Protein AF-A0A8S1CZI4-F1 (afdb_monomer)

Organism: NCBI:txid197152

Structure (mmCIF, N/CA/C/O backbone):
data_AF-A0A8S1CZI4-F1
#
_entry.id   AF-A0A8S1CZI4-F1
#
loop_
_atom_site.group_PDB
_atom_site.id
_atom_site.type_symbol
_atom_site.label_atom_id
_atom_site.label_alt_id
_atom_site.label_comp_id
_atom_site.label_asym_id
_atom_site.label_entity_id
_atom_site.label_seq_id
_atom_site.pdbx_PDB_ins_code
_atom_site.Cartn_x
_atom_site.Cartn_y
_atom_site.Cartn_z
_atom_site.occupancy
_atom_site.B_iso_or_equiv
_atom_site.auth_seq_id
_atom_site.auth_comp_id
_atom_site.auth_asym_id
_atom_site.auth_atom_id
_atom_site.pdbx_PDB_model_num
ATOM 1 N N . MET A 1 1 ? -14.584 -3.981 -26.067 1.00 39.06 1 MET A N 1
ATOM 2 C CA . MET A 1 1 ? -14.083 -4.084 -24.680 1.00 39.06 1 MET A CA 1
ATOM 3 C C . MET A 1 1 ? -12.596 -4.390 -24.752 1.00 39.06 1 MET A C 1
ATOM 5 O O . MET A 1 1 ? -12.251 -5.495 -25.145 1.00 39.06 1 MET A O 1
ATOM 9 N N . SER A 1 2 ? -11.718 -3.418 -24.484 1.00 46.41 2 SER A N 1
ATOM 10 C CA . SER A 1 2 ? -10.281 -3.707 -24.377 1.00 46.41 2 SER A CA 1
ATOM 11 C C . SER A 1 2 ? -10.083 -4.574 -23.133 1.00 46.41 2 SER A C 1
ATOM 13 O O . SER A 1 2 ? -10.422 -4.149 -22.027 1.00 46.41 2 SER A O 1
ATOM 15 N N . GLY A 1 3 ? -9.676 -5.832 -23.315 1.00 50.19 3 GLY A N 1
ATOM 16 C CA . GLY A 1 3 ? -9.470 -6.763 -22.209 1.00 50.19 3 GLY A CA 1
ATOM 17 C C . GLY A 1 3 ? -8.421 -6.199 -21.258 1.00 50.19 3 GLY A C 1
ATOM 18 O O . GLY A 1 3 ? -7.328 -5.837 -21.687 1.00 50.19 3 GLY A O 1
ATOM 19 N N . ARG A 1 4 ? -8.748 -6.096 -19.966 1.00 56.72 4 ARG A N 1
ATOM 20 C CA . ARG A 1 4 ? -7.800 -5.639 -18.944 1.00 56.72 4 ARG A CA 1
ATOM 21 C C . ARG A 1 4 ? -6.604 -6.595 -18.932 1.00 56.72 4 ARG A C 1
ATOM 23 O O . ARG A 1 4 ? -6.723 -7.721 -18.452 1.00 56.72 4 ARG A O 1
ATOM 30 N N . LEU A 1 5 ? -5.475 -6.156 -19.488 1.00 65.12 5 LEU A N 1
ATOM 31 C CA . LEU A 1 5 ? -4.237 -6.929 -19.517 1.00 65.12 5 LEU A CA 1
ATOM 32 C C . LEU A 1 5 ? -3.813 -7.240 -18.078 1.00 65.12 5 LEU A C 1
ATOM 34 O O . LEU A 1 5 ? -3.675 -6.348 -17.241 1.00 65.12 5 LEU A O 1
ATOM 38 N N . VAL A 1 6 ? -3.631 -8.525 -17.780 1.00 74.12 6 VAL A N 1
ATOM 39 C CA . VAL A 1 6 ? -3.124 -8.968 -16.480 1.00 74.12 6 VAL A CA 1
ATOM 40 C C . VAL A 1 6 ? -1.660 -8.544 -16.368 1.00 74.12 6 VAL A C 1
ATOM 42 O O . VAL A 1 6 ? -0.807 -9.032 -17.109 1.00 74.12 6 VAL A O 1
ATOM 45 N N . THR A 1 7 ? -1.352 -7.655 -15.426 1.00 80.31 7 THR A N 1
ATOM 46 C CA . THR A 1 7 ? 0.001 -7.133 -15.199 1.00 80.31 7 THR A CA 1
ATOM 47 C C . THR A 1 7 ? 0.832 -8.129 -14.389 1.00 80.31 7 THR A C 1
ATOM 49 O O . THR A 1 7 ? 0.949 -8.029 -13.169 1.00 80.31 7 THR A O 1
ATOM 52 N N . ARG A 1 8 ? 1.392 -9.146 -15.055 1.00 88.25 8 ARG A N 1
ATOM 53 C CA . ARG A 1 8 ? 2.297 -10.118 -14.417 1.00 88.25 8 ARG A CA 1
ATOM 54 C C . ARG A 1 8 ? 3.679 -9.505 -14.183 1.00 88.25 8 ARG A C 1
ATOM 56 O O . ARG A 1 8 ? 4.248 -8.916 -15.097 1.00 88.25 8 ARG A O 1
ATOM 63 N N . LEU A 1 9 ? 4.230 -9.698 -12.985 1.00 95.69 9 LEU A N 1
ATOM 64 C CA . LEU A 1 9 ? 5.562 -9.201 -12.640 1.00 95.69 9 LEU A CA 1
ATOM 65 C C . LEU A 1 9 ? 6.664 -10.004 -13.343 1.00 95.69 9 LEU A C 1
ATOM 67 O O . LEU A 1 9 ? 6.576 -11.221 -13.521 1.00 95.69 9 LEU A O 1
ATOM 71 N N . SER A 1 10 ? 7.706 -9.298 -13.767 1.00 94.19 10 SER A N 1
ATOM 72 C CA . SER A 1 10 ? 8.902 -9.857 -14.392 1.00 94.19 10 SER A CA 1
ATOM 73 C C . SER A 1 10 ? 10.044 -8.873 -14.192 1.00 94.19 10 SER A C 1
ATOM 75 O O . SER A 1 10 ? 9.875 -7.714 -14.550 1.00 94.19 10 SER A O 1
ATOM 77 N N . SER A 1 11 ? 11.196 -9.318 -13.688 1.00 93.88 11 SER A N 1
ATOM 78 C CA . SER A 1 11 ? 12.334 -8.430 -13.385 1.00 93.88 11 SER A CA 1
ATOM 79 C C . SER A 1 11 ? 12.702 -7.508 -14.552 1.00 93.88 11 SER A C 1
ATOM 81 O O . SER A 1 11 ? 12.807 -6.305 -14.375 1.00 93.88 11 SER A O 1
ATOM 83 N N . VAL A 1 12 ? 12.756 -8.050 -15.770 1.00 94.19 12 VAL A N 1
ATOM 84 C CA . VAL A 1 12 ? 13.102 -7.307 -16.997 1.00 94.19 12 VAL A CA 1
ATOM 85 C C . VAL A 1 12 ? 12.092 -6.207 -17.373 1.00 94.19 12 VAL A C 1
ATOM 87 O O . VAL A 1 12 ? 12.455 -5.210 -17.985 1.00 94.19 12 VAL A O 1
ATOM 90 N N . ARG A 1 13 ? 10.810 -6.375 -17.024 1.00 95.56 13 ARG A N 1
ATOM 91 C CA . ARG A 1 13 ? 9.722 -5.445 -17.396 1.00 95.56 13 ARG A CA 1
ATOM 92 C C . ARG A 1 13 ? 9.280 -4.545 -16.244 1.00 95.56 13 ARG A C 1
ATOM 94 O O . ARG A 1 13 ? 8.331 -3.770 -16.405 1.00 95.56 13 ARG A O 1
ATOM 101 N N . CYS A 1 14 ? 9.914 -4.689 -15.084 1.00 97.25 14 CYS A N 1
ATOM 102 C CA . CYS A 1 14 ? 9.521 -4.020 -13.860 1.00 97.25 14 CYS A CA 1
ATOM 103 C C . CYS A 1 14 ? 10.568 -3.003 -13.415 1.00 97.25 14 CYS A C 1
ATOM 105 O O . CYS A 1 14 ? 11.762 -3.279 -13.449 1.00 97.25 14 CYS A O 1
ATOM 107 N N . SER A 1 15 ? 10.099 -1.865 -12.912 1.00 98.00 15 SER A N 1
ATOM 108 C CA . SER A 1 15 ? 10.912 -0.905 -12.162 1.00 98.00 15 SER A CA 1
ATOM 109 C C . SER A 1 15 ? 10.344 -0.721 -10.757 1.00 98.00 15 SER A C 1
ATOM 111 O O . SER A 1 15 ? 9.127 -0.799 -10.572 1.00 98.00 15 SER A O 1
ATOM 113 N N . LEU A 1 16 ? 11.213 -0.507 -9.767 1.00 98.56 16 LEU A N 1
ATOM 114 C CA . LEU A 1 16 ? 10.821 -0.193 -8.394 1.00 98.56 16 LEU A CA 1
ATOM 115 C C . LEU A 1 16 ? 10.846 1.322 -8.177 1.00 98.56 16 LEU A C 1
ATOM 117 O O . LEU A 1 16 ? 11.870 1.961 -8.395 1.00 98.56 16 LEU A O 1
ATOM 121 N N . PHE A 1 17 ? 9.734 1.885 -7.719 1.00 98.75 17 PHE A N 1
ATOM 122 C CA . PHE A 1 17 ? 9.618 3.288 -7.337 1.00 98.75 17 PHE A CA 1
ATOM 123 C C . PHE A 1 17 ? 9.510 3.383 -5.812 1.00 98.75 17 PHE A C 1
ATOM 125 O O . PHE A 1 17 ? 8.577 2.834 -5.220 1.00 98.75 17 PHE A O 1
ATOM 132 N N . LEU A 1 18 ? 10.470 4.075 -5.197 1.00 98.81 18 LEU A N 1
ATOM 133 C CA . LEU A 1 18 ? 10.547 4.370 -3.770 1.00 98.81 18 LEU A CA 1
ATOM 134 C C . LEU A 1 18 ? 10.156 5.835 -3.528 1.00 98.81 18 LEU A C 1
ATOM 136 O O . LEU A 1 18 ? 10.908 6.755 -3.850 1.00 98.81 18 LEU A O 1
ATOM 140 N N . CYS A 1 19 ? 8.971 6.039 -2.967 1.00 98.88 19 CYS A N 1
ATOM 141 C CA . CYS A 1 19 ? 8.357 7.352 -2.817 1.00 98.88 19 CYS A CA 1
ATOM 142 C C . CYS A 1 19 ? 8.622 7.955 -1.429 1.00 98.88 19 CYS A C 1
ATOM 144 O O . CYS A 1 19 ? 8.077 7.476 -0.432 1.00 98.88 19 CYS A O 1
ATOM 146 N N . ASP A 1 20 ? 9.415 9.026 -1.380 1.00 98.56 20 ASP A N 1
ATOM 147 C CA . ASP A 1 20 ? 9.451 10.033 -0.307 1.00 98.56 20 ASP A CA 1
ATOM 148 C C . ASP A 1 20 ? 9.628 9.480 1.127 1.00 98.56 20 ASP A C 1
ATOM 150 O O . ASP A 1 20 ? 9.060 9.989 2.096 1.00 98.56 20 ASP A O 1
ATOM 154 N N . MET A 1 21 ? 10.436 8.428 1.296 1.00 98.38 21 MET A N 1
ATOM 155 C CA . MET A 1 21 ? 10.700 7.783 2.593 1.00 98.38 21 MET A CA 1
ATOM 156 C C . MET A 1 21 ? 11.670 8.596 3.467 1.00 98.38 21 MET A C 1
ATOM 158 O O . MET A 1 21 ? 12.794 8.170 3.728 1.00 98.38 21 MET A O 1
ATOM 162 N N . GLN A 1 22 ? 11.245 9.780 3.906 1.00 98.62 22 GLN A N 1
ATOM 163 C CA . GLN A 1 22 ? 12.118 10.799 4.499 1.00 98.62 22 GLN A CA 1
ATOM 164 C C . GLN A 1 22 ? 12.054 10.888 6.034 1.00 98.62 22 GLN A C 1
ATOM 166 O O . GLN A 1 22 ? 11.054 10.548 6.670 1.00 98.62 22 GLN A O 1
ATOM 171 N N . GLU A 1 23 ? 13.128 11.411 6.629 1.00 97.62 23 GLU A N 1
ATOM 172 C CA . GLU A 1 23 ? 13.357 11.517 8.079 1.00 97.62 23 GLU A CA 1
ATOM 173 C C . GLU A 1 23 ? 12.214 12.176 8.871 1.00 97.62 23 GLU A C 1
ATOM 175 O O . GLU A 1 23 ? 11.802 11.667 9.918 1.00 97.62 23 GLU A O 1
ATOM 180 N N . LYS A 1 24 ? 11.646 13.292 8.392 1.00 97.38 24 LYS A N 1
ATOM 181 C CA . LYS A 1 24 ? 10.611 14.027 9.150 1.00 97.38 24 LYS A CA 1
ATOM 182 C C . LYS A 1 24 ? 9.275 13.290 9.254 1.00 97.38 24 LYS A C 1
ATOM 184 O O . LYS A 1 24 ? 8.425 13.695 10.046 1.00 97.38 24 LYS A O 1
ATOM 189 N N . PHE A 1 25 ? 9.079 12.208 8.503 1.00 97.38 25 PHE A N 1
ATOM 190 C CA . PHE A 1 25 ? 7.856 11.412 8.561 1.00 97.38 25 PHE A CA 1
ATOM 191 C C . PHE A 1 25 ? 7.857 10.340 9.657 1.00 97.38 25 PHE A C 1
ATOM 193 O O . PHE A 1 25 ? 6.782 9.832 9.987 1.00 97.38 25 PHE A O 1
ATOM 200 N N . ARG A 1 26 ? 9.014 10.036 10.269 1.00 95.12 26 ARG A N 1
ATOM 201 C CA . ARG A 1 26 ? 9.184 8.947 11.252 1.00 95.12 26 ARG A CA 1
ATOM 202 C C . ARG A 1 26 ? 8.117 8.906 12.343 1.00 95.12 26 ARG A C 1
ATOM 204 O O . ARG A 1 26 ? 7.614 7.838 12.670 1.00 95.12 26 ARG A O 1
ATOM 211 N N . THR A 1 27 ? 7.780 10.060 12.913 1.00 94.38 27 THR A N 1
ATOM 212 C CA . THR A 1 27 ? 6.868 10.151 14.065 1.00 94.38 27 THR A CA 1
ATOM 213 C C . THR A 1 27 ? 5.400 10.213 13.672 1.00 94.38 27 THR A C 1
ATOM 215 O O . THR A 1 27 ? 4.531 10.045 14.520 1.00 94.38 27 THR A O 1
ATOM 218 N N . ASN A 1 28 ? 5.116 10.506 12.404 1.00 94.56 28 ASN A N 1
ATOM 219 C CA . ASN A 1 28 ? 3.775 10.872 11.968 1.00 94.56 28 ASN A CA 1
ATOM 220 C C . ASN A 1 28 ? 3.116 9.774 11.141 1.00 94.56 28 ASN A C 1
ATOM 222 O O . ASN A 1 28 ? 1.897 9.780 11.027 1.00 94.56 28 ASN A O 1
ATOM 226 N N . ILE A 1 29 ? 3.889 8.843 10.578 1.00 98.00 29 ILE A N 1
ATOM 227 C CA . ILE A 1 29 ? 3.391 7.734 9.764 1.00 98.00 29 ILE A CA 1
ATOM 228 C C . ILE A 1 29 ? 3.140 6.495 10.622 1.00 98.00 29 ILE A C 1
ATOM 230 O O . ILE A 1 29 ? 3.999 6.053 11.381 1.00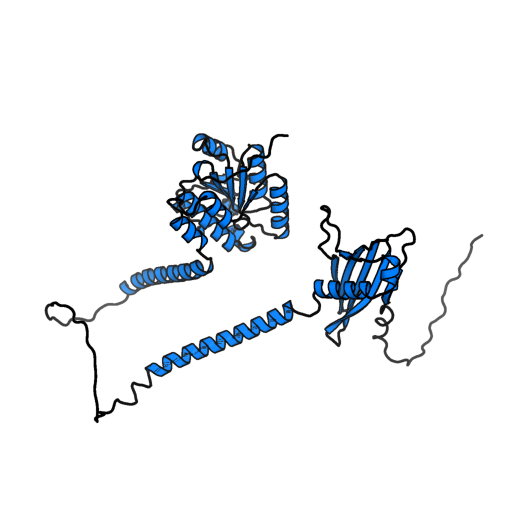 98.00 29 ILE A O 1
ATOM 234 N N . GLN A 1 30 ? 1.978 5.874 10.428 1.00 96.88 30 GLN A N 1
ATOM 235 C CA . GLN A 1 30 ? 1.653 4.601 11.069 1.00 96.88 30 GLN A CA 1
ATOM 236 C C . GLN A 1 30 ? 2.552 3.490 10.523 1.00 96.88 30 GLN A C 1
ATOM 238 O O . GLN A 1 30 ? 2.656 3.335 9.305 1.00 96.88 30 GLN A O 1
ATOM 243 N N . TYR A 1 31 ? 3.147 2.681 11.399 1.00 97.19 31 TYR A N 1
ATOM 244 C CA . TYR A 1 31 ? 4.024 1.564 11.017 1.00 97.19 31 TYR A CA 1
ATOM 245 C C . TYR A 1 31 ? 5.245 1.981 10.177 1.00 97.19 31 TYR A C 1
ATOM 247 O O . TYR A 1 31 ? 5.632 1.287 9.236 1.00 97.19 31 TYR A O 1
ATOM 255 N N . PHE A 1 32 ? 5.823 3.158 10.447 1.00 97.44 32 PHE A N 1
ATOM 256 C CA . PHE A 1 32 ? 6.930 3.682 9.641 1.00 97.44 32 PHE A CA 1
ATOM 257 C C . PHE A 1 32 ? 8.116 2.707 9.570 1.00 97.44 32 PHE A C 1
ATOM 259 O O . PHE A 1 32 ? 8.631 2.455 8.484 1.00 97.44 32 PHE A O 1
ATOM 266 N N . ASN A 1 33 ? 8.512 2.108 10.696 1.00 96.50 33 ASN A N 1
ATOM 267 C CA . ASN A 1 33 ? 9.644 1.177 10.749 1.00 96.50 33 ASN A CA 1
ATOM 268 C C . ASN A 1 33 ? 9.386 -0.094 9.926 1.00 96.50 33 ASN A C 1
ATOM 270 O O . ASN A 1 33 ? 10.271 -0.556 9.210 1.00 96.50 33 ASN A O 1
ATOM 274 N N . GLU A 1 34 ? 8.167 -0.630 9.975 1.00 96.50 34 GLU A N 1
ATOM 275 C CA . GLU A 1 34 ? 7.726 -1.772 9.173 1.00 96.50 34 GLU A CA 1
ATOM 276 C C . GLU A 1 34 ? 7.745 -1.446 7.678 1.00 96.50 34 GLU A C 1
ATOM 278 O O . GLU A 1 34 ? 8.199 -2.249 6.860 1.00 96.50 34 GLU A O 1
ATOM 283 N N . VAL A 1 35 ? 7.288 -0.245 7.314 1.00 98.00 35 VAL A N 1
ATOM 284 C CA . VAL A 1 35 ? 7.304 0.236 5.930 1.00 98.00 35 VAL A CA 1
ATOM 285 C C . VAL A 1 35 ? 8.736 0.407 5.428 1.00 98.00 35 VAL A C 1
ATOM 287 O O . VAL A 1 35 ? 9.034 -0.023 4.313 1.00 98.00 35 VAL A O 1
ATOM 290 N N . VAL A 1 36 ? 9.635 0.980 6.236 1.00 98.38 36 VAL A N 1
ATOM 291 C CA . VAL A 1 36 ? 11.072 1.085 5.927 1.00 98.38 36 VAL A CA 1
ATOM 292 C C . VAL A 1 36 ? 11.682 -0.300 5.744 1.00 98.38 36 VAL A C 1
ATOM 294 O O . VAL A 1 36 ? 12.364 -0.538 4.750 1.00 98.38 36 VAL A O 1
ATOM 297 N N . PHE A 1 37 ? 11.397 -1.232 6.652 1.00 97.25 37 PHE A N 1
ATOM 298 C CA . PHE A 1 37 ? 11.897 -2.602 6.587 1.00 97.25 37 PHE A CA 1
ATOM 299 C C . PHE A 1 37 ? 11.483 -3.305 5.286 1.00 97.25 37 PHE A C 1
ATOM 301 O O . PHE A 1 37 ? 12.333 -3.823 4.559 1.00 97.25 37 PHE A O 1
ATOM 308 N N . ASN A 1 38 ? 10.194 -3.270 4.942 1.00 98.19 38 ASN A N 1
ATOM 309 C CA . ASN A 1 38 ? 9.703 -3.891 3.712 1.00 98.19 38 ASN A CA 1
ATOM 310 C C . ASN A 1 38 ? 10.196 -3.160 2.452 1.00 98.19 38 ASN A C 1
ATOM 312 O O . ASN A 1 38 ? 10.483 -3.805 1.444 1.00 98.19 38 ASN A O 1
ATOM 316 N N . SER A 1 39 ? 10.360 -1.836 2.503 1.00 98.44 39 SER A N 1
ATOM 317 C CA . SER A 1 39 ? 10.946 -1.061 1.400 1.00 98.44 39 SER A CA 1
ATOM 318 C C . SER A 1 39 ? 12.424 -1.406 1.185 1.00 98.44 39 SER A C 1
ATOM 320 O O . SER A 1 39 ? 12.838 -1.628 0.050 1.00 98.44 39 SER A O 1
ATOM 322 N N . SER A 1 40 ? 13.202 -1.556 2.262 1.00 98.06 40 SER A N 1
ATOM 323 C CA . SER A 1 40 ? 14.594 -2.029 2.218 1.00 98.06 40 SER A CA 1
ATOM 324 C C . SER A 1 40 ? 14.681 -3.433 1.614 1.00 9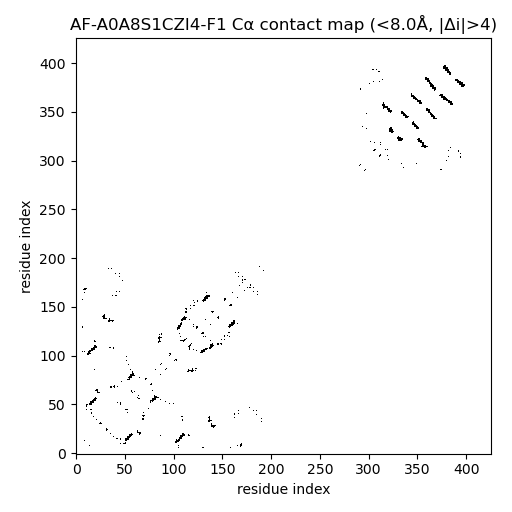8.06 40 SER A C 1
ATOM 326 O O . SER A 1 40 ? 15.507 -3.694 0.739 1.00 98.06 40 SER A O 1
ATOM 328 N N . ARG A 1 41 ? 13.763 -4.334 1.991 1.00 97.75 41 ARG A N 1
ATOM 329 C CA . ARG A 1 41 ? 13.666 -5.664 1.375 1.00 97.75 41 ARG A CA 1
ATOM 330 C C . ARG A 1 41 ? 13.426 -5.574 -0.135 1.00 97.75 41 ARG A C 1
ATOM 332 O O . ARG A 1 41 ? 14.113 -6.258 -0.889 1.00 97.75 41 ARG A O 1
ATOM 339 N N . LEU A 1 42 ? 12.504 -4.722 -0.591 1.00 98.50 42 LEU A N 1
ATOM 340 C CA . LEU A 1 42 ? 12.258 -4.509 -2.023 1.00 98.50 42 LEU A CA 1
ATOM 341 C C . LEU A 1 42 ? 13.489 -3.955 -2.753 1.00 98.50 42 LEU A C 1
ATOM 343 O O . LEU A 1 42 ? 13.767 -4.405 -3.861 1.00 98.50 42 LEU A O 1
ATOM 347 N N . LEU A 1 43 ? 14.255 -3.046 -2.140 1.00 98.44 43 LEU A N 1
ATOM 348 C CA . LEU A 1 43 ? 15.511 -2.540 -2.712 1.00 98.44 43 LEU A CA 1
ATOM 349 C C . LEU A 1 43 ? 16.549 -3.655 -2.886 1.00 98.44 43 LEU A C 1
ATOM 351 O O . LEU A 1 43 ? 17.133 -3.786 -3.962 1.00 98.44 43 LEU A O 1
ATOM 355 N N . LYS A 1 44 ? 16.730 -4.513 -1.871 1.00 98.06 44 LYS A N 1
ATOM 356 C CA . LYS A 1 44 ? 17.611 -5.691 -1.965 1.00 98.06 44 LYS A CA 1
ATOM 357 C C . LYS A 1 44 ? 17.180 -6.623 -3.101 1.00 98.06 44 LYS A C 1
ATOM 359 O O . LYS A 1 44 ? 18.026 -7.101 -3.850 1.00 98.06 44 LYS A O 1
ATOM 364 N N . VAL A 1 45 ? 15.873 -6.859 -3.253 1.00 98.00 45 VAL A N 1
ATOM 365 C CA . VAL A 1 45 ? 15.309 -7.678 -4.343 1.00 98.00 45 VAL A CA 1
ATOM 366 C C . VAL A 1 45 ? 15.556 -7.032 -5.702 1.00 98.00 45 VAL A C 1
ATOM 368 O O . VAL A 1 45 ? 16.010 -7.714 -6.616 1.00 98.00 45 VAL A O 1
ATOM 371 N N . ALA A 1 46 ? 15.294 -5.731 -5.838 1.00 97.94 46 ALA A N 1
ATOM 372 C CA . ALA A 1 46 ? 15.523 -4.996 -7.075 1.00 97.94 46 ALA A CA 1
ATOM 373 C C . ALA A 1 46 ? 16.998 -5.051 -7.484 1.00 97.94 46 ALA A C 1
ATOM 375 O O . ALA A 1 46 ? 17.297 -5.383 -8.627 1.00 97.94 46 ALA A O 1
ATOM 376 N N . LYS A 1 47 ? 17.922 -4.845 -6.536 1.00 97.12 47 LYS A N 1
ATOM 377 C CA . LYS A 1 47 ? 19.360 -4.992 -6.780 1.00 97.12 47 LYS A CA 1
ATOM 378 C C . LYS A 1 47 ? 19.724 -6.417 -7.186 1.00 97.12 47 LYS A C 1
ATOM 380 O O . LYS A 1 47 ? 20.463 -6.608 -8.143 1.00 97.12 47 LYS A O 1
ATOM 385 N N . LEU A 1 48 ? 19.203 -7.414 -6.472 1.00 97.19 48 LEU A N 1
ATOM 386 C CA . LEU A 1 48 ? 19.467 -8.821 -6.750 1.00 97.19 48 LEU A CA 1
ATOM 387 C C . LEU A 1 48 ? 18.952 -9.239 -8.130 1.00 97.19 48 LEU A C 1
ATOM 389 O O . LEU A 1 48 ? 19.545 -10.115 -8.742 1.00 97.19 48 LEU A O 1
ATOM 393 N N . LEU A 1 49 ? 17.866 -8.649 -8.620 1.00 97.19 49 LEU A N 1
ATOM 394 C CA . LEU A 1 49 ? 17.263 -8.966 -9.915 1.00 97.19 49 LEU A CA 1
ATOM 395 C C . LEU A 1 49 ? 17.631 -7.977 -11.026 1.00 97.19 49 LEU A C 1
ATOM 397 O O . LEU A 1 49 ? 17.027 -8.043 -12.096 1.00 97.19 49 LEU A O 1
ATOM 401 N N . ASP A 1 50 ? 18.602 -7.097 -10.774 1.00 96.19 50 ASP A N 1
ATOM 402 C CA . ASP A 1 50 ? 19.102 -6.102 -11.727 1.00 96.19 50 ASP A CA 1
ATOM 403 C C . ASP A 1 50 ? 17.984 -5.190 -12.278 1.00 96.19 50 ASP A C 1
ATOM 405 O O . ASP A 1 50 ? 17.959 -4.817 -13.449 1.00 96.19 50 ASP A O 1
ATOM 409 N N . MET A 1 51 ? 17.022 -4.845 -11.416 1.00 97.44 51 MET A N 1
ATOM 410 C CA . MET A 1 51 ? 15.872 -4.010 -11.753 1.00 97.44 51 MET A CA 1
ATOM 411 C C . MET A 1 51 ? 16.196 -2.517 -11.596 1.00 97.44 51 MET A C 1
ATOM 413 O O . MET A 1 51 ? 16.827 -2.132 -10.607 1.00 97.44 51 MET A O 1
ATOM 417 N N . PRO A 1 52 ? 15.700 -1.650 -12.496 1.00 97.00 52 PRO A N 1
ATOM 418 C CA . PRO A 1 52 ? 15.830 -0.208 -12.339 1.00 97.00 52 PRO A CA 1
ATOM 419 C C . PRO A 1 52 ? 15.042 0.298 -11.129 1.00 97.00 52 PRO A C 1
ATOM 421 O O . PRO A 1 52 ? 13.874 -0.066 -10.938 1.00 97.00 52 PRO A O 1
ATOM 424 N N . VAL A 1 53 ? 15.671 1.178 -10.347 1.00 97.69 53 VAL A N 1
ATOM 425 C CA . VAL A 1 53 ? 15.078 1.807 -9.161 1.00 97.69 53 VAL A CA 1
ATOM 426 C C . VAL A 1 53 ? 15.026 3.320 -9.336 1.00 97.69 53 VAL A C 1
ATOM 428 O O . VAL A 1 53 ? 16.028 3.943 -9.679 1.00 97.69 53 VAL A O 1
ATOM 431 N N . VAL A 1 54 ? 13.867 3.906 -9.049 1.00 98.06 54 VAL A N 1
ATOM 432 C CA . VAL A 1 54 ? 13.663 5.353 -8.946 1.00 98.06 54 VAL A CA 1
ATOM 433 C C . VAL A 1 54 ? 13.359 5.693 -7.493 1.00 98.06 54 VAL A C 1
ATOM 435 O O . VAL A 1 54 ? 12.505 5.062 -6.874 1.00 98.06 54 VAL A O 1
ATOM 438 N N . CYS A 1 55 ? 14.033 6.706 -6.957 1.00 98.38 55 CYS A N 1
ATOM 439 C CA . CYS A 1 55 ? 13.769 7.249 -5.628 1.00 98.38 55 CYS A CA 1
ATOM 440 C C . CYS A 1 55 ? 13.451 8.739 -5.746 1.00 98.38 55 CYS A C 1
ATOM 442 O O . CYS A 1 55 ? 14.099 9.442 -6.523 1.00 98.38 55 CYS A O 1
ATOM 444 N N . THR A 1 56 ? 12.482 9.229 -4.978 1.00 98.75 56 THR A N 1
ATOM 445 C CA . THR A 1 56 ? 12.184 10.666 -4.887 1.00 98.75 56 THR A CA 1
ATOM 446 C C . THR A 1 56 ? 12.228 11.162 -3.456 1.00 98.75 56 THR A C 1
ATOM 448 O O . THR A 1 56 ? 12.024 10.397 -2.514 1.00 98.75 56 THR A O 1
ATOM 451 N N . GLU A 1 57 ? 12.463 12.463 -3.316 1.00 98.69 57 GLU A N 1
ATOM 452 C CA . GLU A 1 57 ? 12.334 13.189 -2.058 1.00 98.69 57 GLU A CA 1
ATOM 453 C C . GLU A 1 57 ? 11.415 14.394 -2.248 1.00 98.69 57 GLU A C 1
ATOM 455 O O . GLU A 1 57 ? 11.647 15.256 -3.099 1.00 98.69 57 GLU A O 1
ATOM 460 N N . GLN A 1 58 ? 10.373 14.482 -1.428 1.00 98.44 58 GLN A N 1
ATOM 461 C CA . GLN A 1 58 ? 9.485 15.631 -1.386 1.00 98.44 58 GLN A CA 1
ATOM 462 C C . GLN A 1 58 ? 10.133 16.727 -0.538 1.00 98.44 58 GLN A C 1
ATOM 464 O O . GLN A 1 58 ? 10.328 16.538 0.658 1.00 98.44 58 GLN A O 1
ATOM 469 N N . TYR A 1 59 ? 10.439 17.885 -1.127 1.00 97.69 59 TYR A N 1
ATOM 470 C CA . TYR A 1 59 ? 10.967 19.068 -0.427 1.00 97.69 59 TYR A CA 1
ATOM 471 C C . TYR A 1 59 ? 11.983 18.728 0.699 1.00 97.69 59 TYR A C 1
ATOM 473 O O . TYR A 1 59 ? 11.729 19.012 1.879 1.00 97.69 59 TYR A O 1
ATOM 481 N N . PRO A 1 60 ? 13.137 18.106 0.381 1.00 97.62 60 PRO A N 1
ATOM 482 C CA . PRO A 1 60 ? 14.053 17.564 1.393 1.00 97.62 60 PRO A CA 1
ATOM 483 C C . PRO A 1 60 ? 14.618 18.626 2.339 1.00 97.62 60 PRO A C 1
ATOM 485 O O . PRO A 1 60 ? 14.877 18.339 3.506 1.00 97.62 60 PRO A O 1
ATOM 488 N N . LYS A 1 61 ? 14.703 19.890 1.903 1.00 97.06 61 LYS A N 1
ATOM 489 C CA . LYS A 1 61 ? 15.054 21.017 2.781 1.00 97.06 61 LYS A CA 1
ATOM 490 C C . LYS A 1 61 ? 14.141 21.122 4.013 1.00 97.06 61 LYS A C 1
ATOM 492 O O . LYS A 1 61 ? 14.613 21.491 5.085 1.00 97.06 61 LYS A O 1
ATOM 497 N N . GLY A 1 62 ? 12.848 20.822 3.872 1.00 96.31 62 GLY A N 1
ATOM 498 C CA . GLY A 1 62 ? 11.887 20.850 4.979 1.00 96.31 62 GLY A CA 1
ATOM 499 C C . GLY A 1 62 ? 11.591 19.484 5.591 1.00 96.31 62 GLY A C 1
ATOM 500 O O . GLY A 1 62 ? 11.361 19.401 6.797 1.00 96.31 62 GLY A O 1
ATOM 501 N N . LEU A 1 63 ? 11.592 18.424 4.779 1.00 96.56 63 LEU A N 1
ATOM 502 C CA . LEU A 1 63 ? 11.184 17.073 5.186 1.00 96.56 63 LEU A CA 1
ATOM 503 C C . LEU A 1 63 ? 12.361 16.127 5.489 1.00 96.56 63 LEU A C 1
ATOM 505 O O . LEU A 1 63 ? 12.158 15.017 5.981 1.00 96.56 63 LEU A O 1
ATOM 509 N N . GLY A 1 64 ? 13.591 16.600 5.302 1.00 97.75 64 GLY A N 1
ATOM 510 C CA . GLY A 1 64 ? 14.809 15.823 5.495 1.00 97.75 64 GLY A CA 1
ATOM 511 C C . GLY A 1 64 ? 15.102 14.874 4.328 1.00 97.75 64 GLY A C 1
ATOM 512 O O . GLY A 1 64 ? 14.285 14.739 3.415 1.00 97.75 64 GLY A O 1
ATOM 513 N N . PRO A 1 65 ? 16.273 14.222 4.350 1.00 98.38 65 PRO A N 1
ATOM 514 C CA . PRO A 1 65 ? 16.645 13.240 3.340 1.00 98.38 65 PRO A CA 1
ATOM 515 C C . PRO A 1 65 ? 15.875 11.929 3.532 1.00 98.38 65 PRO A C 1
ATOM 517 O O . PRO A 1 65 ? 15.238 11.700 4.568 1.00 98.38 65 PRO A O 1
ATOM 520 N N . THR A 1 66 ? 15.979 11.048 2.542 1.00 98.56 66 THR A N 1
ATOM 521 C CA . THR A 1 66 ? 15.577 9.643 2.632 1.00 98.56 66 THR A CA 1
ATOM 522 C C . THR A 1 66 ? 16.286 8.970 3.804 1.00 98.56 66 THR A C 1
ATOM 524 O O . THR A 1 66 ? 17.472 9.202 4.048 1.00 98.56 66 THR A O 1
ATOM 527 N N . VAL A 1 67 ? 15.562 8.124 4.534 1.00 98.19 67 VAL A N 1
ATOM 528 C CA . VAL A 1 67 ? 16.091 7.483 5.739 1.00 98.19 67 VAL A CA 1
ATOM 529 C C . VAL A 1 67 ? 17.281 6.553 5.433 1.00 98.19 67 VAL A C 1
ATOM 531 O O . VAL A 1 67 ? 17.236 5.784 4.465 1.00 98.19 67 VAL A O 1
ATOM 534 N N . PRO A 1 68 ? 18.352 6.583 6.248 1.00 97.12 68 PRO A N 1
ATOM 535 C CA . PRO A 1 68 ? 19.592 5.855 5.980 1.00 97.12 68 PRO A CA 1
ATOM 536 C C . PRO A 1 68 ? 19.429 4.329 6.012 1.00 97.12 68 PRO A C 1
ATOM 538 O O . PRO A 1 68 ? 20.188 3.628 5.350 1.00 97.12 68 PRO A O 1
ATOM 541 N N . GLU A 1 69 ? 18.424 3.791 6.711 1.00 95.75 69 GLU A N 1
ATOM 542 C CA . GLU A 1 69 ? 18.130 2.350 6.782 1.00 95.75 69 GLU A CA 1
ATOM 543 C C . GLU A 1 69 ? 17.780 1.730 5.419 1.00 95.75 69 GLU A C 1
ATOM 545 O O . GLU A 1 69 ? 17.829 0.508 5.256 1.00 95.75 69 GLU A O 1
ATOM 550 N N . LEU A 1 70 ? 17.419 2.559 4.435 1.00 96.81 70 LEU A N 1
ATOM 551 C CA . LEU A 1 70 ? 17.170 2.114 3.066 1.00 96.81 70 LEU A CA 1
ATOM 552 C C . LEU A 1 70 ? 18.460 1.919 2.259 1.00 96.81 70 LEU A C 1
ATOM 554 O O . LEU A 1 70 ? 18.405 1.284 1.209 1.00 96.81 70 LEU A O 1
ATOM 558 N N . GLY A 1 71 ? 19.607 2.435 2.718 1.00 94.56 71 GLY A N 1
ATOM 559 C CA . GLY A 1 71 ? 20.906 2.211 2.075 1.00 94.56 71 GLY A CA 1
ATOM 560 C C . GLY A 1 71 ? 20.988 2.708 0.627 1.00 94.56 71 GLY A C 1
ATOM 561 O O . GLY A 1 71 ? 21.794 2.201 -0.146 1.00 94.56 71 GLY A O 1
ATOM 562 N N . ILE A 1 72 ? 20.160 3.682 0.220 1.00 95.69 72 ILE A N 1
ATOM 563 C CA . ILE A 1 72 ? 20.035 4.088 -1.194 1.00 95.69 72 ILE A CA 1
ATOM 564 C C . ILE A 1 72 ? 21.375 4.516 -1.819 1.00 95.69 72 ILE A C 1
ATOM 566 O O . ILE A 1 72 ? 21.638 4.218 -2.983 1.00 95.69 72 ILE A O 1
ATOM 570 N N . GLN A 1 73 ? 22.265 5.121 -1.026 1.00 92.44 73 GLN A N 1
ATOM 571 C CA . GLN A 1 73 ? 23.606 5.524 -1.458 1.00 92.44 73 GLN A CA 1
ATOM 572 C C . GLN A 1 73 ? 24.509 4.319 -1.759 1.00 92.44 73 GLN A C 1
ATOM 574 O O . GLN A 1 73 ? 25.259 4.345 -2.730 1.00 92.44 73 GLN A O 1
ATOM 579 N N . GLU A 1 74 ? 24.399 3.235 -0.984 1.00 92.56 74 GLU A N 1
ATOM 580 C CA . GLU A 1 74 ? 25.158 1.989 -1.187 1.00 92.56 74 GLU A CA 1
ATOM 581 C C . GLU A 1 74 ? 24.764 1.297 -2.499 1.00 92.56 74 GLU A C 1
ATOM 583 O O . GLU A 1 74 ? 25.562 0.590 -3.115 1.00 92.56 74 GLU A O 1
ATOM 588 N N . TYR A 1 75 ? 23.535 1.538 -2.958 1.00 93.38 75 TYR A N 1
ATOM 589 C CA . TYR A 1 75 ? 23.036 1.064 -4.244 1.00 93.38 75 TYR A CA 1
ATOM 590 C C . TYR A 1 75 ? 23.327 2.020 -5.409 1.00 93.38 75 TYR A C 1
ATOM 592 O O . TYR A 1 75 ? 22.986 1.691 -6.545 1.00 93.38 75 TYR A O 1
ATOM 600 N N . GLY A 1 76 ? 23.956 3.174 -5.156 1.00 94.25 76 GLY A N 1
ATOM 601 C CA . GLY A 1 76 ? 24.195 4.209 -6.165 1.00 94.25 76 GLY A CA 1
ATOM 602 C C . GLY A 1 76 ? 22.915 4.901 -6.644 1.00 94.25 76 GLY A C 1
ATOM 603 O O . GLY A 1 76 ? 22.884 5.429 -7.753 1.00 94.25 76 GLY A O 1
ATOM 604 N N . ILE A 1 77 ? 21.848 4.874 -5.840 1.00 96.12 77 ILE A N 1
ATOM 605 C CA . ILE A 1 77 ? 20.564 5.496 -6.167 1.00 96.12 77 ILE A CA 1
ATOM 606 C C . ILE A 1 77 ? 20.607 6.954 -5.711 1.00 96.12 77 ILE A C 1
ATOM 608 O O . ILE A 1 77 ? 20.731 7.240 -4.519 1.00 96.12 77 ILE A O 1
ATOM 612 N N . VAL A 1 78 ? 20.469 7.873 -6.665 1.00 95.94 78 VAL A N 1
ATOM 613 C CA . VAL A 1 78 ? 20.362 9.310 -6.393 1.00 95.94 78 VAL A CA 1
ATOM 614 C C . VAL A 1 78 ? 18.879 9.691 -6.364 1.00 95.94 78 VAL A C 1
ATOM 616 O O . VAL A 1 78 ? 18.197 9.495 -7.374 1.00 95.94 78 VAL A O 1
ATOM 619 N N . PRO A 1 79 ? 18.350 10.197 -5.235 1.00 97.06 79 PRO A N 1
ATOM 620 C CA . PRO A 1 79 ? 16.962 10.620 -5.164 1.00 97.06 79 PRO A CA 1
ATOM 621 C C . PRO A 1 79 ? 16.727 11.869 -6.021 1.00 97.06 79 PRO A C 1
ATOM 623 O O . PRO A 1 79 ? 17.554 12.777 -6.069 1.00 97.06 79 PRO A O 1
ATOM 626 N N . VAL A 1 80 ? 15.576 11.919 -6.688 1.00 97.88 80 VAL A N 1
ATOM 627 C CA . VAL A 1 80 ? 15.125 13.103 -7.425 1.00 97.88 80 VAL A CA 1
ATOM 628 C C . VAL A 1 80 ? 14.270 13.963 -6.503 1.00 97.88 80 VAL A C 1
ATOM 630 O O . VAL A 1 80 ? 13.212 13.533 -6.036 1.00 97.88 80 VAL A O 1
ATOM 633 N N . GLU A 1 81 ? 14.720 15.188 -6.251 1.00 97.88 81 GLU A N 1
ATOM 634 C CA . GLU A 1 81 ? 13.963 16.150 -5.454 1.00 97.88 81 GLU A CA 1
ATOM 635 C C . GLU A 1 81 ? 12.735 16.663 -6.214 1.00 97.88 81 GLU A C 1
ATOM 637 O O . GLU A 1 81 ? 12.792 16.932 -7.419 1.00 97.88 81 GLU A O 1
ATOM 642 N N . LYS A 1 82 ? 11.617 16.834 -5.502 1.00 98.19 82 LYS A N 1
ATOM 643 C CA . LYS A 1 82 ? 10.369 17.336 -6.082 1.00 98.19 82 LYS A CA 1
ATOM 644 C C . LYS A 1 82 ? 9.513 18.117 -5.092 1.00 98.19 82 LYS A C 1
ATOM 646 O O . LYS A 1 82 ? 9.631 17.983 -3.874 1.00 98.19 82 LYS A O 1
ATOM 651 N N . THR A 1 83 ? 8.614 18.928 -5.642 1.00 96.12 83 THR A N 1
ATOM 652 C CA . THR A 1 83 ? 7.519 19.581 -4.907 1.00 96.12 83 THR A CA 1
ATOM 653 C C . THR A 1 83 ? 6.142 19.076 -5.341 1.00 96.12 83 THR A C 1
ATOM 655 O O . THR A 1 83 ? 5.194 19.161 -4.562 1.00 96.12 83 THR A O 1
ATOM 658 N N . GLN A 1 84 ? 6.019 18.511 -6.545 1.00 97.00 84 GLN A N 1
ATOM 659 C CA . GLN A 1 84 ? 4.812 17.820 -6.994 1.00 97.00 84 GLN A CA 1
ATOM 660 C C . GLN A 1 84 ? 4.637 16.502 -6.229 1.00 97.00 84 GLN A C 1
ATOM 662 O O . GLN A 1 84 ? 5.607 15.789 -5.976 1.00 97.00 84 GLN A O 1
ATOM 667 N N . PHE A 1 85 ? 3.395 16.154 -5.881 1.00 98.12 85 PHE A N 1
ATOM 668 C CA . PHE A 1 85 ? 3.123 14.915 -5.147 1.00 98.12 85 PHE A CA 1
ATOM 669 C C . PHE A 1 85 ? 3.467 13.666 -5.963 1.00 98.12 85 PHE A C 1
ATOM 671 O O . PHE A 1 85 ? 4.120 12.763 -5.446 1.00 98.12 85 PHE A O 1
ATOM 678 N N . SER A 1 86 ? 3.088 13.634 -7.239 1.00 98.50 86 SER A N 1
ATOM 679 C CA . SER A 1 86 ? 3.429 12.541 -8.148 1.00 98.50 86 SER A CA 1
ATOM 680 C C . SER A 1 86 ? 4.939 12.441 -8.402 1.00 98.50 86 SER A C 1
ATOM 682 O O . SER A 1 86 ? 5.614 13.452 -8.591 1.00 98.50 86 SER A O 1
ATOM 684 N N . MET A 1 87 ? 5.469 11.214 -8.450 1.00 98.50 87 MET A N 1
ATOM 685 C CA . MET A 1 87 ? 6.830 10.910 -8.915 1.00 98.50 87 MET A CA 1
ATOM 686 C C . MET A 1 87 ? 6.950 10.959 -10.446 1.00 98.50 87 MET A C 1
ATOM 688 O O . MET A 1 87 ? 8.044 10.795 -10.984 1.00 98.50 87 MET A O 1
ATOM 692 N N . VAL A 1 88 ? 5.842 11.129 -11.173 1.00 96.69 88 VAL A N 1
ATOM 693 C CA . VAL A 1 88 ? 5.816 11.131 -12.640 1.00 96.69 88 VAL A CA 1
ATOM 694 C C . VAL A 1 88 ? 6.258 12.496 -13.165 1.00 96.69 88 VAL A C 1
ATOM 696 O O . VAL A 1 88 ? 5.471 13.310 -13.637 1.00 96.69 88 VAL A O 1
ATOM 699 N N . LEU A 1 89 ? 7.561 12.738 -13.066 1.00 94.00 89 LEU A N 1
ATOM 700 C CA . LEU A 1 89 ? 8.224 13.925 -13.594 1.00 94.00 89 LEU A CA 1
ATOM 701 C C . LEU A 1 89 ? 8.855 13.593 -14.954 1.00 94.00 89 LEU A C 1
ATOM 703 O O . LEU A 1 89 ? 9.342 12.468 -15.110 1.00 94.00 89 LEU A O 1
ATOM 707 N N . PRO A 1 90 ? 8.926 14.539 -15.910 1.00 89.94 90 PRO A N 1
ATOM 708 C CA . PRO A 1 90 ? 9.536 14.294 -17.220 1.00 89.94 90 PRO A CA 1
ATOM 709 C C . PRO A 1 90 ? 10.935 13.674 -17.119 1.00 89.94 90 PRO A C 1
ATOM 711 O O . PRO A 1 90 ? 11.204 12.634 -17.709 1.00 89.94 90 PRO A O 1
ATOM 714 N N . GLN A 1 91 ? 11.797 14.207 -16.247 1.00 91.06 91 GLN A N 1
ATOM 715 C CA . GLN A 1 91 ? 13.150 13.684 -16.040 1.00 91.06 91 GLN A CA 1
ATOM 716 C C . GLN A 1 91 ? 13.198 12.245 -15.502 1.00 91.06 91 GLN A C 1
ATOM 718 O O . GLN A 1 91 ? 14.195 11.557 -15.703 1.00 91.06 91 GLN A O 1
ATOM 723 N N . ILE A 1 92 ? 12.146 11.782 -14.819 1.00 91.31 92 ILE A N 1
ATOM 724 C CA . ILE A 1 92 ? 12.048 10.408 -14.313 1.00 91.31 92 ILE A CA 1
ATOM 725 C C . ILE A 1 92 ? 11.534 9.493 -15.422 1.00 91.31 92 ILE A C 1
ATOM 727 O O . ILE A 1 92 ? 12.167 8.480 -15.720 1.00 91.31 92 ILE A O 1
ATOM 731 N N . THR A 1 93 ? 10.407 9.843 -16.048 1.00 86.25 93 THR A N 1
ATOM 732 C CA . THR A 1 93 ? 9.791 8.988 -17.071 1.00 86.25 93 THR A CA 1
ATOM 733 C C . THR A 1 93 ? 10.640 8.876 -18.321 1.00 86.25 93 THR A C 1
ATOM 735 O O . THR A 1 93 ? 10.778 7.778 -18.854 1.00 86.25 93 THR A O 1
ATOM 738 N N . ASP A 1 94 ? 11.242 9.976 -18.767 1.00 86.81 94 ASP A N 1
ATOM 739 C CA . ASP A 1 94 ? 12.014 10.003 -20.007 1.00 86.81 94 ASP A CA 1
ATOM 740 C C . ASP A 1 94 ? 13.321 9.230 -19.832 1.00 86.81 94 ASP A C 1
ATOM 742 O O . ASP A 1 94 ? 13.716 8.467 -20.709 1.00 86.81 94 ASP A O 1
ATOM 746 N N . ASN A 1 95 ? 13.963 9.355 -18.666 1.00 89.12 95 ASN A N 1
ATOM 747 C CA . ASN A 1 95 ? 15.156 8.589 -18.318 1.00 89.12 95 ASN A CA 1
ATOM 748 C C . ASN A 1 95 ? 14.847 7.085 -18.208 1.00 89.12 95 ASN A C 1
ATOM 750 O O . ASN A 1 95 ? 15.558 6.262 -18.788 1.00 89.12 95 ASN A O 1
ATOM 754 N N . LEU A 1 96 ? 13.752 6.724 -17.526 1.00 89.25 96 LEU A N 1
ATOM 755 C CA . LEU A 1 96 ? 13.325 5.331 -17.398 1.00 89.25 96 LEU A CA 1
ATOM 756 C C . LEU A 1 96 ? 13.029 4.710 -18.766 1.00 89.25 96 LEU A C 1
ATOM 758 O O . LEU A 1 96 ? 13.539 3.635 -19.061 1.00 89.25 96 LEU A O 1
ATOM 762 N N . LEU A 1 97 ? 12.240 5.384 -19.605 1.00 84.31 97 LEU A N 1
ATOM 763 C CA . LEU A 1 97 ? 11.880 4.876 -20.927 1.00 84.31 97 LEU A CA 1
ATOM 764 C C . LEU A 1 97 ? 13.089 4.810 -21.861 1.00 84.31 97 LEU A C 1
ATOM 766 O O . LEU A 1 97 ? 13.228 3.830 -22.578 1.00 84.31 97 LEU A O 1
ATOM 770 N N . LYS A 1 98 ? 13.993 5.794 -21.813 1.00 89.19 98 LYS A N 1
ATOM 771 C CA . LYS A 1 98 ? 15.199 5.820 -22.651 1.00 89.19 98 LYS A CA 1
ATOM 772 C C . LYS A 1 98 ? 16.192 4.710 -22.306 1.00 89.19 98 LYS A C 1
ATOM 774 O O . LYS A 1 98 ? 16.812 4.152 -23.203 1.00 89.19 98 LYS A O 1
ATOM 779 N N . ASN A 1 99 ? 16.372 4.406 -21.022 1.00 90.56 99 ASN A N 1
ATOM 780 C CA . ASN A 1 99 ? 17.363 3.420 -20.577 1.00 90.56 99 ASN A CA 1
ATOM 781 C C . ASN A 1 99 ? 16.772 2.018 -20.373 1.00 90.56 99 ASN A C 1
ATOM 783 O O . ASN A 1 99 ? 17.510 1.033 -20.336 1.00 90.56 99 ASN A O 1
ATOM 787 N N . HIS A 1 100 ? 15.448 1.913 -20.246 1.00 92.38 100 HIS A N 1
ATOM 788 C CA . HIS A 1 100 ? 14.743 0.676 -19.930 1.00 92.38 100 HIS A CA 1
ATOM 789 C C . HIS A 1 100 ? 13.420 0.562 -20.702 1.00 92.38 100 HIS A C 1
ATOM 791 O O . HIS A 1 100 ? 12.363 0.357 -20.110 1.00 92.38 100 HIS A O 1
ATOM 797 N N . GLU A 1 101 ? 13.475 0.626 -22.036 1.00 91.44 101 GLU A N 1
ATOM 798 C CA . GLU A 1 101 ? 12.307 0.588 -22.943 1.00 91.44 101 GLU A CA 1
ATOM 799 C C . GLU A 1 101 ? 11.347 -0.597 -22.708 1.00 91.44 101 GLU A C 1
ATOM 801 O O . GLU A 1 101 ? 10.159 -0.535 -23.021 1.00 91.44 101 GLU A O 1
ATOM 806 N N . GLN A 1 102 ? 11.845 -1.699 -22.140 1.00 93.25 102 GLN A N 1
ATOM 807 C CA . GLN A 1 102 ? 11.051 -2.897 -21.846 1.00 93.25 102 GLN A CA 1
ATOM 808 C C . GLN A 1 102 ? 10.168 -2.746 -20.596 1.00 93.25 102 GLN A C 1
ATOM 810 O O . GLN A 1 102 ? 9.254 -3.556 -20.379 1.00 93.25 102 GLN A O 1
ATOM 815 N N . VAL A 1 103 ? 10.431 -1.737 -19.759 1.00 95.44 103 VAL A N 1
ATOM 816 C CA . VAL A 1 103 ? 9.671 -1.479 -18.538 1.00 95.44 103 VAL A CA 1
ATOM 817 C C . VAL A 1 103 ? 8.282 -0.981 -18.899 1.00 95.44 103 VAL A C 1
ATOM 819 O O . VAL A 1 103 ? 8.095 0.052 -19.528 1.00 95.44 103 VAL A O 1
ATOM 822 N N . ASN A 1 104 ? 7.282 -1.720 -18.439 1.00 94.94 104 ASN A N 1
ATOM 823 C CA . ASN A 1 104 ? 5.870 -1.363 -18.583 1.00 94.94 104 ASN A CA 1
ATOM 824 C C . ASN A 1 104 ? 5.072 -1.661 -17.317 1.00 94.94 104 ASN A C 1
ATOM 826 O O . ASN A 1 104 ? 3.847 -1.571 -17.322 1.00 94.94 104 ASN A O 1
ATOM 830 N N . THR A 1 105 ? 5.741 -2.056 -16.233 1.00 96.75 105 THR A N 1
ATOM 831 C CA . THR A 1 105 ? 5.108 -2.268 -14.936 1.00 96.75 105 THR A CA 1
ATOM 832 C C . THR A 1 105 ? 5.937 -1.620 -13.835 1.00 96.75 105 THR A C 1
ATOM 834 O O . THR A 1 105 ? 7.141 -1.835 -13.754 1.00 96.75 105 THR A O 1
ATOM 837 N N . ILE A 1 106 ? 5.293 -0.856 -12.962 1.00 98.06 106 ILE A N 1
ATOM 838 C CA . ILE A 1 106 ? 5.923 -0.201 -11.820 1.00 98.06 106 ILE A CA 1
ATOM 839 C C . ILE A 1 106 ? 5.475 -0.893 -10.537 1.00 98.06 106 ILE A C 1
ATOM 841 O O . ILE A 1 106 ? 4.281 -1.092 -10.306 1.00 98.06 106 ILE A O 1
ATOM 845 N N . ILE A 1 107 ? 6.443 -1.262 -9.705 1.00 98.75 107 ILE A N 1
ATOM 846 C CA . ILE A 1 107 ? 6.223 -1.670 -8.319 1.00 98.75 107 ILE A CA 1
ATOM 847 C C . ILE A 1 107 ? 6.448 -0.424 -7.470 1.00 98.75 107 ILE A C 1
ATOM 849 O O . ILE A 1 107 ? 7.532 0.147 -7.501 1.00 98.75 107 ILE A O 1
ATOM 853 N N . LEU A 1 108 ? 5.427 0.013 -6.744 1.00 98.81 108 LEU A N 1
ATOM 854 C CA . LEU A 1 108 ? 5.414 1.279 -6.022 1.00 98.81 108 LEU A CA 1
ATOM 855 C C . LEU A 1 108 ? 5.337 1.026 -4.512 1.00 98.81 108 LEU A C 1
ATOM 857 O O . LEU A 1 108 ? 4.420 0.348 -4.034 1.00 98.81 108 LEU A O 1
ATOM 861 N N . CYS A 1 109 ? 6.293 1.585 -3.773 1.00 98.75 109 CYS A N 1
ATOM 862 C CA . CYS A 1 109 ? 6.322 1.609 -2.312 1.00 98.75 109 CYS A CA 1
ATOM 863 C C . CYS A 1 109 ? 6.687 3.008 -1.790 1.00 98.75 109 CYS A C 1
ATOM 865 O O . CYS A 1 109 ? 7.168 3.857 -2.537 1.00 98.75 109 CYS A O 1
ATOM 867 N N . GLY A 1 110 ? 6.441 3.258 -0.504 1.00 98.69 110 GLY A N 1
ATOM 868 C CA . GLY A 1 110 ? 6.755 4.523 0.159 1.00 98.69 110 GLY A CA 1
ATOM 869 C C . GLY A 1 110 ? 5.541 5.242 0.752 1.00 98.69 110 GLY A C 1
ATOM 870 O O . GLY A 1 110 ? 4.524 4.622 1.084 1.00 98.69 110 GLY A O 1
ATOM 871 N N . ILE A 1 111 ? 5.643 6.561 0.905 1.00 98.75 111 ILE A N 1
ATOM 872 C CA . ILE A 1 111 ? 4.662 7.398 1.607 1.00 98.75 111 ILE A CA 1
ATOM 873 C C . ILE A 1 111 ? 4.384 8.718 0.861 1.00 98.75 111 ILE A C 1
ATOM 875 O O . ILE A 1 111 ? 5.172 9.152 0.038 1.00 98.75 111 ILE A O 1
ATOM 879 N N . GLU A 1 112 ? 3.253 9.390 1.080 1.00 98.31 112 GLU A N 1
ATOM 880 C CA . GLU A 1 112 ? 2.058 8.906 1.780 1.00 98.31 112 GLU A CA 1
ATOM 881 C C . GLU A 1 112 ? 1.093 8.194 0.819 1.00 98.31 112 GLU A C 1
ATOM 883 O O . GLU A 1 112 ? 0.853 8.646 -0.299 1.00 98.31 112 GLU A O 1
ATOM 888 N N . THR A 1 113 ? 0.484 7.097 1.283 1.00 98.75 113 THR A N 1
ATOM 889 C CA . THR A 1 113 ? -0.416 6.230 0.490 1.00 98.75 113 THR A CA 1
ATOM 890 C C . THR A 1 113 ? -1.532 7.008 -0.215 1.00 98.75 113 THR A C 1
ATOM 892 O O . THR A 1 113 ? -1.879 6.688 -1.347 1.00 98.75 113 THR A O 1
ATOM 895 N N . HIS A 1 114 ? -2.116 8.001 0.460 1.00 98.62 114 HIS A N 1
ATOM 896 C CA . HIS A 1 114 ? -3.255 8.776 -0.038 1.00 98.62 114 HIS A CA 1
ATOM 897 C C . HIS A 1 114 ? -2.879 10.026 -0.840 1.00 98.62 114 HIS A C 1
ATOM 899 O O . HIS A 1 114 ? -3.771 10.627 -1.430 1.00 98.62 114 HIS A O 1
ATOM 905 N N . ALA A 1 115 ? -1.597 10.397 -0.851 1.00 98.44 115 ALA A N 1
ATOM 906 C CA . ALA A 1 115 ? -1.074 11.576 -1.531 1.00 98.44 115 ALA A CA 1
ATOM 907 C C . ALA A 1 115 ? -0.065 11.142 -2.602 1.00 98.44 115 ALA A C 1
ATOM 909 O O . ALA A 1 115 ? -0.484 10.668 -3.654 1.00 98.44 115 ALA A O 1
ATOM 910 N N . CYS A 1 116 ? 1.244 11.219 -2.337 1.00 98.69 116 CYS A N 1
ATOM 911 C CA . CYS A 1 116 ? 2.284 10.946 -3.333 1.00 98.69 116 CYS A CA 1
ATOM 912 C C . CYS A 1 116 ? 2.155 9.565 -3.996 1.00 98.69 116 CYS A C 1
ATOM 914 O O . CYS A 1 116 ? 2.213 9.474 -5.219 1.00 98.69 116 CYS A O 1
ATOM 916 N N . ILE A 1 117 ? 1.882 8.499 -3.234 1.00 98.88 117 ILE A N 1
ATOM 917 C CA . ILE A 1 117 ? 1.648 7.158 -3.804 1.00 98.88 117 ILE A CA 1
ATOM 918 C C . ILE A 1 117 ? 0.382 7.137 -4.669 1.00 98.88 117 ILE A C 1
ATOM 920 O O . ILE A 1 117 ? 0.354 6.474 -5.705 1.00 98.88 117 ILE A O 1
ATOM 924 N N . HIS A 1 118 ? -0.672 7.836 -4.234 1.00 98.75 118 HIS A N 1
ATOM 925 C CA . HIS A 1 118 ? -1.948 7.862 -4.937 1.00 98.75 118 HIS A CA 1
ATOM 926 C C . HIS A 1 118 ? -1.821 8.535 -6.300 1.00 98.75 118 HIS A C 1
ATOM 928 O O . HIS A 1 118 ? -2.109 7.903 -7.313 1.00 98.75 118 HIS A O 1
ATOM 934 N N . GLU A 1 119 ? -1.335 9.775 -6.308 1.00 98.62 119 GLU A N 1
ATOM 935 C CA . GLU A 1 119 ? -1.175 10.582 -7.519 1.00 98.62 119 GLU A CA 1
ATOM 936 C C . GLU A 1 119 ? -0.169 9.937 -8.480 1.00 98.62 119 GLU A C 1
ATOM 938 O O . GLU A 1 119 ? -0.456 9.786 -9.663 1.00 98.62 119 GLU A O 1
ATOM 943 N N . THR A 1 120 ? 0.952 9.414 -7.964 1.00 98.81 120 THR A N 1
ATOM 944 C CA . THR A 1 120 ? 1.930 8.683 -8.789 1.00 98.81 120 THR A CA 1
ATOM 945 C C . THR A 1 120 ? 1.297 7.491 -9.499 1.00 98.81 120 THR A C 1
ATOM 947 O O . THR A 1 120 ? 1.535 7.267 -10.682 1.00 98.81 120 THR A O 1
ATOM 950 N N . ALA A 1 121 ? 0.491 6.697 -8.793 1.00 98.62 121 ALA A N 1
ATOM 951 C CA . ALA A 1 121 ? -0.125 5.521 -9.386 1.00 98.62 121 ALA A CA 1
ATOM 952 C C . ALA A 1 121 ? -1.162 5.876 -10.462 1.00 98.62 121 ALA A C 1
ATOM 954 O O . ALA A 1 121 ? -1.264 5.144 -11.445 1.00 98.62 121 ALA A O 1
ATOM 955 N N . LEU A 1 122 ? -1.924 6.961 -10.286 1.00 98.31 122 LEU A N 1
ATOM 956 C CA . LEU A 1 122 ? -2.880 7.424 -11.294 1.00 98.31 122 LEU A CA 1
ATOM 957 C C . LEU A 1 122 ? -2.158 7.899 -12.558 1.00 98.31 122 LEU A C 1
ATOM 959 O O . LEU A 1 122 ? -2.445 7.381 -13.634 1.00 98.31 122 LEU A O 1
ATOM 963 N N . ASP A 1 123 ? -1.150 8.759 -12.418 1.00 98.38 123 ASP A N 1
ATOM 964 C CA . ASP A 1 123 ? -0.371 9.266 -13.553 1.00 98.38 123 ASP A CA 1
ATOM 965 C C . ASP A 1 123 ? 0.337 8.137 -14.326 1.00 98.38 123 ASP A C 1
ATOM 967 O O . ASP A 1 123 ? 0.421 8.148 -15.556 1.00 98.38 123 ASP A O 1
ATOM 971 N N . LEU A 1 124 ? 0.839 7.117 -13.619 1.00 97.31 124 LEU A N 1
ATOM 972 C CA . LEU A 1 124 ? 1.437 5.935 -14.246 1.00 97.31 124 LEU A CA 1
ATOM 973 C C . LEU A 1 124 ? 0.410 5.120 -15.043 1.00 97.31 124 LEU A C 1
ATOM 975 O O . LEU A 1 124 ? 0.722 4.659 -16.144 1.00 97.31 124 LEU A O 1
ATOM 979 N N . LEU A 1 125 ? -0.804 4.945 -14.511 1.00 95.88 125 LEU A N 1
ATOM 980 C CA . LEU A 1 125 ? -1.890 4.268 -15.224 1.00 95.88 125 LEU A CA 1
ATOM 981 C C . LEU A 1 125 ? -2.319 5.053 -16.469 1.00 95.88 125 LEU A C 1
ATOM 983 O O . LEU A 1 125 ? -2.528 4.445 -17.517 1.00 95.88 125 LEU A O 1
ATOM 987 N N . GLU A 1 126 ? -2.410 6.382 -16.381 1.00 95.88 126 GLU A N 1
ATOM 988 C CA . GLU A 1 126 ? -2.721 7.254 -17.523 1.00 95.88 126 GLU A CA 1
ATOM 989 C C . GLU A 1 126 ? -1.657 7.162 -18.622 1.00 95.88 126 GLU A C 1
ATOM 991 O O . GLU A 1 126 ? -1.981 7.154 -19.810 1.00 95.88 126 GLU A O 1
ATOM 996 N N . LYS A 1 127 ? -0.388 6.985 -18.237 1.00 93.62 127 LYS A N 1
ATOM 997 C CA . LYS A 1 127 ? 0.721 6.697 -19.159 1.00 93.62 127 LYS A CA 1
ATOM 998 C C . LYS A 1 127 ? 0.766 5.245 -19.657 1.00 93.62 127 LYS A C 1
ATOM 1000 O O . LYS A 1 127 ? 1.668 4.893 -20.413 1.00 93.62 127 LYS A O 1
ATOM 1005 N N . GLY A 1 128 ? -0.185 4.397 -19.263 1.00 92.75 128 GLY A N 1
ATOM 1006 C CA . GLY A 1 128 ? -0.311 3.019 -19.742 1.00 92.75 128 GLY A CA 1
ATOM 1007 C C . GLY A 1 128 ? 0.574 1.992 -19.030 1.00 92.75 128 GLY A C 1
ATOM 1008 O O . GLY A 1 128 ? 0.658 0.849 -19.483 1.00 92.75 128 GLY A O 1
ATOM 1009 N N . PHE A 1 129 ? 1.218 2.349 -17.914 1.00 95.00 129 PHE A N 1
ATOM 1010 C CA . PHE A 1 129 ? 1.967 1.386 -17.109 1.00 95.00 129 PHE A CA 1
ATOM 1011 C C . PHE A 1 129 ? 1.025 0.490 -16.302 1.00 95.00 129 PHE A C 1
ATOM 1013 O O . PHE A 1 129 ? 0.015 0.923 -15.750 1.00 95.00 129 PHE A O 1
ATOM 1020 N N . GLY A 1 130 ? 1.406 -0.774 -16.136 1.00 96.19 130 GLY A N 1
ATOM 1021 C CA . GLY A 1 130 ? 0.884 -1.590 -15.049 1.00 96.19 130 GLY A CA 1
ATOM 1022 C C . GLY A 1 130 ? 1.406 -1.086 -13.707 1.00 96.19 130 GLY A C 1
ATOM 1023 O O . GLY A 1 130 ? 2.591 -0.800 -13.587 1.00 96.19 130 GLY A O 1
ATOM 1024 N N . VAL A 1 131 ? 0.566 -1.019 -12.674 1.00 97.75 131 VAL A N 1
ATOM 1025 C CA . VAL A 1 131 ? 1.003 -0.552 -11.347 1.00 97.75 131 VAL A CA 1
ATOM 1026 C C . VAL A 1 131 ? 0.685 -1.590 -10.279 1.00 97.75 131 VAL A C 1
ATOM 1028 O O . VAL A 1 131 ? -0.453 -2.055 -10.163 1.00 97.75 131 VAL A O 1
ATOM 1031 N N . HIS A 1 132 ? 1.702 -1.940 -9.493 1.00 98.56 132 HIS A N 1
ATOM 1032 C CA . HIS A 1 132 ? 1.604 -2.769 -8.296 1.00 98.56 132 HIS A CA 1
ATOM 1033 C C . HIS A 1 132 ? 1.970 -1.932 -7.076 1.00 98.56 132 HIS A C 1
ATOM 1035 O O . HIS A 1 132 ? 3.126 -1.562 -6.920 1.00 98.56 132 HIS A O 1
ATOM 1041 N N . VAL A 1 133 ? 1.008 -1.649 -6.200 1.00 98.75 133 VAL A N 1
ATOM 1042 C CA . VAL A 1 133 ? 1.276 -0.954 -4.930 1.00 98.75 133 VAL A CA 1
ATOM 1043 C C . VAL A 1 133 ? 1.490 -1.982 -3.829 1.00 98.75 133 VAL A C 1
ATOM 1045 O O . VAL A 1 133 ? 0.635 -2.847 -3.613 1.00 98.75 133 VAL A O 1
ATOM 1048 N N . VAL A 1 134 ? 2.620 -1.872 -3.129 1.00 98.81 134 VAL A N 1
ATOM 1049 C CA . VAL A 1 134 ? 3.025 -2.808 -2.077 1.00 98.81 134 VAL A CA 1
ATOM 1050 C C . VAL A 1 134 ? 2.472 -2.347 -0.731 1.00 98.81 134 VAL A C 1
ATOM 1052 O O . VAL A 1 134 ? 3.015 -1.457 -0.084 1.00 98.81 134 VAL A O 1
ATOM 1055 N N . VAL A 1 135 ? 1.344 -2.919 -0.310 1.00 98.69 135 VAL A N 1
ATOM 1056 C CA . VAL A 1 135 ? 0.505 -2.358 0.767 1.00 98.69 135 VAL A CA 1
ATOM 1057 C C . VAL A 1 135 ? 1.155 -2.388 2.152 1.00 98.69 135 VAL A C 1
ATOM 1059 O O . VAL A 1 135 ? 0.845 -1.546 2.996 1.00 98.69 135 VAL A O 1
ATOM 1062 N N . ASP A 1 136 ? 2.047 -3.343 2.393 1.00 98.12 136 ASP A N 1
ATOM 1063 C CA . ASP A 1 136 ? 2.873 -3.498 3.595 1.00 98.12 136 ASP A CA 1
ATOM 1064 C C . ASP A 1 136 ? 4.198 -2.716 3.517 1.00 98.12 136 ASP A C 1
ATOM 1066 O O . ASP A 1 136 ? 4.925 -2.644 4.504 1.00 98.12 136 ASP A O 1
ATOM 1070 N N . ALA A 1 137 ? 4.472 -2.063 2.385 1.00 98.62 137 ALA A N 1
ATOM 1071 C CA . ALA A 1 137 ? 5.526 -1.065 2.201 1.00 98.62 137 ALA A CA 1
ATOM 1072 C C . ALA A 1 137 ? 4.944 0.320 1.839 1.00 98.62 137 ALA A C 1
ATOM 1074 O O . ALA A 1 137 ? 5.636 1.163 1.275 1.00 98.62 137 ALA A O 1
ATOM 1075 N N . CYS A 1 138 ? 3.672 0.561 2.178 1.00 98.81 138 CYS A N 1
ATOM 1076 C CA . CYS A 1 138 ? 2.998 1.847 2.022 1.00 98.81 138 CYS A CA 1
ATOM 1077 C C . CYS A 1 138 ? 2.180 2.200 3.262 1.00 98.81 138 CYS A C 1
ATOM 1079 O O . CYS A 1 138 ? 1.418 1.376 3.783 1.00 98.81 138 CYS A O 1
ATOM 1081 N N . SER A 1 139 ? 2.274 3.454 3.705 1.00 98.69 139 SER A N 1
ATOM 1082 C CA . SER A 1 139 ? 1.454 3.939 4.818 1.00 98.69 139 SER A CA 1
ATOM 1083 C C . SER A 1 139 ? 1.102 5.426 4.724 1.00 98.69 139 SER A C 1
ATOM 1085 O O . SER A 1 139 ? 1.389 6.097 3.732 1.00 98.69 139 SER A O 1
ATOM 1087 N N . SER A 1 140 ? 0.357 5.920 5.703 1.00 98.62 140 SER A N 1
ATOM 1088 C CA . SER A 1 140 ? -0.063 7.314 5.856 1.00 98.62 140 SER A CA 1
ATOM 1089 C C . SER A 1 140 ? -0.116 7.660 7.335 1.00 98.62 140 SER A C 1
ATOM 1091 O O . SER A 1 140 ? -0.030 6.780 8.196 1.00 98.62 140 SER A O 1
ATOM 1093 N N . ARG A 1 141 ? -0.306 8.944 7.629 1.00 97.94 141 ARG A N 1
ATOM 1094 C CA . ARG A 1 141 ? -0.471 9.407 9.011 1.00 97.94 141 ARG A CA 1
ATOM 1095 C C . ARG A 1 141 ? -1.738 8.871 9.675 1.00 97.94 141 ARG A C 1
ATOM 1097 O O . ARG A 1 141 ? -1.731 8.496 10.845 1.00 97.94 141 ARG A O 1
ATOM 1104 N N . SER A 1 142 ? -2.815 8.795 8.898 1.00 97.50 142 SER A N 1
ATOM 1105 C CA . SER A 1 142 ? -4.113 8.269 9.309 1.00 97.50 142 SER A CA 1
ATOM 1106 C C . SER A 1 142 ? -4.380 6.905 8.678 1.00 97.50 142 SER A C 1
ATOM 1108 O O . SER A 1 142 ? -4.226 6.708 7.467 1.00 97.50 142 SER A O 1
ATOM 1110 N N . MET A 1 143 ? -4.867 5.963 9.487 1.00 96.81 143 MET A N 1
ATOM 1111 C CA . MET A 1 143 ? -5.323 4.662 8.989 1.00 96.81 143 MET A CA 1
ATOM 1112 C C . MET A 1 143 ? -6.575 4.778 8.111 1.00 96.81 143 MET A C 1
ATOM 1114 O O . MET A 1 143 ? -6.787 3.930 7.239 1.00 96.81 143 MET A O 1
ATOM 1118 N N . LEU A 1 144 ? -7.391 5.824 8.298 1.00 97.25 144 LEU A N 1
ATOM 1119 C CA . LEU A 1 144 ? -8.552 6.095 7.450 1.00 97.25 144 LEU A CA 1
ATOM 1120 C C . LEU A 1 144 ? -8.109 6.471 6.032 1.00 97.25 144 LEU A C 1
ATOM 1122 O O . LEU A 1 144 ? -8.579 5.862 5.066 1.00 97.25 144 LEU A O 1
ATOM 1126 N N . ASP A 1 145 ? -7.157 7.399 5.928 1.00 98.06 145 ASP A N 1
ATOM 1127 C CA . ASP A 1 145 ? -6.617 7.864 4.649 1.00 98.06 145 ASP A CA 1
ATOM 1128 C C . ASP A 1 145 ? -5.932 6.719 3.908 1.00 98.06 145 ASP A C 1
ATOM 1130 O O . ASP A 1 145 ? -6.266 6.435 2.757 1.00 98.06 145 ASP A O 1
ATOM 1134 N N . ARG A 1 146 ? -5.077 5.957 4.606 1.00 98.25 146 ARG A N 1
ATOM 1135 C CA . ARG A 1 146 ? -4.433 4.750 4.062 1.00 98.25 146 ARG A CA 1
ATOM 1136 C C . ARG A 1 146 ? -5.461 3.757 3.508 1.00 98.25 146 ARG A C 1
ATOM 1138 O O . ARG A 1 146 ? -5.344 3.285 2.376 1.00 98.25 146 ARG A O 1
ATOM 1145 N N . LYS A 1 147 ? -6.507 3.450 4.286 1.00 97.88 147 LYS A N 1
ATOM 1146 C CA . LYS A 1 147 ? -7.557 2.490 3.905 1.00 97.88 147 LYS A CA 1
ATOM 1147 C C . LYS A 1 147 ? -8.310 2.932 2.653 1.00 97.88 147 LYS A C 1
ATOM 11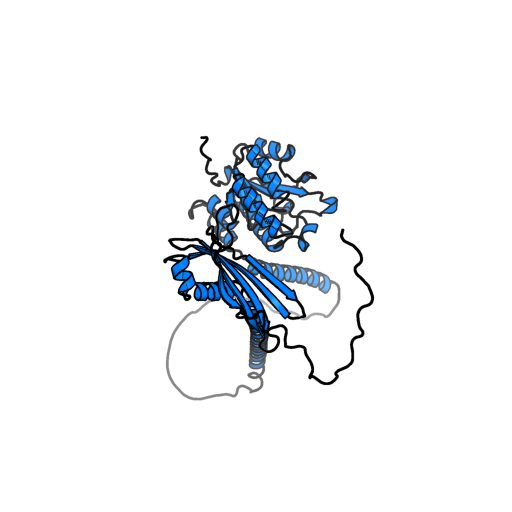49 O O . LYS A 1 147 ? -8.576 2.105 1.776 1.00 97.88 147 LYS A O 1
ATOM 1154 N N . TYR A 1 148 ? -8.708 4.199 2.574 1.00 98.31 148 TYR A N 1
ATOM 1155 C CA . TYR A 1 148 ? -9.469 4.692 1.428 1.00 98.31 148 TYR A CA 1
ATOM 1156 C C . TYR A 1 148 ? -8.599 4.929 0.198 1.00 98.31 148 TYR A C 1
ATOM 1158 O O . TYR A 1 148 ? -9.066 4.658 -0.909 1.00 98.31 148 TYR A O 1
ATOM 1166 N N . ALA A 1 149 ? -7.332 5.293 0.371 1.00 98.56 149 ALA A N 1
ATOM 1167 C CA . ALA A 1 149 ? -6.367 5.352 -0.715 1.00 98.56 149 ALA A CA 1
ATOM 1168 C C . ALA A 1 149 ? -6.208 3.998 -1.410 1.00 98.56 149 ALA A C 1
ATOM 1170 O O . ALA A 1 149 ? -6.415 3.908 -2.618 1.00 98.56 149 ALA A O 1
ATOM 1171 N N . PHE A 1 150 ? -5.981 2.911 -0.664 1.00 98.75 150 PHE A N 1
ATOM 1172 C CA . PHE A 1 150 ? -5.917 1.569 -1.256 1.00 98.75 150 PHE A CA 1
ATOM 1173 C C . PHE A 1 150 ? -7.219 1.167 -1.960 1.00 98.75 150 PHE A C 1
ATOM 1175 O O . PHE A 1 150 ? -7.189 0.568 -3.036 1.00 98.75 150 PHE A O 1
ATOM 1182 N N . LYS A 1 151 ? -8.385 1.525 -1.403 1.00 98.44 151 LYS A N 1
ATOM 1183 C CA . LYS A 1 151 ? -9.673 1.281 -2.075 1.00 98.44 151 LYS A CA 1
ATOM 1184 C C . LYS A 1 151 ? -9.785 2.031 -3.403 1.00 98.44 151 LYS A C 1
ATOM 1186 O O . LYS A 1 151 ? -10.314 1.452 -4.352 1.00 98.44 151 LYS A O 1
ATOM 1191 N N . ARG A 1 152 ? -9.339 3.290 -3.455 1.00 98.25 152 ARG A N 1
ATOM 1192 C CA . ARG A 1 152 ? -9.342 4.112 -4.674 1.00 98.25 152 ARG A CA 1
ATOM 1193 C C . ARG A 1 152 ? -8.354 3.563 -5.699 1.00 98.25 152 ARG A C 1
ATOM 1195 O O . ARG A 1 152 ? -8.757 3.323 -6.826 1.00 98.25 152 ARG A O 1
ATOM 1202 N N . LEU A 1 153 ? -7.127 3.249 -5.285 1.00 98.44 153 LEU A N 1
ATOM 1203 C CA . LEU A 1 153 ? -6.099 2.634 -6.132 1.00 98.44 153 LEU A CA 1
ATOM 1204 C C . LEU A 1 153 ? -6.599 1.338 -6.781 1.00 98.44 153 LEU A C 1
ATOM 1206 O O . LEU A 1 153 ? -6.561 1.190 -8.002 1.00 98.44 153 LEU A O 1
ATOM 1210 N N . LYS A 1 154 ? -7.169 0.428 -5.982 1.00 97.38 154 LYS A N 1
ATOM 1211 C CA . LYS A 1 154 ? -7.749 -0.819 -6.497 1.00 97.38 154 LYS A CA 1
ATOM 1212 C C . LYS A 1 154 ? -8.863 -0.570 -7.520 1.00 97.38 154 LYS A C 1
ATOM 1214 O O . LYS A 1 154 ? -8.964 -1.308 -8.498 1.00 97.38 154 LYS A O 1
ATOM 1219 N N . ALA A 1 155 ? -9.712 0.432 -7.280 1.00 97.19 155 ALA A N 1
ATOM 1220 C CA . ALA A 1 155 ? -10.795 0.796 -8.192 1.00 97.19 155 ALA A CA 1
ATOM 1221 C C . ALA A 1 155 ? -10.279 1.438 -9.491 1.00 97.19 155 ALA A C 1
ATOM 1223 O O . ALA A 1 155 ? -10.851 1.179 -10.543 1.00 97.19 155 ALA A O 1
ATOM 1224 N N . ALA A 1 156 ? -9.190 2.207 -9.421 1.00 96.19 156 ALA A N 1
ATOM 1225 C CA . ALA A 1 156 ? -8.564 2.862 -10.569 1.00 96.19 156 ALA A CA 1
ATOM 1226 C C . ALA A 1 156 ? -7.851 1.887 -11.518 1.00 96.19 156 ALA A C 1
ATOM 1228 O O . ALA A 1 156 ? -7.646 2.202 -12.682 1.00 96.19 156 ALA A O 1
ATOM 1229 N N . GLY A 1 157 ? -7.493 0.690 -11.048 1.00 95.06 157 GLY A N 1
ATOM 1230 C CA . GLY A 1 157 ? -6.840 -0.314 -11.888 1.00 95.06 157 GLY A CA 1
ATOM 1231 C C . GLY A 1 157 ? -5.560 -0.898 -11.300 1.00 95.06 157 GLY A C 1
ATOM 1232 O O . GLY A 1 157 ? -5.065 -1.896 -11.825 1.00 95.06 157 GLY A O 1
ATOM 1233 N N . VAL A 1 158 ? -5.074 -0.337 -10.191 1.00 97.12 158 VAL A N 1
ATOM 1234 C CA . VAL A 1 158 ? -3.845 -0.761 -9.515 1.00 97.12 158 VAL A CA 1
ATOM 1235 C C . VAL A 1 158 ? -4.007 -2.150 -8.904 1.00 97.12 158 VAL A C 1
ATOM 1237 O O . VAL A 1 158 ? -5.011 -2.454 -8.247 1.00 97.12 158 VAL A O 1
ATOM 1240 N N . THR A 1 159 ? -2.986 -2.985 -9.068 1.00 97.62 159 THR A N 1
ATOM 1241 C CA . THR A 1 159 ? -2.869 -4.250 -8.345 1.00 97.62 159 THR A CA 1
ATOM 1242 C C . THR A 1 159 ? -2.317 -3.968 -6.952 1.00 97.62 159 THR A C 1
ATOM 1244 O O . THR A 1 159 ? -1.208 -3.466 -6.802 1.00 97.62 159 THR A O 1
ATOM 1247 N N . LEU A 1 160 ? -3.087 -4.277 -5.910 1.00 98.06 160 LEU A N 1
ATOM 1248 C CA . LEU A 1 160 ? -2.576 -4.243 -4.539 1.00 98.06 160 LEU A CA 1
ATOM 1249 C C . LEU A 1 160 ? -1.858 -5.562 -4.257 1.00 98.06 160 LEU A C 1
ATOM 1251 O O . LEU A 1 160 ? -2.472 -6.621 -4.380 1.00 98.06 160 LEU A O 1
ATOM 1255 N N . ASN A 1 161 ? -0.585 -5.488 -3.885 1.00 97.38 161 ASN A N 1
ATOM 1256 C CA . ASN A 1 161 ? 0.267 -6.641 -3.616 1.00 97.38 161 ASN A CA 1
ATOM 1257 C C . ASN A 1 161 ? 0.945 -6.488 -2.244 1.00 97.38 161 ASN A C 1
ATOM 1259 O O . ASN A 1 161 ? 0.910 -5.407 -1.657 1.00 97.38 161 ASN A O 1
ATOM 1263 N N . THR A 1 162 ? 1.542 -7.555 -1.723 1.00 98.31 162 THR A N 1
ATOM 1264 C CA . THR A 1 162 ? 2.395 -7.516 -0.525 1.00 98.31 162 THR A CA 1
ATOM 1265 C C . THR A 1 162 ? 3.853 -7.697 -0.915 1.00 98.31 162 THR A C 1
ATOM 1267 O O . THR A 1 162 ? 4.151 -8.149 -2.022 1.00 98.31 162 THR A O 1
ATOM 1270 N N . CYS A 1 163 ? 4.773 -7.359 -0.018 1.00 97.94 163 CYS A N 1
ATOM 1271 C CA . CYS A 1 163 ? 6.199 -7.474 -0.269 1.00 97.94 163 CYS A CA 1
ATOM 1272 C C . CYS A 1 163 ? 6.569 -8.918 -0.642 1.00 97.94 163 CYS A C 1
ATOM 1274 O O . CYS A 1 163 ? 7.122 -9.152 -1.713 1.00 97.94 163 CYS A O 1
ATOM 1276 N N . GLU A 1 164 ? 6.161 -9.900 0.167 1.00 97.38 164 GLU A N 1
ATOM 1277 C CA . GLU A 1 164 ? 6.366 -11.326 -0.126 1.00 97.38 164 GLU A CA 1
ATOM 1278 C C . GLU A 1 164 ? 5.722 -11.753 -1.455 1.00 97.38 164 GLU A C 1
ATOM 1280 O O . GLU A 1 164 ? 6.360 -12.426 -2.269 1.00 97.38 164 GLU A O 1
ATOM 1285 N N . GLY A 1 165 ? 4.489 -11.305 -1.718 1.00 97.31 165 GLY A N 1
ATOM 1286 C CA . GLY A 1 165 ? 3.780 -11.599 -2.962 1.00 97.31 165 GLY A CA 1
ATOM 1287 C C . GLY A 1 165 ? 4.513 -11.075 -4.198 1.00 97.31 165 GLY A C 1
ATOM 1288 O O . GLY A 1 165 ? 4.588 -11.774 -5.210 1.00 97.31 165 GLY A O 1
ATOM 1289 N N . VAL A 1 166 ? 5.114 -9.884 -4.115 1.00 98.19 166 VAL A N 1
ATOM 1290 C CA . VAL A 1 166 ? 5.972 -9.318 -5.166 1.00 98.19 166 VAL A CA 1
ATOM 1291 C C . VAL A 1 166 ? 7.214 -10.177 -5.381 1.00 98.19 166 VAL A C 1
ATOM 1293 O O . VAL A 1 166 ? 7.493 -10.543 -6.523 1.00 98.19 166 VAL A O 1
ATOM 1296 N N . VAL A 1 167 ? 7.935 -10.538 -4.313 1.00 97.81 167 VAL A N 1
ATOM 1297 C CA . VAL A 1 167 ? 9.168 -11.340 -4.417 1.00 97.81 167 VAL A CA 1
ATOM 1298 C C . VAL A 1 167 ? 8.896 -12.688 -5.084 1.00 97.81 167 VAL A C 1
ATOM 1300 O O . VAL A 1 167 ? 9.582 -13.056 -6.039 1.00 97.81 167 VAL A O 1
ATOM 1303 N N . LEU A 1 168 ? 7.862 -13.404 -4.639 1.00 97.25 168 LEU A N 1
ATOM 1304 C CA . LEU A 1 168 ? 7.495 -14.702 -5.211 1.00 97.25 168 LEU A CA 1
ATOM 1305 C C . LEU A 1 168 ? 6.982 -14.575 -6.652 1.00 97.25 168 LEU A C 1
ATOM 1307 O O . LEU A 1 168 ? 7.318 -15.399 -7.503 1.00 97.25 168 LEU A O 1
ATOM 1311 N N . SER A 1 169 ? 6.229 -13.515 -6.959 1.00 96.50 169 SER A N 1
ATOM 1312 C CA . SER A 1 169 ? 5.761 -13.243 -8.325 1.00 96.50 169 SER A CA 1
ATOM 1313 C C . SER A 1 169 ? 6.909 -12.944 -9.292 1.00 96.50 169 SER A C 1
ATOM 1315 O O . SER A 1 169 ? 6.833 -13.327 -10.458 1.00 96.50 169 SER A O 1
ATOM 1317 N N . LEU A 1 170 ? 7.966 -12.270 -8.829 1.00 97.38 170 LEU A N 1
ATOM 1318 C CA . LEU A 1 170 ? 9.173 -12.017 -9.619 1.00 97.38 170 LEU A CA 1
ATOM 1319 C C . LEU A 1 170 ? 9.994 -13.295 -9.825 1.00 97.38 170 LEU A C 1
ATOM 1321 O O . LEU A 1 170 ? 10.497 -13.509 -10.927 1.00 97.38 170 LEU A O 1
ATOM 1325 N N . ALA A 1 171 ? 10.086 -14.156 -8.806 1.00 96.38 171 ALA A N 1
ATOM 1326 C CA . ALA A 1 171 ? 10.776 -15.441 -8.905 1.00 96.38 171 ALA A CA 1
ATOM 1327 C C . ALA A 1 171 ? 10.090 -16.408 -9.884 1.00 96.38 171 ALA A C 1
ATOM 1329 O O . ALA A 1 171 ? 10.774 -17.101 -10.635 1.00 96.38 171 ALA A O 1
ATOM 1330 N N . LYS A 1 172 ? 8.746 -16.438 -9.888 1.00 93.25 172 LYS A N 1
ATOM 1331 C CA . LYS A 1 172 ? 7.851 -17.314 -10.681 1.00 93.25 172 LYS A CA 1
ATOM 1332 C C . LYS A 1 172 ? 7.965 -18.817 -10.405 1.00 93.25 172 LYS A C 1
ATOM 1334 O O . LYS A 1 172 ? 6.948 -19.501 -10.444 1.00 93.25 172 LYS A O 1
ATOM 1339 N N . ASP A 1 173 ? 9.161 -19.326 -10.133 1.00 94.00 173 ASP A N 1
ATOM 1340 C CA . ASP A 1 173 ? 9.444 -20.733 -9.855 1.00 94.00 173 ASP A CA 1
ATOM 1341 C C . ASP A 1 173 ? 10.500 -20.848 -8.743 1.00 94.00 173 ASP A C 1
ATOM 1343 O O . ASP A 1 173 ? 11.474 -20.096 -8.695 1.00 94.00 173 ASP A O 1
ATOM 1347 N N . SER A 1 174 ? 10.335 -21.844 -7.875 1.00 94.69 174 SER A N 1
ATOM 1348 C CA . SER A 1 174 ? 11.345 -22.293 -6.908 1.00 94.69 174 SER A CA 1
ATOM 1349 C C . SER A 1 174 ? 12.691 -22.688 -7.539 1.00 94.69 174 SER A C 1
ATOM 1351 O O . SER A 1 174 ? 13.721 -22.675 -6.868 1.00 94.69 174 SER A O 1
ATOM 1353 N N . LYS A 1 175 ? 12.700 -23.017 -8.837 1.00 96.12 175 LYS A N 1
ATOM 1354 C CA . LYS A 1 175 ? 13.899 -23.320 -9.630 1.00 96.12 175 LYS A CA 1
ATOM 1355 C C . LYS A 1 175 ? 14.613 -22.078 -10.170 1.00 96.12 175 LYS A C 1
ATOM 1357 O O . LYS A 1 175 ? 15.633 -22.223 -10.841 1.00 96.12 175 LYS A O 1
ATOM 1362 N N . HIS A 1 176 ? 14.103 -20.870 -9.917 1.00 96.69 176 HIS A N 1
ATOM 1363 C CA . HIS A 1 176 ? 14.761 -19.640 -10.351 1.00 96.69 176 HIS A CA 1
ATOM 1364 C C . HIS A 1 176 ? 16.209 -19.585 -9.812 1.00 96.69 176 HIS A C 1
ATOM 1366 O O . HIS A 1 176 ? 16.411 -19.856 -8.626 1.00 96.69 176 HIS A O 1
ATOM 1372 N N . PRO A 1 177 ? 17.221 -19.195 -10.616 1.00 96.94 177 PRO A N 1
ATOM 1373 C CA . PRO A 1 177 ? 18.630 -19.246 -10.201 1.00 96.94 177 PRO A CA 1
ATOM 1374 C C . PRO A 1 177 ? 18.916 -18.519 -8.880 1.00 96.94 177 PRO A C 1
ATOM 1376 O O . PRO A 1 177 ? 19.663 -19.011 -8.043 1.00 96.94 177 PRO A O 1
ATOM 1379 N N . LYS A 1 178 ? 18.246 -17.379 -8.668 1.00 96.69 178 LYS A N 1
ATOM 1380 C CA . LYS A 1 178 ? 18.359 -16.539 -7.462 1.00 96.69 178 LYS A CA 1
ATOM 1381 C C . LYS A 1 178 ? 17.320 -16.868 -6.366 1.00 96.69 178 LYS A C 1
ATOM 1383 O O . LYS A 1 178 ? 17.166 -16.114 -5.411 1.00 96.69 178 LYS A O 1
ATOM 1388 N N . PHE A 1 179 ? 16.560 -17.969 -6.477 1.00 96.94 179 PHE A N 1
ATOM 1389 C CA . PHE A 1 179 ? 15.437 -18.267 -5.564 1.00 96.94 179 PHE A CA 1
ATOM 1390 C C . PHE A 1 179 ? 15.871 -18.386 -4.101 1.00 96.94 179 PHE A C 1
ATOM 1392 O O . PHE A 1 179 ? 15.206 -17.850 -3.222 1.00 96.94 179 PHE A O 1
ATOM 1399 N N . ARG A 1 180 ? 17.008 -19.038 -3.824 1.00 96.19 180 ARG A N 1
ATOM 1400 C CA . ARG A 1 180 ? 17.514 -19.192 -2.448 1.00 96.19 180 ARG A CA 1
ATOM 1401 C C . ARG A 1 180 ? 17.841 -17.851 -1.792 1.00 96.19 180 ARG A C 1
ATOM 1403 O O . ARG A 1 180 ? 17.613 -17.687 -0.599 1.00 96.19 180 ARG A O 1
ATOM 1410 N N . GLU A 1 181 ? 18.379 -16.902 -2.551 1.00 97.25 181 GLU A N 1
ATOM 1411 C CA . GLU A 1 181 ? 18.658 -15.550 -2.057 1.00 97.25 181 GLU A CA 1
ATOM 1412 C C . GLU A 1 181 ? 17.357 -14.775 -1.818 1.00 97.25 181 GLU A C 1
ATOM 1414 O O . GLU A 1 181 ? 17.187 -14.176 -0.758 1.00 97.25 181 GLU A O 1
ATOM 1419 N N . LEU A 1 182 ? 16.400 -14.864 -2.747 1.00 96.38 182 LEU A N 1
ATOM 1420 C CA . LEU A 1 182 ? 15.073 -14.254 -2.604 1.00 96.38 182 LEU A CA 1
ATOM 1421 C C . LEU A 1 182 ? 14.299 -14.817 -1.401 1.00 96.38 182 LEU A C 1
ATOM 1423 O O . LEU A 1 182 ? 13.680 -14.067 -0.651 1.00 96.38 182 LEU A O 1
ATOM 1427 N N . GLN A 1 183 ? 14.361 -16.129 -1.179 1.00 95.75 183 GLN A N 1
ATOM 1428 C CA . GLN A 1 183 ? 13.698 -16.802 -0.064 1.00 95.75 183 GLN A CA 1
ATOM 1429 C C . GLN A 1 183 ? 14.249 -16.343 1.290 1.00 95.75 183 GLN A C 1
ATOM 1431 O O . GLN A 1 183 ? 13.472 -16.091 2.210 1.00 95.75 183 GLN A O 1
ATOM 1436 N N . LYS A 1 184 ? 15.574 -16.178 1.408 1.00 95.94 184 LYS A N 1
ATOM 1437 C CA . LYS A 1 184 ? 16.194 -15.633 2.626 1.00 95.94 184 LYS A CA 1
ATOM 1438 C C . LYS A 1 184 ? 15.618 -14.263 2.972 1.00 95.94 184 LYS A C 1
ATOM 1440 O O . LYS A 1 184 ? 15.268 -14.040 4.124 1.00 95.94 184 LYS A O 1
ATOM 1445 N N . LEU A 1 185 ? 15.453 -13.392 1.974 1.00 94.81 185 LEU A N 1
ATOM 1446 C CA . LEU A 1 185 ? 14.888 -12.055 2.163 1.00 94.81 185 LEU A CA 1
ATOM 1447 C C . LEU A 1 185 ? 13.441 -12.094 2.673 1.00 94.81 185 LEU A C 1
ATOM 1449 O O . LEU A 1 185 ? 13.073 -11.260 3.495 1.00 94.81 185 LEU A O 1
ATOM 1453 N N . ILE A 1 186 ? 12.629 -13.059 2.229 1.00 92.50 186 ILE A N 1
ATOM 1454 C CA . ILE A 1 186 ? 11.248 -13.242 2.714 1.00 92.50 186 ILE A CA 1
ATOM 1455 C C . ILE A 1 186 ? 11.233 -13.677 4.186 1.00 92.50 186 ILE A C 1
ATOM 1457 O O . ILE A 1 186 ? 10.430 -13.170 4.967 1.00 92.50 186 ILE A O 1
ATOM 1461 N N . TRP A 1 187 ? 12.130 -14.587 4.574 1.00 89.75 187 TRP A N 1
ATOM 1462 C CA . TRP A 1 187 ? 12.207 -15.113 5.941 1.00 89.75 187 TRP A CA 1
ATOM 1463 C C . TRP A 1 187 ? 12.848 -14.166 6.957 1.00 89.75 187 TRP A C 1
ATOM 1465 O O . TRP A 1 187 ? 12.712 -14.395 8.159 1.00 89.75 187 TRP A O 1
ATOM 1475 N N . GLU A 1 188 ? 13.526 -13.103 6.516 1.00 88.06 188 GLU A N 1
ATOM 1476 C CA . GLU A 1 188 ? 13.973 -12.041 7.418 1.00 88.06 188 GLU A CA 1
ATOM 1477 C C . GLU A 1 188 ? 12.761 -11.476 8.174 1.00 88.06 188 GLU A C 1
ATOM 1479 O O . GLU A 1 188 ? 11.830 -10.960 7.562 1.00 88.06 188 GLU A O 1
ATOM 1484 N N . SER A 1 189 ? 12.758 -11.544 9.504 1.00 77.75 189 SER A N 1
ATOM 1485 C CA . SER A 1 189 ? 11.771 -10.858 10.342 1.00 77.75 189 SER A CA 1
ATOM 1486 C C . SER A 1 189 ? 12.368 -9.572 10.915 1.00 77.75 189 SER A C 1
ATOM 1488 O O . SER A 1 189 ? 13.573 -9.491 11.173 1.00 77.75 189 SER A O 1
ATOM 1490 N N . MET A 1 190 ? 11.528 -8.573 11.205 1.00 66.06 190 MET A N 1
ATOM 1491 C CA . MET A 1 190 ? 12.002 -7.356 11.879 1.00 66.06 190 MET A CA 1
ATOM 1492 C C . MET A 1 190 ? 12.655 -7.646 13.239 1.00 66.06 190 MET A C 1
ATOM 1494 O O . MET A 1 190 ? 13.616 -6.981 13.625 1.00 66.06 190 MET A O 1
ATOM 1498 N N . SER A 1 191 ? 12.172 -8.670 13.954 1.00 56.91 191 SER A N 1
ATOM 1499 C CA . SER A 1 191 ? 12.744 -9.112 15.232 1.00 56.91 191 SER A CA 1
ATOM 1500 C C . SER A 1 191 ? 14.182 -9.633 15.094 1.00 56.91 191 SER A C 1
ATOM 1502 O O . SER A 1 191 ? 14.980 -9.465 16.016 1.00 56.91 191 SER A O 1
ATOM 1504 N N . GLY A 1 192 ? 14.552 -10.188 13.935 1.00 49.56 192 GLY A N 1
ATOM 1505 C CA . GLY A 1 192 ? 15.931 -10.569 13.627 1.00 49.56 192 GLY A CA 1
ATOM 1506 C C . GLY A 1 192 ? 16.863 -9.362 13.466 1.00 49.56 192 GLY A C 1
ATOM 1507 O O . GLY A 1 192 ? 18.007 -9.398 13.921 1.00 49.56 192 GLY A O 1
ATOM 1508 N N . ILE A 1 193 ? 16.365 -8.253 12.905 1.00 50.59 193 ILE A N 1
ATOM 1509 C CA . ILE A 1 193 ? 17.151 -7.022 12.720 1.00 50.59 193 ILE A CA 1
ATOM 1510 C C . ILE A 1 193 ? 17.300 -6.239 14.023 1.00 50.59 193 ILE A C 1
ATOM 1512 O O . ILE A 1 193 ? 18.378 -5.707 14.266 1.00 50.59 193 ILE A O 1
ATOM 1516 N N . ALA A 1 194 ? 16.303 -6.232 14.913 1.00 45.88 194 ALA A N 1
ATOM 1517 C CA . ALA A 1 194 ? 16.466 -5.647 16.247 1.00 45.88 194 ALA A CA 1
ATOM 1518 C C . ALA A 1 194 ? 17.641 -6.290 17.016 1.00 45.88 194 ALA A C 1
ATOM 1520 O O . ALA A 1 194 ? 18.389 -5.591 17.698 1.00 45.88 194 ALA A O 1
ATOM 1521 N N . ASN A 1 195 ? 17.867 -7.598 16.835 1.00 37.91 195 ASN A N 1
ATOM 1522 C CA . ASN A 1 195 ? 19.010 -8.311 17.413 1.00 37.91 195 ASN A CA 1
ATOM 1523 C C . ASN A 1 195 ? 20.337 -8.023 16.679 1.00 37.91 195 ASN A C 1
ATOM 1525 O O . ASN A 1 195 ? 21.364 -7.849 17.336 1.00 37.91 195 ASN A O 1
ATOM 1529 N N . CYS A 1 196 ? 20.334 -7.891 15.346 1.00 37.97 196 CYS A N 1
ATOM 1530 C CA . CYS A 1 196 ? 21.529 -7.517 14.572 1.00 37.97 196 CYS A CA 1
ATOM 1531 C C . CYS A 1 196 ? 21.950 -6.048 14.760 1.00 37.97 196 CYS A C 1
ATOM 1533 O O . CYS A 1 196 ? 23.142 -5.765 14.850 1.00 37.97 196 CYS A O 1
ATOM 1535 N N . ALA A 1 197 ? 21.004 -5.114 14.876 1.00 41.09 197 ALA A N 1
ATOM 1536 C CA . ALA A 1 197 ? 21.272 -3.706 15.168 1.00 41.09 197 ALA A CA 1
ATOM 1537 C C . ALA A 1 197 ? 21.851 -3.534 16.582 1.00 41.09 197 ALA A C 1
ATOM 1539 O O . ALA A 1 197 ? 22.787 -2.759 16.773 1.00 41.09 197 ALA A O 1
ATOM 1540 N N . ARG A 1 198 ? 21.384 -4.329 17.558 1.00 36.34 198 ARG A N 1
ATOM 1541 C CA . ARG A 1 198 ? 21.976 -4.394 18.907 1.00 36.34 198 ARG A CA 1
ATOM 1542 C C . ARG A 1 198 ? 23.422 -4.901 18.877 1.00 36.34 198 ARG A C 1
ATOM 1544 O O . ARG A 1 198 ? 24.266 -4.359 19.586 1.00 36.34 198 ARG A O 1
ATOM 1551 N N . LEU A 1 199 ? 23.725 -5.876 18.014 1.00 35.78 199 LEU A N 1
ATOM 1552 C CA . LEU A 1 199 ? 25.091 -6.362 17.787 1.00 35.78 199 LEU A CA 1
ATOM 1553 C C . LEU A 1 199 ? 25.973 -5.321 17.073 1.00 35.78 199 LEU A C 1
ATOM 1555 O O . LEU A 1 199 ? 27.131 -5.145 17.434 1.00 35.78 199 LEU A O 1
ATOM 1559 N N . GLY A 1 200 ? 25.426 -4.591 16.097 1.00 37.09 200 GLY A N 1
ATOM 1560 C CA . GLY A 1 200 ? 26.139 -3.541 15.361 1.00 37.09 200 GLY A CA 1
ATOM 1561 C C . GLY A 1 200 ? 26.489 -2.318 16.215 1.00 37.09 200 GLY A C 1
ATOM 1562 O O . GLY A 1 200 ? 27.564 -1.742 16.049 1.00 37.09 200 GLY A O 1
ATOM 1563 N N . VAL A 1 201 ? 25.628 -1.949 17.169 1.00 45.44 201 VAL A N 1
ATOM 1564 C CA . VAL A 1 201 ? 25.917 -0.897 18.162 1.00 45.44 201 VAL A CA 1
ATOM 1565 C C . VAL A 1 201 ? 26.990 -1.360 19.156 1.00 45.44 201 VAL A C 1
ATOM 1567 O O . VAL A 1 201 ? 27.902 -0.592 19.463 1.00 45.44 201 VAL A O 1
ATOM 1570 N N . LEU A 1 202 ? 26.961 -2.630 19.583 1.00 38.50 202 LEU A N 1
ATOM 1571 C CA . LEU A 1 202 ? 28.009 -3.213 20.433 1.00 38.50 202 LEU A CA 1
ATOM 1572 C C . LEU A 1 202 ? 29.373 -3.266 19.722 1.00 38.50 202 LEU A C 1
ATOM 1574 O O . LEU A 1 202 ? 30.380 -2.863 20.303 1.00 38.50 202 LEU A O 1
ATOM 1578 N N . LEU A 1 203 ? 29.413 -3.648 18.442 1.00 41.28 203 LEU A N 1
ATOM 1579 C CA . LEU A 1 203 ? 30.655 -3.702 17.659 1.00 41.28 203 LEU A CA 1
ATOM 1580 C C . LEU A 1 203 ? 31.258 -2.313 17.384 1.00 41.28 203 LEU A C 1
ATOM 1582 O O . LEU A 1 203 ? 32.480 -2.170 17.355 1.00 41.28 203 LEU A O 1
ATOM 1586 N N . ARG A 1 204 ? 30.432 -1.263 17.247 1.00 47.34 204 ARG A N 1
ATOM 1587 C CA . ARG A 1 204 ? 30.927 0.125 17.157 1.00 47.34 204 ARG A CA 1
ATOM 1588 C C . ARG A 1 204 ? 31.432 0.648 18.504 1.00 47.34 204 ARG A C 1
ATOM 1590 O O . ARG A 1 204 ? 32.376 1.433 18.523 1.00 47.34 204 ARG A O 1
ATOM 1597 N N . SER A 1 205 ? 30.865 0.182 19.619 1.00 44.25 205 SER A N 1
ATOM 1598 C CA . SER A 1 205 ? 31.341 0.550 20.957 1.00 44.25 205 SER A CA 1
ATOM 1599 C C . SER A 1 205 ? 32.695 -0.084 21.308 1.00 44.25 205 SER A C 1
ATOM 1601 O O . SER A 1 205 ? 33.537 0.601 21.880 1.00 44.25 205 SER A O 1
ATOM 1603 N N . GLU A 1 206 ? 32.976 -1.321 20.877 1.00 46.78 206 GLU A N 1
ATOM 1604 C CA . GLU A 1 206 ? 34.293 -1.955 21.080 1.00 46.78 206 GLU A CA 1
ATOM 1605 C C . GLU A 1 206 ? 35.418 -1.280 20.281 1.00 46.78 206 GLU A C 1
ATOM 1607 O O . GLU A 1 206 ? 36.531 -1.126 20.789 1.00 46.78 206 GLU A O 1
ATOM 1612 N N . ALA A 1 207 ? 35.140 -0.836 19.050 1.00 48.47 207 ALA A N 1
ATOM 1613 C CA . ALA A 1 207 ? 36.120 -0.122 18.229 1.00 48.47 207 ALA A CA 1
ATOM 1614 C C . ALA A 1 207 ? 36.497 1.241 18.841 1.00 48.47 207 ALA A C 1
ATOM 1616 O O . ALA A 1 207 ? 37.671 1.611 18.858 1.00 48.47 207 ALA A O 1
ATOM 1617 N N . ILE A 1 208 ? 35.515 1.948 19.410 1.00 49.97 208 ILE A N 1
ATOM 1618 C CA . ILE A 1 208 ? 35.720 3.231 20.096 1.00 49.97 208 ILE A CA 1
ATOM 1619 C C . ILE A 1 208 ? 36.428 3.022 21.447 1.00 49.97 208 ILE A C 1
ATOM 1621 O O . ILE A 1 208 ? 37.335 3.784 21.782 1.00 49.97 208 ILE A O 1
ATOM 1625 N N . LEU A 1 209 ? 36.103 1.957 22.194 1.00 43.69 209 LEU A N 1
ATOM 1626 C CA . LEU A 1 209 ? 36.756 1.643 23.472 1.00 43.69 209 LEU A CA 1
ATOM 1627 C C . LEU A 1 209 ? 38.218 1.201 23.285 1.00 43.69 209 LEU A C 1
ATOM 1629 O O . LEU A 1 209 ? 39.082 1.608 24.060 1.00 43.69 209 LEU A O 1
ATOM 1633 N N . ARG A 1 210 ? 38.533 0.439 22.224 1.00 47.97 210 ARG A N 1
ATOM 1634 C CA . ARG A 1 210 ? 39.922 0.084 21.871 1.00 47.97 210 ARG A CA 1
ATOM 1635 C C . ARG A 1 210 ? 40.763 1.307 21.516 1.00 47.97 210 ARG A C 1
ATOM 1637 O O . ARG A 1 210 ? 41.923 1.361 21.907 1.00 47.97 210 ARG A O 1
ATOM 1644 N N . GLN A 1 211 ? 40.183 2.292 20.831 1.00 47.78 211 GLN A N 1
ATOM 1645 C CA . GLN A 1 211 ? 40.877 3.534 20.477 1.00 47.78 211 GLN A CA 1
ATOM 1646 C C . GLN A 1 211 ? 41.092 4.453 21.698 1.00 47.78 211 GLN A C 1
ATOM 1648 O O . GLN A 1 211 ? 42.061 5.213 21.740 1.00 47.78 211 GLN A O 1
ATOM 1653 N N . TYR A 1 212 ? 40.228 4.345 22.716 1.00 36.59 212 TYR A N 1
ATOM 1654 C CA . TYR A 1 212 ? 40.350 5.068 23.987 1.00 36.59 212 TYR A CA 1
ATOM 1655 C C . TYR A 1 212 ? 41.356 4.417 24.955 1.00 36.59 212 TYR A C 1
ATOM 1657 O O . TYR A 1 212 ? 42.138 5.121 25.592 1.00 36.59 212 TYR A O 1
ATOM 1665 N N . LEU A 1 213 ? 41.402 3.080 25.025 1.00 41.25 213 LEU A N 1
ATOM 1666 C CA . LEU A 1 213 ? 42.306 2.342 25.921 1.00 41.25 213 LEU A CA 1
ATOM 1667 C C . LEU A 1 213 ? 43.775 2.354 25.467 1.00 41.25 213 LEU A C 1
ATOM 1669 O O . LEU A 1 213 ? 44.666 2.199 26.294 1.00 41.25 213 LEU A O 1
ATOM 1673 N N . THR A 1 214 ? 44.064 2.625 24.191 1.00 43.47 214 THR A N 1
ATOM 1674 C CA . THR A 1 214 ? 45.445 2.841 23.715 1.00 43.47 214 THR A CA 1
ATOM 1675 C C . THR A 1 214 ? 46.028 4.210 24.087 1.00 43.47 214 THR A C 1
ATOM 1677 O O . THR A 1 214 ? 47.199 4.459 23.811 1.00 43.47 214 THR A O 1
ATOM 1680 N N . ARG A 1 215 ? 45.241 5.116 24.690 1.00 43.12 215 ARG A N 1
ATOM 1681 C CA . ARG A 1 215 ? 45.653 6.506 24.963 1.00 43.12 215 ARG A CA 1
ATOM 1682 C C . ARG A 1 215 ? 45.868 6.846 26.443 1.00 43.12 215 ARG A C 1
ATOM 1684 O O . ARG A 1 215 ? 46.353 7.936 26.721 1.00 43.12 215 ARG A O 1
ATOM 1691 N N . TYR A 1 216 ? 45.568 5.934 27.371 1.00 33.00 216 TYR A N 1
ATOM 1692 C CA . TYR A 1 216 ? 45.717 6.147 28.819 1.00 33.00 216 TYR A CA 1
ATOM 1693 C C . TYR A 1 216 ? 46.247 4.890 29.534 1.00 33.00 216 TYR A C 1
ATOM 1695 O O . TYR A 1 216 ? 45.482 4.111 30.089 1.00 33.00 216 TYR A O 1
ATOM 1703 N N . SER A 1 217 ? 47.562 4.673 29.481 1.00 32.56 217 SER A N 1
ATOM 1704 C CA . SER A 1 217 ? 48.461 4.572 30.649 1.00 32.56 217 SER A CA 1
ATOM 1705 C C . SER A 1 217 ? 49.710 3.716 30.382 1.00 32.56 217 SER A C 1
ATOM 1707 O O . SER A 1 217 ? 49.641 2.740 29.634 1.00 32.56 217 SER A O 1
ATOM 1709 N N . PRO A 1 218 ? 50.856 4.084 30.989 1.00 37.12 218 PRO A N 1
ATOM 1710 C CA . PRO A 1 218 ? 52.182 3.560 30.678 1.00 37.12 218 PRO A CA 1
ATOM 1711 C C . PRO A 1 218 ? 52.664 2.490 31.677 1.00 37.12 218 PRO A C 1
ATOM 1713 O O . PRO A 1 218 ? 52.206 2.446 32.810 1.00 37.12 218 PRO A O 1
ATOM 1716 N N . CYS A 1 219 ? 53.675 1.722 31.249 1.00 28.44 219 CYS A N 1
ATOM 1717 C CA . CYS A 1 219 ? 54.670 1.002 32.059 1.00 28.44 219 CYS A CA 1
ATOM 1718 C C . CYS A 1 219 ? 54.165 -0.047 33.076 1.00 28.44 219 CYS A C 1
ATOM 1720 O O . CYS A 1 219 ? 53.625 0.313 34.108 1.00 28.44 219 CYS A O 1
ATOM 1722 N N . VAL A 1 220 ? 54.466 -1.333 32.844 1.00 29.94 220 VAL A N 1
ATOM 1723 C CA . VAL A 1 220 ? 55.385 -2.134 33.685 1.00 29.94 220 VAL A CA 1
ATOM 1724 C C . VAL A 1 220 ? 55.920 -3.308 32.845 1.00 29.94 220 VAL A C 1
ATOM 1726 O O . VAL A 1 220 ? 55.243 -3.890 32.004 1.00 29.94 220 VAL A O 1
ATOM 1729 N N . THR A 1 221 ? 57.202 -3.553 33.067 1.00 29.98 221 THR A N 1
ATOM 1730 C CA . THR A 1 221 ? 58.233 -4.340 32.389 1.00 29.98 221 THR A CA 1
ATOM 1731 C C . THR A 1 221 ? 58.145 -5.873 32.476 1.00 29.98 221 THR A C 1
ATOM 1733 O O . THR A 1 221 ? 57.770 -6.422 33.503 1.00 29.98 221 THR A O 1
ATOM 1736 N N . HIS A 1 222 ? 58.635 -6.507 31.398 1.00 29.91 222 HIS A N 1
ATOM 1737 C CA . HIS A 1 222 ? 59.482 -7.715 31.282 1.00 29.91 222 HIS A CA 1
ATOM 1738 C C . HIS A 1 222 ? 59.326 -8.913 32.241 1.00 29.91 222 HIS A C 1
ATOM 1740 O O . HIS A 1 222 ? 59.621 -8.800 33.423 1.00 29.91 222 HIS A O 1
ATOM 1746 N N . LEU A 1 223 ? 59.161 -10.111 31.649 1.00 26.73 223 LEU A N 1
ATOM 1747 C CA . LEU A 1 223 ? 60.068 -11.261 31.855 1.00 26.73 223 LEU A CA 1
ATOM 1748 C C . LEU A 1 223 ? 59.890 -12.360 30.773 1.00 26.73 223 LEU A C 1
ATOM 1750 O O . LEU A 1 223 ? 58.858 -13.011 30.673 1.00 26.73 223 LEU A O 1
ATOM 1754 N N . HIS A 1 224 ? 60.926 -12.460 29.930 1.00 30.73 224 HIS A N 1
ATOM 1755 C CA . HIS A 1 224 ? 61.590 -13.627 29.312 1.00 30.73 224 HIS A CA 1
ATOM 1756 C C . HIS A 1 224 ? 60.878 -15.006 29.277 1.00 30.73 224 HIS A C 1
ATOM 1758 O O . HIS A 1 224 ? 60.531 -15.568 30.304 1.00 30.73 224 HIS A O 1
ATOM 1764 N N . THR A 1 225 ? 60.591 -15.542 28.078 1.00 26.52 225 THR A N 1
ATOM 1765 C CA . THR A 1 225 ? 61.347 -16.547 27.263 1.00 26.52 225 THR A CA 1
ATOM 1766 C C . THR A 1 225 ? 60.895 -17.994 27.450 1.00 26.52 225 THR A C 1
ATOM 1768 O O . THR A 1 225 ? 60.870 -18.480 28.571 1.00 26.52 225 THR A O 1
ATOM 1771 N N . GLY A 1 226 ? 60.694 -18.721 26.341 1.00 25.80 226 GLY A N 1
ATOM 1772 C CA . GLY A 1 226 ? 60.755 -20.189 26.372 1.00 25.80 226 GLY A CA 1
ATOM 1773 C C . GLY A 1 226 ? 59.981 -20.938 25.287 1.00 25.80 226 GLY A C 1
ATOM 1774 O O . GLY A 1 226 ? 58.890 -21.419 25.539 1.00 25.80 226 GLY A O 1
ATOM 1775 N N . SER A 1 227 ? 60.589 -21.044 24.103 1.00 27.55 227 SER A N 1
ATOM 1776 C CA . SER A 1 227 ? 60.577 -22.191 23.166 1.00 27.55 227 SER A CA 1
ATOM 1777 C C . SER A 1 227 ? 59.287 -22.974 22.826 1.00 27.55 227 SER A C 1
ATOM 1779 O O . SER A 1 227 ? 58.780 -23.761 23.613 1.00 27.55 227 SER A O 1
ATOM 1781 N N . LYS A 1 228 ? 58.930 -22.876 21.534 1.00 28.03 228 LYS A N 1
ATOM 1782 C CA . LYS A 1 228 ? 58.747 -23.959 20.534 1.00 28.03 228 LYS A CA 1
ATOM 1783 C C . LYS A 1 228 ? 57.937 -25.223 20.921 1.00 28.03 228 LYS A C 1
ATOM 1785 O O . LYS A 1 228 ? 58.408 -26.090 21.641 1.00 28.03 228 LYS A O 1
ATOM 1790 N N . THR A 1 229 ? 56.758 -25.311 20.290 1.00 25.59 229 THR A N 1
ATOM 1791 C CA . THR A 1 229 ? 56.133 -26.444 19.552 1.00 25.59 229 THR A CA 1
ATOM 1792 C C . THR A 1 229 ? 56.953 -27.748 19.386 1.00 25.59 229 THR A C 1
ATOM 1794 O O . THR A 1 229 ? 58.171 -27.641 19.252 1.00 25.59 229 THR A O 1
ATOM 1797 N N . PRO A 1 230 ? 56.336 -28.954 19.205 1.00 37.12 230 PRO A N 1
ATOM 1798 C CA . PRO A 1 230 ? 55.220 -29.126 18.255 1.00 37.12 230 PRO A CA 1
ATOM 1799 C C . PRO A 1 230 ? 54.215 -30.304 18.441 1.00 37.12 230 PRO A C 1
ATOM 1801 O O . PRO A 1 230 ? 54.393 -31.206 19.243 1.00 37.12 230 PRO A O 1
ATOM 1804 N N . LEU A 1 231 ? 53.205 -30.277 17.552 1.00 26.27 231 LEU A N 1
ATOM 1805 C CA . LEU A 1 231 ? 52.581 -31.400 16.820 1.00 26.27 231 LEU A CA 1
ATOM 1806 C C . LEU A 1 231 ? 51.842 -32.524 17.576 1.00 26.27 231 LEU A C 1
ATOM 1808 O O . LEU A 1 231 ? 52.437 -33.350 18.250 1.00 26.27 231 LEU A O 1
ATOM 1812 N N . GLY A 1 232 ? 50.576 -32.715 17.176 1.00 24.23 232 GLY A N 1
ATOM 1813 C CA . GLY A 1 232 ? 50.203 -34.012 16.594 1.00 24.23 232 GLY A CA 1
ATOM 1814 C C . GLY A 1 232 ? 49.104 -34.821 17.286 1.00 24.23 232 GLY A C 1
ATOM 1815 O O . GLY A 1 232 ? 49.379 -35.675 18.107 1.00 24.23 232 GLY A O 1
ATOM 1816 N N . GLN A 1 233 ? 47.873 -34.611 16.813 1.00 27.42 233 GLN A N 1
ATOM 1817 C CA . GLN A 1 233 ? 46.931 -35.646 16.352 1.00 27.42 233 GLN A CA 1
ATOM 1818 C C . GLN A 1 233 ? 46.506 -36.831 17.260 1.00 27.42 233 GLN A C 1
ATOM 1820 O O . GLN A 1 233 ? 47.245 -37.769 17.502 1.00 27.42 233 GLN A O 1
ATOM 1825 N N . LYS A 1 234 ? 45.182 -36.848 17.501 1.00 27.77 234 LYS A N 1
ATOM 1826 C CA . LYS A 1 234 ? 44.208 -37.947 17.277 1.00 27.77 234 LYS A CA 1
ATOM 1827 C C . LYS A 1 234 ? 44.506 -39.368 17.800 1.00 27.77 234 LYS A C 1
ATOM 1829 O O . LYS A 1 234 ? 45.268 -40.100 17.189 1.00 27.77 234 LYS A O 1
ATOM 1834 N N . GLN A 1 235 ? 43.608 -39.832 18.674 1.00 29.14 235 GLN A N 1
ATOM 1835 C CA . GLN A 1 235 ? 42.922 -41.149 18.678 1.00 29.14 235 GLN A CA 1
ATOM 1836 C C . GLN A 1 235 ? 41.776 -41.008 19.702 1.00 29.14 235 GLN A C 1
ATOM 1838 O O . GLN A 1 235 ? 42.023 -40.544 20.805 1.00 29.14 235 GLN A O 1
ATOM 1843 N N . LYS A 1 236 ? 40.469 -41.082 19.417 1.00 26.98 236 LYS A N 1
ATOM 1844 C CA . LYS A 1 236 ? 39.577 -42.056 18.758 1.00 26.98 236 LYS A CA 1
ATOM 1845 C C . LYS A 1 236 ? 39.548 -43.450 19.411 1.00 26.98 236 LYS A C 1
ATOM 1847 O O . LYS A 1 236 ? 40.397 -44.270 19.105 1.00 26.98 236 LYS A O 1
ATOM 1852 N N . ALA A 1 237 ? 38.449 -43.655 20.154 1.00 27.41 237 ALA A N 1
ATOM 1853 C CA . ALA A 1 237 ? 37.687 -44.887 20.416 1.00 27.41 237 ALA A CA 1
ATOM 1854 C C . ALA A 1 237 ? 38.348 -46.010 21.235 1.00 27.41 237 ALA A C 1
ATOM 1856 O O . ALA A 1 237 ? 39.389 -46.513 20.842 1.00 27.41 237 ALA A O 1
ATOM 1857 N N . LEU A 1 238 ? 37.687 -46.460 22.314 1.00 29.97 238 LEU A N 1
ATOM 1858 C CA . LEU A 1 238 ? 36.818 -47.660 22.404 1.00 29.97 238 LEU A CA 1
ATOM 1859 C C . LEU A 1 238 ? 36.444 -47.878 23.898 1.00 29.97 238 LEU A C 1
ATOM 1861 O O . LEU A 1 238 ? 37.301 -47.688 24.754 1.00 29.97 238 LEU A O 1
ATOM 1865 N N . SER A 1 239 ? 35.153 -47.996 24.257 1.00 24.88 239 SER A N 1
ATOM 1866 C CA . SER A 1 239 ? 34.495 -49.207 24.833 1.00 24.88 239 SER A CA 1
ATOM 1867 C C . SER A 1 239 ? 35.438 -50.146 25.605 1.00 24.88 239 SER A C 1
ATOM 1869 O O . SER A 1 239 ? 36.476 -50.503 25.070 1.00 24.88 239 SER A O 1
ATOM 1871 N N . GLU A 1 240 ? 35.157 -50.700 26.785 1.00 27.97 240 GLU A N 1
ATOM 1872 C CA . GLU A 1 240 ? 33.952 -50.863 27.613 1.00 27.97 240 GLU A CA 1
ATOM 1873 C C . GLU A 1 240 ? 34.392 -51.697 28.845 1.00 27.97 240 GLU A C 1
ATOM 1875 O O . GLU A 1 240 ? 35.270 -52.537 28.672 1.00 27.97 240 GLU A O 1
ATOM 1880 N N . HIS A 1 241 ? 33.718 -51.547 30.003 1.00 28.95 241 HIS A N 1
ATOM 1881 C CA . HIS A 1 241 ? 33.539 -52.572 31.072 1.00 28.95 241 HIS A CA 1
ATOM 1882 C C . HIS A 1 241 ? 34.805 -53.019 31.871 1.00 28.95 241 HIS A C 1
ATOM 1884 O O . HIS A 1 241 ? 35.875 -53.167 31.310 1.00 28.95 241 HIS A O 1
ATOM 1890 N N . VAL A 1 242 ? 34.836 -53.268 33.192 1.00 30.50 242 VAL A N 1
ATOM 1891 C CA . VAL A 1 242 ? 33.856 -53.662 34.224 1.00 30.50 242 VAL A CA 1
ATOM 1892 C C . VAL A 1 242 ? 34.500 -53.474 35.626 1.00 30.50 242 VAL A C 1
ATOM 1894 O O . VAL A 1 242 ? 35.720 -53.515 35.746 1.00 30.50 242 VAL A O 1
ATOM 1897 N N . ASP A 1 243 ? 33.642 -53.295 36.637 1.00 27.08 243 ASP A N 1
ATOM 1898 C CA . ASP A 1 243 ? 33.782 -53.485 38.098 1.00 27.08 243 ASP A CA 1
ATOM 1899 C C . ASP A 1 243 ? 34.866 -52.790 38.949 1.00 27.08 243 ASP A C 1
ATOM 1901 O O . ASP A 1 243 ? 36.054 -53.080 38.891 1.00 27.08 243 ASP A O 1
ATOM 1905 N N . GLY A 1 244 ? 34.358 -52.021 39.924 1.00 26.25 244 GLY A N 1
ATOM 1906 C CA . GLY A 1 244 ? 34.430 -52.455 41.324 1.00 26.25 244 GLY A CA 1
ATOM 1907 C C . GLY A 1 244 ? 35.534 -51.858 42.199 1.00 26.25 244 GLY A C 1
ATOM 1908 O O . GLY A 1 244 ? 36.677 -52.288 42.143 1.00 26.25 244 GLY A O 1
ATOM 1909 N N . GLY A 1 245 ? 35.126 -50.992 43.133 1.00 26.19 245 GLY A N 1
ATOM 1910 C CA . GLY A 1 245 ? 35.743 -50.923 44.463 1.00 26.19 245 GLY A CA 1
ATOM 1911 C C . GLY A 1 245 ? 36.757 -49.805 44.710 1.00 26.19 245 GLY A C 1
ATOM 1912 O O . GLY A 1 245 ? 37.929 -49.925 44.386 1.00 26.19 245 GLY A O 1
ATOM 1913 N N . ASP A 1 246 ? 36.266 -48.771 45.396 1.00 32.47 246 ASP A N 1
ATOM 1914 C CA . ASP A 1 246 ? 36.936 -47.981 46.435 1.00 32.47 246 ASP A CA 1
ATOM 1915 C C . ASP A 1 246 ? 38.249 -47.249 46.110 1.00 32.47 246 ASP A C 1
ATOM 1917 O O . ASP A 1 246 ? 39.346 -47.799 46.160 1.00 32.47 246 ASP A O 1
ATOM 1921 N N . ASN A 1 247 ? 38.147 -45.926 45.948 1.00 32.72 247 ASN A N 1
ATOM 1922 C CA . ASN A 1 247 ? 38.734 -44.967 46.895 1.00 32.72 247 ASN A CA 1
ATOM 1923 C C . ASN A 1 247 ? 38.394 -43.530 46.477 1.00 32.72 247 ASN A C 1
ATOM 1925 O O . ASN A 1 247 ? 38.775 -43.055 45.410 1.00 32.72 247 ASN A O 1
ATOM 1929 N N . VAL A 1 248 ? 37.689 -42.820 47.355 1.00 33.03 248 VAL A N 1
ATOM 1930 C CA . VAL A 1 248 ? 37.494 -41.370 47.275 1.00 33.03 248 VAL A CA 1
ATOM 1931 C C . VAL A 1 248 ? 38.657 -40.690 48.000 1.00 33.03 248 VAL A C 1
ATOM 1933 O O . VAL A 1 248 ? 38.791 -40.883 49.207 1.00 33.03 248 VAL A O 1
ATOM 1936 N N . PRO A 1 249 ? 39.411 -39.786 47.352 1.00 36.00 249 PRO A N 1
ATOM 1937 C CA . PRO A 1 249 ? 39.980 -38.640 48.029 1.00 36.00 249 PRO A CA 1
ATOM 1938 C C . PRO A 1 249 ? 39.105 -37.415 47.749 1.00 36.00 249 PRO A C 1
ATOM 1940 O O . PRO A 1 249 ? 39.017 -36.905 46.635 1.00 36.00 249 PRO A O 1
ATOM 1943 N N . SER A 1 250 ? 38.432 -36.996 48.818 1.00 37.88 250 SER A N 1
ATOM 1944 C CA . SER A 1 250 ? 37.975 -35.648 49.158 1.00 37.88 250 SER A CA 1
ATOM 1945 C C . SER A 1 250 ? 38.207 -34.555 48.101 1.00 37.88 250 SER A C 1
ATOM 1947 O O . SER A 1 250 ? 39.318 -34.052 47.939 1.00 37.88 250 SER A O 1
ATOM 1949 N N . MET A 1 251 ? 37.122 -34.110 47.458 1.00 36.84 251 MET A N 1
ATOM 1950 C CA . MET A 1 251 ? 37.068 -32.786 46.838 1.00 36.84 251 MET A CA 1
ATOM 1951 C C . MET A 1 251 ? 36.412 -31.789 47.796 1.00 36.84 251 MET A C 1
ATOM 1953 O O . MET A 1 251 ? 35.306 -31.989 48.301 1.00 36.84 251 MET A O 1
ATOM 1957 N N . THR A 1 252 ? 37.127 -30.696 48.026 1.00 47.22 252 THR A N 1
ATOM 1958 C CA . THR A 1 252 ? 36.819 -29.602 48.942 1.00 47.22 252 THR A CA 1
ATOM 1959 C C . THR A 1 252 ? 35.471 -28.937 48.634 1.00 47.22 252 THR A C 1
ATOM 1961 O O . THR A 1 252 ? 35.235 -28.409 47.548 1.00 47.22 252 THR A O 1
ATOM 1964 N N . VAL A 1 253 ? 34.609 -28.868 49.652 1.00 51.00 253 VAL A N 1
ATOM 1965 C CA . VAL A 1 253 ? 33.236 -28.313 49.650 1.00 51.00 253 VAL A CA 1
ATOM 1966 C C . VAL A 1 253 ? 33.137 -26.856 49.151 1.00 51.00 253 VAL A C 1
ATOM 1968 O O . VAL A 1 253 ? 32.056 -26.386 48.806 1.00 51.00 253 VAL A O 1
ATOM 1971 N N . LYS A 1 254 ? 34.251 -26.122 49.045 1.00 44.25 254 LYS A N 1
ATOM 1972 C CA . LYS A 1 254 ? 34.255 -24.704 48.649 1.00 44.25 254 LYS A CA 1
ATOM 1973 C C . LYS A 1 254 ? 34.140 -24.452 47.141 1.00 44.25 254 LYS A C 1
ATOM 1975 O O . LYS A 1 254 ? 33.671 -23.380 46.767 1.00 44.25 254 LYS A O 1
ATOM 1980 N N . GLU A 1 255 ? 34.493 -25.404 46.274 1.00 48.34 255 GLU A N 1
ATOM 1981 C CA . GLU A 1 255 ? 34.449 -25.175 44.815 1.00 48.34 255 GLU A CA 1
ATOM 1982 C C . GLU A 1 255 ? 33.104 -25.546 44.177 1.00 48.34 255 GLU A C 1
ATOM 1984 O O . GLU A 1 255 ? 32.661 -24.876 43.245 1.00 48.34 255 GLU A O 1
ATOM 1989 N N . LYS A 1 256 ? 32.354 -26.487 44.766 1.00 46.88 256 LYS A N 1
ATOM 1990 C CA . LYS A 1 256 ? 31.004 -26.861 44.298 1.00 46.88 256 LYS A CA 1
ATOM 1991 C C . LYS A 1 256 ? 29.938 -25.776 44.558 1.00 46.88 256 LYS A C 1
ATOM 1993 O O . LYS A 1 256 ? 28.875 -25.765 43.938 1.00 46.88 256 LYS A O 1
ATOM 1998 N N . VAL A 1 257 ? 30.232 -24.821 45.444 1.00 49.19 257 VAL A N 1
ATOM 1999 C CA . VAL A 1 257 ? 29.317 -23.725 45.814 1.00 49.19 257 VAL A CA 1
ATOM 2000 C C . VAL A 1 257 ? 29.434 -22.516 44.872 1.00 49.19 257 VAL A C 1
ATOM 2002 O O . VAL A 1 257 ? 28.506 -21.717 44.793 1.00 49.19 257 VAL A O 1
ATOM 2005 N N . LYS A 1 258 ? 30.512 -22.369 44.086 1.00 45.88 258 LYS A N 1
ATOM 2006 C CA . LYS A 1 258 ? 30.692 -21.172 43.237 1.00 45.88 258 LYS A CA 1
ATOM 2007 C C . LYS A 1 258 ? 30.043 -21.284 41.852 1.00 45.88 258 LYS A C 1
ATOM 2009 O O . LYS A 1 258 ? 29.643 -20.262 41.293 1.00 45.88 258 LYS A O 1
ATOM 2014 N N . GLU A 1 259 ? 29.882 -22.493 41.318 1.00 48.44 259 GLU A N 1
ATOM 2015 C CA . GLU A 1 259 ? 29.192 -22.704 40.034 1.00 48.44 259 GLU A CA 1
ATOM 2016 C C . GLU A 1 259 ? 27.669 -22.802 40.170 1.00 48.44 259 GLU A C 1
ATOM 2018 O O . GLU A 1 259 ? 26.946 -22.357 39.280 1.00 48.44 259 GLU A O 1
ATOM 2023 N N . THR A 1 260 ? 27.157 -23.259 41.315 1.00 42.91 260 THR A N 1
ATOM 2024 C CA . THR A 1 260 ? 25.706 -23.412 41.528 1.00 42.91 260 THR A CA 1
ATOM 2025 C C . THR A 1 260 ? 24.992 -22.069 41.764 1.00 42.91 260 THR A C 1
ATOM 2027 O O . THR A 1 260 ? 23.808 -21.924 41.466 1.00 42.91 260 THR A O 1
ATOM 2030 N N . THR A 1 261 ? 25.709 -21.029 42.201 1.00 44.69 261 THR A N 1
ATOM 2031 C CA . THR A 1 261 ? 25.124 -19.700 42.472 1.00 44.69 261 THR A CA 1
ATOM 2032 C C . THR A 1 261 ? 24.820 -18.900 41.199 1.00 44.69 261 THR A C 1
ATOM 2034 O O . THR A 1 261 ? 23.994 -17.990 41.223 1.00 44.69 261 THR A O 1
ATOM 2037 N N . LYS A 1 262 ? 25.420 -19.253 40.052 1.00 48.50 262 LYS A N 1
ATOM 2038 C CA . LYS A 1 262 ? 25.139 -18.573 38.773 1.00 48.50 262 LYS A CA 1
ATOM 2039 C C . LYS A 1 262 ? 23.845 -19.051 38.106 1.00 48.50 262 LYS A C 1
ATOM 2041 O O . LYS A 1 262 ? 23.237 -18.274 37.382 1.00 48.50 262 LYS A O 1
ATOM 2046 N N . THR A 1 263 ? 23.370 -20.264 38.390 1.00 47.19 263 THR A N 1
ATOM 2047 C CA . THR A 1 263 ? 22.157 -20.838 37.765 1.00 47.19 263 THR A CA 1
ATOM 2048 C C . THR A 1 263 ? 20.860 -20.425 38.476 1.00 47.19 263 THR A C 1
ATOM 2050 O O . THR A 1 263 ? 19.808 -20.290 37.844 1.00 47.19 263 THR A O 1
ATOM 2053 N N . VAL A 1 264 ? 20.928 -20.136 39.781 1.00 51.81 264 VAL A N 1
ATOM 2054 C CA . VAL A 1 264 ? 19.766 -19.690 40.575 1.00 51.81 264 VAL A CA 1
ATOM 2055 C C . VAL A 1 264 ? 19.360 -18.251 40.225 1.00 51.81 264 VAL A C 1
ATOM 2057 O O . VAL A 1 264 ? 18.171 -17.951 40.137 1.00 51.81 264 VAL A O 1
ATOM 2060 N N . GLY A 1 265 ? 20.331 -17.375 39.933 1.00 60.03 265 GLY A N 1
ATOM 2061 C CA . GLY A 1 265 ? 20.063 -15.973 39.591 1.00 60.03 265 GLY A CA 1
ATOM 2062 C C . GLY A 1 265 ? 19.260 -15.801 38.298 1.00 60.03 265 GLY A C 1
ATOM 2063 O O . GLY A 1 265 ? 18.267 -15.076 38.277 1.00 60.03 265 GLY A O 1
ATOM 2064 N N . TYR A 1 266 ? 19.633 -16.512 37.228 1.00 63.47 266 TYR A N 1
ATOM 2065 C CA . TYR A 1 266 ? 18.926 -16.406 35.945 1.00 63.47 266 TYR A CA 1
ATOM 2066 C C . TYR A 1 266 ? 17.523 -17.015 35.992 1.00 63.47 266 TYR A C 1
ATOM 2068 O O . TYR A 1 266 ? 16.596 -16.446 35.419 1.00 63.47 266 TYR A O 1
ATOM 2076 N N . SER A 1 267 ? 17.336 -18.112 36.729 1.00 73.06 267 SER A N 1
ATOM 2077 C CA . SER A 1 267 ? 16.015 -18.730 36.907 1.00 73.06 267 SER A CA 1
ATOM 2078 C C . SER A 1 267 ? 15.050 -17.799 37.656 1.00 73.06 267 SER A C 1
ATOM 2080 O O . SER A 1 267 ? 13.884 -17.688 37.282 1.00 73.06 267 SER A O 1
ATOM 2082 N N . GLY A 1 268 ? 15.549 -17.057 38.653 1.00 73.00 268 GLY A N 1
ATOM 2083 C CA . GLY A 1 268 ? 14.769 -16.038 39.362 1.00 73.00 268 GLY A CA 1
ATOM 2084 C C . GLY A 1 268 ? 14.339 -14.870 38.467 1.00 73.00 268 GLY A C 1
ATOM 2085 O O . GLY A 1 268 ? 13.191 -14.435 38.532 1.00 73.00 268 GLY A O 1
ATOM 2086 N N . ILE A 1 269 ? 15.222 -14.403 37.576 1.00 75.00 269 ILE A N 1
ATOM 2087 C CA . ILE A 1 269 ? 14.908 -13.324 36.623 1.00 75.00 269 ILE A CA 1
ATOM 2088 C C . ILE A 1 269 ? 13.860 -13.779 35.598 1.00 75.00 269 ILE A C 1
ATOM 2090 O O . ILE A 1 269 ? 12.944 -13.020 35.282 1.00 75.00 269 ILE A O 1
ATOM 2094 N N . VAL A 1 270 ? 13.953 -15.017 35.102 1.00 79.38 270 VAL A N 1
ATOM 2095 C CA . VAL A 1 270 ? 12.968 -15.577 34.161 1.00 79.38 270 VAL A CA 1
ATOM 2096 C C . VAL A 1 270 ? 11.594 -15.714 34.822 1.00 79.38 270 VAL A C 1
ATOM 2098 O O . VAL A 1 270 ? 10.594 -15.322 34.223 1.00 79.38 270 VAL A O 1
ATOM 2101 N N . LEU A 1 271 ? 11.531 -16.188 36.070 1.00 83.50 271 LEU A N 1
ATOM 2102 C CA . LEU A 1 271 ? 10.276 -16.281 36.826 1.00 83.50 271 LEU A CA 1
ATOM 2103 C C . LEU A 1 271 ? 9.661 -14.903 37.109 1.00 83.50 271 LEU A C 1
ATOM 2105 O O . LEU A 1 271 ? 8.455 -14.728 36.939 1.00 83.50 271 LEU A O 1
ATOM 2109 N N . ALA A 1 272 ? 10.475 -13.906 37.464 1.00 83.44 272 ALA A N 1
ATOM 2110 C CA . ALA A 1 272 ? 10.004 -12.533 37.644 1.00 83.44 272 ALA A CA 1
ATOM 2111 C C . ALA A 1 272 ? 9.486 -11.926 36.326 1.00 83.44 272 ALA A C 1
ATOM 2113 O O . ALA A 1 272 ? 8.428 -11.297 36.301 1.00 83.44 272 ALA A O 1
ATOM 2114 N N . GLY A 1 273 ? 10.189 -12.169 35.214 1.00 84.81 273 GLY A N 1
ATOM 2115 C CA . GLY A 1 273 ? 9.776 -11.733 33.880 1.00 84.81 273 GLY A CA 1
ATOM 2116 C C . GLY A 1 273 ? 8.455 -12.361 33.430 1.00 84.81 273 GLY A C 1
ATOM 2117 O O . GLY A 1 273 ? 7.586 -11.650 32.921 1.00 84.81 273 GLY A O 1
ATOM 2118 N N . LEU A 1 274 ? 8.266 -13.664 33.670 1.00 86.50 274 LEU A N 1
ATOM 2119 C CA . LEU A 1 274 ? 7.010 -14.374 33.402 1.00 86.50 274 LEU A CA 1
ATOM 2120 C C . LEU A 1 274 ? 5.862 -13.880 34.289 1.00 86.50 274 LEU A C 1
ATOM 2122 O O . LEU A 1 274 ? 4.741 -13.743 33.806 1.00 86.50 274 LEU A O 1
A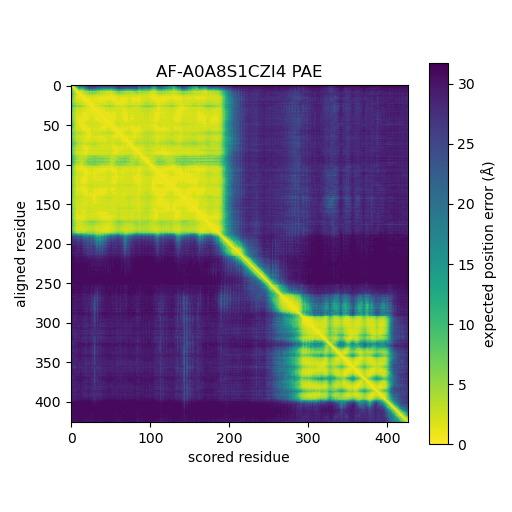TOM 2126 N N . GLY A 1 275 ? 6.129 -13.553 35.555 1.00 91.12 275 GLY A N 1
ATOM 2127 C CA . GLY A 1 275 ? 5.131 -12.974 36.454 1.00 91.12 275 GLY A CA 1
ATOM 2128 C C . GLY A 1 275 ? 4.624 -11.616 35.962 1.00 91.12 275 GLY A C 1
ATOM 2129 O O . GLY A 1 275 ? 3.420 -11.424 35.807 1.00 91.12 275 GLY A O 1
ATOM 2130 N N . VAL A 1 276 ? 5.533 -10.691 35.637 1.00 91.75 276 VAL A N 1
ATOM 2131 C CA . VAL A 1 276 ? 5.166 -9.341 35.166 1.00 91.75 276 VAL A CA 1
ATOM 2132 C C . VAL A 1 276 ? 4.439 -9.396 33.823 1.00 91.75 276 VAL A C 1
ATOM 2134 O O . VAL A 1 276 ? 3.411 -8.741 33.653 1.00 91.75 276 VAL A O 1
ATOM 2137 N N . THR A 1 277 ? 4.926 -10.204 32.877 1.00 86.19 277 THR A N 1
ATOM 2138 C CA . THR A 1 277 ? 4.245 -10.372 31.583 1.00 86.19 277 THR A CA 1
ATOM 2139 C C . THR A 1 277 ? 2.873 -11.010 31.744 1.00 86.19 277 THR A C 1
ATOM 2141 O O . THR A 1 277 ? 1.938 -10.536 31.111 1.00 86.19 277 THR A O 1
ATOM 2144 N N . SER A 1 278 ? 2.706 -11.993 32.632 1.00 87.25 278 SER A N 1
ATOM 2145 C CA . SER A 1 278 ? 1.394 -12.594 32.915 1.00 87.25 278 SER A CA 1
ATOM 2146 C C . SER A 1 278 ? 0.415 -11.598 33.537 1.00 87.25 278 SER A C 1
ATOM 2148 O O . SER A 1 278 ? -0.759 -11.612 33.186 1.00 87.25 278 SER A O 1
ATOM 2150 N N . ILE A 1 279 ? 0.881 -10.696 34.408 1.00 90.69 279 ILE A N 1
ATOM 2151 C CA . ILE A 1 279 ? 0.047 -9.640 35.004 1.00 90.69 279 ILE A CA 1
ATOM 2152 C C . ILE A 1 279 ? -0.403 -8.636 33.936 1.00 90.69 279 ILE A C 1
ATOM 2154 O O . ILE A 1 279 ? -1.587 -8.319 33.852 1.00 90.69 279 ILE A O 1
ATOM 2158 N N . ILE A 1 280 ? 0.516 -8.164 33.088 1.00 85.69 280 ILE A N 1
ATOM 2159 C CA . ILE A 1 280 ? 0.181 -7.247 31.987 1.00 85.69 280 ILE A CA 1
ATOM 2160 C C . ILE A 1 280 ? -0.787 -7.926 31.015 1.00 85.69 280 ILE A C 1
ATOM 2162 O O . ILE A 1 280 ? -1.791 -7.331 30.629 1.00 85.69 280 ILE A O 1
ATOM 2166 N N . LEU A 1 281 ? -0.519 -9.185 30.657 1.00 81.19 281 LEU A N 1
ATOM 2167 C CA . LEU A 1 281 ? -1.385 -9.970 29.786 1.00 81.19 281 LEU A CA 1
ATOM 2168 C C . LEU A 1 281 ? -2.773 -10.146 30.417 1.00 81.19 281 LEU A C 1
ATOM 2170 O O . LEU A 1 281 ? -3.767 -9.965 29.730 1.00 81.19 281 LEU A O 1
ATOM 2174 N N . TYR A 1 282 ? -2.857 -10.422 31.719 1.00 84.94 282 TYR A N 1
ATOM 2175 C CA . TYR A 1 282 ? -4.123 -10.532 32.443 1.00 84.94 282 TYR A CA 1
ATOM 2176 C C . TYR A 1 282 ? -4.936 -9.236 32.383 1.00 84.94 282 TYR A C 1
ATOM 2178 O O . TYR A 1 282 ? -6.113 -9.284 32.036 1.00 84.94 282 TYR A O 1
ATOM 2186 N N . TYR A 1 283 ? -4.325 -8.076 32.650 1.00 80.81 283 TYR A N 1
ATOM 2187 C CA . TYR A 1 283 ? -5.030 -6.794 32.562 1.00 80.81 283 TYR A CA 1
ATOM 2188 C C . TYR A 1 283 ? -5.473 -6.480 31.133 1.00 80.81 283 TYR A C 1
ATOM 2190 O O . TYR A 1 283 ? -6.623 -6.110 30.932 1.00 80.81 283 TYR A O 1
ATOM 2198 N N . VAL A 1 284 ? -4.613 -6.706 30.136 1.00 74.31 284 VAL A N 1
ATOM 2199 C CA . VAL A 1 284 ? -4.968 -6.498 28.725 1.00 74.31 284 VAL A CA 1
ATOM 2200 C C . VAL A 1 284 ? -6.099 -7.428 28.300 1.00 74.31 284 VAL A C 1
ATOM 2202 O O . VAL A 1 284 ? -7.039 -6.964 27.672 1.00 74.31 284 VAL A O 1
ATOM 2205 N N . PHE A 1 285 ? -6.053 -8.717 28.646 1.00 66.12 285 PHE A N 1
ATOM 2206 C CA . PHE A 1 285 ? -7.121 -9.659 28.304 1.00 66.12 285 PHE A CA 1
ATOM 2207 C C . PHE A 1 285 ? -8.419 -9.354 29.053 1.00 66.12 285 PHE A C 1
ATOM 2209 O O . PHE A 1 285 ? -9.488 -9.486 28.469 1.00 66.12 285 PHE A O 1
ATOM 2216 N N . ARG A 1 286 ? -8.355 -8.902 30.309 1.00 67.12 286 ARG A N 1
ATOM 2217 C CA . ARG A 1 286 ? -9.548 -8.483 31.053 1.00 67.12 286 ARG A CA 1
ATOM 2218 C C . ARG A 1 286 ? -10.190 -7.234 30.443 1.00 67.12 286 ARG A C 1
ATOM 2220 O O . ARG A 1 286 ? -11.411 -7.148 30.411 1.00 67.12 286 ARG A O 1
ATOM 2227 N N . GLU A 1 287 ? -9.381 -6.313 29.924 1.00 61.59 287 GLU A N 1
ATOM 2228 C CA . GLU A 1 287 ? -9.856 -5.111 29.232 1.00 61.59 287 GLU A CA 1
ATOM 2229 C C . GLU A 1 287 ? -10.397 -5.433 27.825 1.00 61.59 287 GLU A C 1
ATOM 2231 O O . GLU A 1 287 ? -11.433 -4.915 27.418 1.00 61.59 287 GLU A O 1
ATOM 2236 N N . LEU A 1 288 ? -9.720 -6.312 27.070 1.00 56.53 288 LEU A N 1
ATOM 2237 C CA . LEU A 1 288 ? -10.098 -6.662 25.691 1.00 56.53 288 LEU A CA 1
ATOM 2238 C C . LEU A 1 288 ? -11.301 -7.610 25.603 1.00 56.53 288 LEU A C 1
ATOM 2240 O O . LEU A 1 288 ? -11.980 -7.628 24.577 1.00 56.53 288 LEU A O 1
ATOM 2244 N N . PHE A 1 289 ? -11.525 -8.427 26.634 1.00 46.62 289 PHE A N 1
ATOM 2245 C CA . PHE A 1 289 ? -12.585 -9.436 26.692 1.00 46.62 289 PHE A CA 1
ATOM 2246 C C . PHE A 1 289 ? -13.588 -9.157 27.818 1.00 46.62 289 PHE A C 1
ATOM 2248 O O . PHE A 1 289 ? -14.124 -10.099 28.407 1.00 46.62 289 PHE A O 1
ATOM 2255 N N . SER A 1 290 ? -13.883 -7.885 28.116 1.00 56.72 290 SER A N 1
ATOM 2256 C CA . SER A 1 290 ? -15.114 -7.590 28.853 1.00 56.72 290 SER A CA 1
ATOM 2257 C C . SER A 1 290 ? -16.307 -8.116 28.038 1.00 56.72 290 SER A C 1
ATOM 2259 O O . SER A 1 290 ? -16.307 -8.091 26.802 1.00 56.72 290 SER A O 1
ATOM 2261 N N . SER A 1 291 ? -17.316 -8.661 28.716 1.00 55.59 291 SER A N 1
ATOM 2262 C CA . SER A 1 291 ? -18.484 -9.329 28.115 1.00 55.59 291 SER A CA 1
ATOM 2263 C C . SER A 1 291 ? -19.326 -8.437 27.191 1.00 55.59 291 SER A C 1
ATOM 2265 O O . SER A 1 291 ? -20.241 -8.918 26.516 1.00 55.59 291 SER A O 1
ATOM 2267 N N . ASP A 1 292 ? -18.985 -7.156 27.101 1.00 66.12 292 ASP A N 1
ATOM 2268 C CA . ASP A 1 292 ? -19.855 -6.089 26.625 1.00 66.12 292 ASP A CA 1
ATOM 2269 C C . ASP A 1 292 ? -19.420 -5.552 25.254 1.00 66.12 292 ASP A C 1
ATOM 2271 O O . ASP A 1 292 ? -19.716 -4.423 24.862 1.00 66.12 292 ASP A O 1
ATOM 2275 N N . SER A 1 293 ? -18.704 -6.377 24.486 1.00 75.06 293 SER A N 1
ATOM 2276 C CA . SER A 1 293 ? -18.332 -6.045 23.113 1.00 75.06 293 SER A CA 1
ATOM 2277 C C . SER A 1 293 ? -19.578 -5.771 22.238 1.00 75.06 293 SER A C 1
ATOM 2279 O O . SER A 1 293 ? -20.585 -6.476 22.338 1.00 75.06 293 SER A O 1
ATOM 2281 N N . PRO A 1 294 ? -19.528 -4.836 21.272 1.00 81.31 294 PRO A N 1
ATOM 2282 C CA . PRO A 1 294 ? -20.660 -4.586 20.371 1.00 81.31 294 PRO A CA 1
ATOM 2283 C C . PRO A 1 294 ? -21.135 -5.833 19.602 1.00 81.31 294 PRO A C 1
ATOM 2285 O O . PRO A 1 294 ? -22.313 -5.966 19.281 1.00 81.31 294 PRO A O 1
ATOM 2288 N N . ASN A 1 295 ? -20.238 -6.783 19.325 1.00 83.06 295 ASN A N 1
ATOM 2289 C CA . ASN A 1 295 ? -20.594 -8.026 18.638 1.00 83.06 295 ASN A CA 1
ATOM 2290 C C . ASN A 1 295 ? -21.342 -9.015 19.550 1.00 83.06 295 ASN A C 1
ATOM 2292 O O . ASN A 1 295 ? -22.253 -9.698 19.071 1.00 83.06 295 ASN A O 1
ATOM 2296 N N . SER A 1 296 ? -20.994 -9.096 20.841 1.00 84.31 296 SER A N 1
ATOM 2297 C CA . SER A 1 296 ? -21.738 -9.919 21.809 1.00 84.31 296 SER A CA 1
ATOM 2298 C C . SER A 1 296 ? -23.131 -9.340 22.046 1.00 84.31 296 SER A C 1
ATOM 2300 O O . SER A 1 296 ? -24.108 -10.086 21.985 1.00 84.31 296 SER A O 1
ATOM 2302 N N . VAL A 1 297 ? -23.242 -8.014 22.179 1.00 87.69 297 VAL A N 1
ATOM 2303 C CA . VAL A 1 297 ? -24.528 -7.305 22.289 1.00 87.69 297 VAL A CA 1
ATOM 2304 C C . VAL A 1 297 ? -25.407 -7.542 21.059 1.00 87.69 297 VAL A C 1
ATOM 2306 O O . VAL A 1 297 ? -26.575 -7.897 21.201 1.00 87.69 297 VAL A O 1
ATOM 2309 N N . TYR A 1 298 ? -24.846 -7.436 19.849 1.00 89.62 298 TYR A N 1
ATOM 2310 C CA . TYR A 1 298 ? -25.571 -7.755 18.614 1.00 89.62 298 TYR A CA 1
ATOM 2311 C C . TYR A 1 298 ? -26.087 -9.198 18.603 1.00 89.62 298 TYR A C 1
ATOM 2313 O O . TYR A 1 298 ? -27.250 -9.437 18.285 1.00 89.62 298 TYR A O 1
ATOM 2321 N N . THR A 1 299 ? -25.234 -10.160 18.963 1.00 89.56 299 THR A N 1
ATOM 2322 C CA . THR A 1 299 ? -25.589 -11.586 18.943 1.00 89.56 299 THR A CA 1
ATOM 2323 C C . THR A 1 299 ? -26.699 -11.888 19.951 1.00 89.56 299 THR A C 1
ATOM 2325 O O . THR A 1 299 ? -27.667 -12.562 19.607 1.00 89.56 299 THR A O 1
ATOM 2328 N N . ALA A 1 300 ? -26.609 -11.329 21.161 1.00 90.31 300 ALA A N 1
ATOM 2329 C CA . ALA A 1 300 ? -27.630 -11.475 22.194 1.00 90.31 300 ALA A CA 1
ATOM 2330 C C . ALA A 1 300 ? -28.965 -10.826 21.790 1.00 90.31 300 ALA A C 1
ATOM 2332 O O . ALA A 1 300 ? -30.026 -11.426 21.968 1.00 90.31 300 ALA A O 1
ATOM 2333 N N . ALA A 1 301 ? -28.928 -9.620 21.216 1.00 91.38 301 ALA A N 1
ATOM 2334 C CA . ALA A 1 301 ? -30.124 -8.920 20.758 1.00 91.38 301 ALA A CA 1
ATOM 2335 C C . ALA A 1 301 ? -30.793 -9.628 19.571 1.00 91.38 301 ALA A C 1
ATOM 2337 O O . ALA A 1 301 ? -32.019 -9.743 19.533 1.00 91.38 301 ALA A O 1
ATOM 2338 N N . LEU A 1 302 ? -30.002 -10.136 18.619 1.00 92.44 302 LEU A N 1
ATOM 2339 C CA . LEU A 1 302 ? -30.499 -10.916 17.488 1.00 92.44 302 LEU A CA 1
ATOM 2340 C C . LEU A 1 302 ? -31.194 -12.191 17.968 1.00 92.44 302 LEU A C 1
ATOM 2342 O O . LEU A 1 302 ? -32.320 -12.459 17.564 1.00 92.44 302 LEU A O 1
ATOM 2346 N N . ASP A 1 303 ? -30.554 -12.940 18.860 1.00 92.75 303 ASP A N 1
ATOM 2347 C CA . ASP A 1 303 ? -31.106 -14.175 19.411 1.00 92.75 303 ASP A CA 1
ATOM 2348 C C . ASP A 1 303 ? -32.407 -13.935 20.202 1.00 92.75 303 ASP A C 1
ATOM 2350 O O . ASP A 1 303 ? -33.344 -14.727 20.128 1.00 92.75 303 ASP A O 1
ATOM 2354 N N . ARG A 1 304 ? -32.531 -12.795 20.895 1.00 92.00 304 ARG A N 1
ATOM 2355 C CA . ARG A 1 304 ? -33.801 -12.378 21.515 1.00 92.00 304 ARG A CA 1
ATOM 2356 C C . ARG A 1 304 ? -34.889 -12.065 20.490 1.00 92.00 304 ARG A C 1
ATOM 2358 O O . ARG A 1 304 ? -36.027 -12.475 20.685 1.00 92.00 304 ARG A O 1
ATOM 2365 N N . CYS A 1 305 ? -34.552 -11.385 19.394 1.00 91.81 305 CYS A N 1
ATOM 2366 C CA . CYS A 1 305 ? -35.512 -11.105 18.321 1.00 91.81 305 CYS A CA 1
ATOM 2367 C C . CYS A 1 305 ? -35.993 -12.388 17.630 1.00 91.81 305 CYS A C 1
ATOM 2369 O O . CYS A 1 305 ? -37.153 -12.471 17.249 1.00 91.81 305 CYS A O 1
ATOM 2371 N N . LEU A 1 306 ? -35.109 -13.376 17.459 1.00 90.94 306 LEU A N 1
ATOM 2372 C CA . LEU A 1 306 ? -35.440 -14.658 16.830 1.00 90.94 306 LEU A CA 1
ATOM 2373 C C . LEU A 1 306 ? -36.331 -15.541 17.714 1.00 90.94 306 LEU A C 1
ATOM 2375 O O . LEU A 1 306 ? -37.115 -16.321 17.188 1.00 90.94 306 LEU A O 1
ATOM 2379 N N . ARG A 1 307 ? -36.219 -15.419 19.042 1.00 91.94 307 ARG A N 1
ATOM 2380 C CA . ARG A 1 307 ? -37.025 -16.183 20.006 1.00 91.94 307 ARG A CA 1
ATOM 2381 C C . ARG A 1 307 ? -38.424 -15.610 20.243 1.00 91.94 307 ARG A C 1
ATOM 2383 O O . ARG A 1 307 ? -39.261 -16.310 20.809 1.00 91.94 307 ARG A O 1
ATOM 2390 N N . ASP A 1 308 ? -38.685 -14.364 19.850 1.00 93.12 308 ASP A N 1
ATOM 2391 C CA . ASP A 1 308 ? -39.988 -13.735 20.067 1.00 93.12 308 ASP A CA 1
ATOM 2392 C C . ASP A 1 308 ? -41.003 -14.137 18.976 1.00 93.12 308 ASP A C 1
ATOM 2394 O O . ASP A 1 308 ? -40.776 -13.875 17.788 1.00 93.12 308 ASP A O 1
ATOM 2398 N N . PRO A 1 309 ? -42.154 -14.731 19.348 1.00 93.25 309 PRO A N 1
ATOM 2399 C CA . PRO A 1 309 ? -43.130 -15.219 18.377 1.00 93.25 309 PRO A CA 1
ATOM 2400 C C . PRO A 1 309 ? -43.774 -14.088 17.567 1.00 93.25 309 PRO A C 1
ATOM 2402 O O . PRO A 1 309 ? -44.073 -14.276 16.391 1.00 93.25 309 PRO A O 1
ATOM 2405 N N . LYS A 1 310 ? -43.930 -12.883 18.136 1.00 92.06 310 LYS A N 1
ATOM 2406 C CA . LYS A 1 310 ? -44.523 -11.746 17.413 1.00 92.06 310 LYS A CA 1
ATOM 2407 C C . LYS A 1 310 ? -43.594 -11.282 16.299 1.00 92.06 310 LYS A C 1
ATOM 2409 O O . LYS A 1 310 ? -44.059 -10.923 15.220 1.00 92.06 310 LYS A O 1
ATOM 2414 N N . VAL A 1 311 ? -42.283 -11.291 16.541 1.00 91.62 311 VAL A N 1
ATOM 2415 C CA . VAL A 1 311 ? -41.284 -10.969 15.512 1.00 91.62 311 VAL A CA 1
ATOM 2416 C C . VAL A 1 311 ? -41.290 -12.029 14.410 1.00 91.62 311 VAL A C 1
ATOM 2418 O O . VAL A 1 311 ? -41.270 -11.675 13.226 1.00 91.62 311 VAL A O 1
ATOM 2421 N N . ALA A 1 312 ? -41.383 -13.309 14.780 1.00 91.00 312 ALA A N 1
ATOM 2422 C CA . ALA A 1 312 ? -41.453 -14.409 13.823 1.00 91.00 312 ALA A CA 1
ATOM 2423 C C . ALA A 1 312 ? -42.702 -14.344 12.930 1.00 91.00 312 ALA A C 1
ATOM 2425 O O . ALA A 1 312 ? -42.582 -14.419 11.704 1.00 91.00 312 ALA A O 1
ATOM 2426 N N . ASP A 1 313 ? -43.875 -14.092 13.512 1.00 91.31 313 ASP A N 1
ATOM 2427 C CA . ASP A 1 313 ? -45.140 -13.965 12.782 1.00 91.31 313 ASP A CA 1
ATOM 2428 C C . ASP A 1 313 ? -45.136 -12.787 11.794 1.00 91.31 313 ASP A C 1
ATOM 2430 O O . ASP A 1 313 ? -45.660 -12.889 10.675 1.00 91.31 313 ASP A O 1
ATOM 2434 N N . LEU A 1 314 ? -44.519 -11.666 12.188 1.00 90.12 314 LEU A N 1
ATOM 2435 C CA . LEU A 1 314 ? -44.444 -10.449 11.376 1.00 90.12 314 LEU A CA 1
ATOM 2436 C C . LEU A 1 314 ? -43.476 -10.565 10.194 1.00 90.12 314 LEU A C 1
ATOM 2438 O O . LEU A 1 314 ? -43.773 -10.052 9.109 1.00 90.12 314 LEU A O 1
ATOM 2442 N N . LEU A 1 315 ? -42.314 -11.194 10.399 1.00 90.94 315 LEU A N 1
ATOM 2443 C CA . LEU A 1 315 ? -41.248 -11.272 9.396 1.00 90.94 315 LEU A CA 1
ATOM 2444 C C . LEU A 1 315 ? -41.325 -12.530 8.530 1.00 90.94 315 LEU A C 1
ATOM 2446 O O . LEU A 1 315 ? -40.975 -12.463 7.350 1.00 90.94 315 LEU A O 1
ATOM 2450 N N . GLY A 1 316 ? -41.813 -13.639 9.085 1.00 90.19 316 GLY A N 1
ATOM 2451 C CA . GLY A 1 316 ? -41.829 -14.958 8.461 1.00 90.19 316 GLY A CA 1
ATOM 2452 C C . GLY A 1 316 ? -40.452 -15.628 8.455 1.00 90.19 316 GLY A C 1
ATOM 2453 O O . GLY A 1 316 ? -39.446 -15.028 8.067 1.00 90.19 316 GLY A O 1
ATOM 2454 N N . GLU A 1 317 ? -40.400 -16.899 8.842 1.00 88.44 317 GLU A N 1
ATOM 2455 C CA . GLU A 1 317 ? -39.170 -17.694 8.813 1.00 88.44 317 GLU A CA 1
ATOM 2456 C C . GLU A 1 317 ? -38.760 -18.063 7.372 1.00 88.44 317 GLU A C 1
ATOM 2458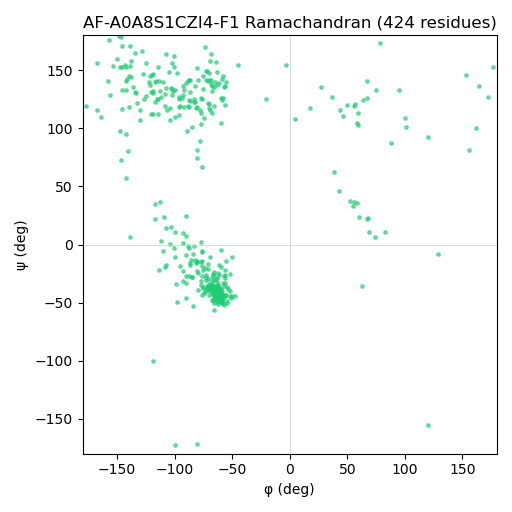 O O . GLU A 1 317 ? -39.629 -18.205 6.501 1.00 88.44 317 GLU A O 1
ATOM 2463 N N . PRO A 1 318 ? -37.451 -18.211 7.075 1.00 90.31 318 PRO A N 1
ATOM 2464 C CA . PRO A 1 318 ? -36.292 -17.985 7.948 1.00 90.31 318 PRO A CA 1
ATOM 2465 C C . PRO A 1 318 ? -35.916 -16.497 8.078 1.00 90.31 318 PRO A C 1
ATOM 2467 O O . PRO A 1 318 ? -35.921 -15.756 7.093 1.00 90.31 318 PRO A O 1
ATOM 2470 N N . ILE A 1 319 ? -35.509 -16.076 9.279 1.00 91.12 319 ILE A N 1
ATOM 2471 C CA . ILE A 1 319 ? -35.143 -14.685 9.591 1.00 91.12 319 ILE A CA 1
ATOM 2472 C C . ILE A 1 319 ? -33.618 -14.536 9.623 1.00 91.12 319 ILE A C 1
ATOM 2474 O O . ILE A 1 319 ? -32.914 -15.327 10.247 1.00 91.12 319 ILE A O 1
ATOM 2478 N N . LYS A 1 320 ? -33.092 -13.504 8.955 1.00 90.81 320 LYS A N 1
ATOM 2479 C CA . LYS A 1 320 ? -31.658 -13.178 8.922 1.00 90.81 320 LYS A CA 1
ATOM 2480 C C . LYS A 1 320 ? -31.403 -11.777 9.467 1.00 90.81 320 LYS A C 1
ATOM 2482 O O . LYS A 1 320 ? -32.036 -10.825 9.013 1.00 90.81 320 LYS A O 1
ATOM 2487 N N . GLY A 1 321 ? -30.438 -11.653 10.377 1.00 89.06 321 GLY A N 1
ATOM 2488 C CA . GLY A 1 321 ? -29.931 -10.370 10.871 1.00 89.06 321 GLY A CA 1
ATOM 2489 C C . GLY A 1 321 ? -28.767 -9.842 10.036 1.00 89.06 321 GLY A C 1
ATOM 2490 O O . GLY A 1 321 ? -27.901 -10.610 9.612 1.00 89.06 321 GLY A O 1
ATOM 2491 N N . PHE A 1 322 ? -28.749 -8.538 9.776 1.00 88.38 322 PHE A N 1
ATOM 2492 C CA . PHE A 1 322 ? -27.676 -7.870 9.047 1.00 88.38 322 PHE A CA 1
ATOM 2493 C C . PHE A 1 322 ? -27.459 -6.428 9.528 1.00 88.38 322 PHE A C 1
ATOM 2495 O O . PHE A 1 322 ? -28.361 -5.777 10.050 1.00 88.38 322 PHE A O 1
ATOM 2502 N N . GLY A 1 323 ? -26.232 -5.930 9.368 1.00 85.38 323 GLY A N 1
ATOM 2503 C CA . GLY A 1 323 ? -25.853 -4.560 9.719 1.00 85.38 323 GLY A CA 1
ATOM 2504 C C . GLY A 1 323 ? -26.252 -3.534 8.652 1.00 85.38 323 GLY A C 1
ATOM 2505 O O . GLY A 1 323 ? -26.921 -3.863 7.675 1.00 85.38 323 GLY A O 1
ATOM 2506 N N . GLU A 1 324 ? -25.806 -2.287 8.805 1.00 79.19 324 GLU A N 1
ATOM 2507 C CA . GLU A 1 324 ? -26.052 -1.230 7.822 1.00 79.19 324 GLU A CA 1
ATOM 2508 C C . GLU A 1 324 ? -25.539 -1.607 6.431 1.00 79.19 324 GLU A C 1
ATOM 2510 O O . GLU A 1 324 ? -24.425 -2.116 6.246 1.00 79.19 324 GLU A O 1
ATOM 2515 N N . GLU A 1 325 ? -26.376 -1.336 5.431 1.00 66.56 325 GLU A N 1
ATOM 2516 C CA . GLU A 1 325 ? -26.019 -1.527 4.040 1.00 66.56 325 GLU A CA 1
ATOM 2517 C C . GLU A 1 325 ? -25.064 -0.415 3.606 1.00 66.56 325 GLU A C 1
ATOM 2519 O O . GLU A 1 325 ? -25.420 0.753 3.463 1.00 66.56 325 GLU A O 1
ATOM 2524 N N . THR A 1 326 ? -23.800 -0.778 3.404 1.00 61.66 326 THR A N 1
ATOM 2525 C CA . THR A 1 326 ? -22.836 0.141 2.792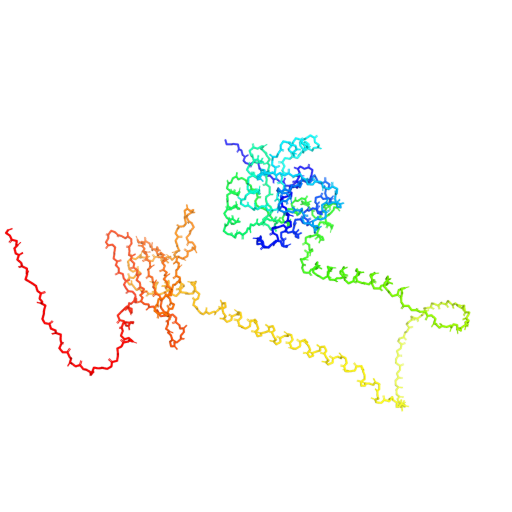 1.00 61.66 326 THR A CA 1
ATOM 2526 C C . THR A 1 326 ? -23.256 0.459 1.353 1.00 61.66 326 THR A C 1
ATOM 2528 O O . THR A 1 326 ? -23.867 -0.377 0.694 1.00 61.66 326 THR A O 1
ATOM 2531 N N . ARG A 1 327 ? -22.813 1.595 0.785 1.00 53.31 327 ARG A N 1
ATOM 2532 C CA . ARG A 1 327 ? -23.026 1.963 -0.641 1.00 53.31 327 ARG A CA 1
ATOM 2533 C C . ARG A 1 327 ? -22.643 0.875 -1.674 1.00 53.31 327 ARG A C 1
ATOM 2535 O O . ARG A 1 327 ? -22.924 1.034 -2.852 1.00 53.31 327 ARG A O 1
ATOM 2542 N N . ARG A 1 328 ? -21.957 -0.201 -1.261 1.00 54.75 328 ARG A N 1
ATOM 2543 C CA . ARG A 1 328 ? -21.563 -1.360 -2.085 1.00 54.75 328 ARG A CA 1
ATOM 2544 C C . ARG A 1 328 ? -22.366 -2.640 -1.775 1.00 54.75 328 ARG A C 1
ATOM 2546 O O . ARG A 1 328 ? -21.903 -3.722 -2.119 1.00 54.75 328 ARG A O 1
ATOM 2553 N N . GLY A 1 329 ? -23.488 -2.551 -1.058 1.00 55.97 329 GLY A N 1
ATOM 2554 C CA . GLY A 1 329 ? -24.356 -3.690 -0.726 1.00 55.97 329 GLY A CA 1
ATOM 2555 C C . GLY A 1 329 ? -23.816 -4.637 0.355 1.00 55.97 329 GLY A C 1
ATOM 2556 O O . GLY A 1 329 ? -24.392 -5.693 0.606 1.00 55.97 329 GLY A O 1
ATOM 2557 N N . ARG A 1 330 ? -22.693 -4.308 1.013 1.00 53.22 330 ARG A N 1
ATOM 2558 C CA . ARG A 1 330 ? -22.144 -5.126 2.110 1.00 53.22 330 ARG A CA 1
ATOM 2559 C C . ARG A 1 330 ? -22.855 -4.763 3.414 1.00 53.22 330 ARG A C 1
ATOM 2561 O O . ARG A 1 330 ? -22.829 -3.592 3.785 1.00 53.22 330 ARG A O 1
ATOM 2568 N N . ARG A 1 331 ? -23.425 -5.764 4.095 1.00 64.69 331 ARG A N 1
ATOM 2569 C CA . ARG A 1 331 ? -24.283 -5.627 5.290 1.00 64.69 331 ARG A CA 1
ATOM 2570 C C . ARG A 1 331 ? -23.644 -6.189 6.574 1.00 64.69 331 ARG A C 1
ATOM 2572 O O . ARG A 1 331 ? -24.302 -6.839 7.378 1.00 64.69 331 ARG A O 1
ATOM 2579 N N . THR A 1 332 ? -22.328 -6.024 6.726 1.00 62.00 332 THR A N 1
ATOM 2580 C CA . THR A 1 332 ? -21.543 -6.664 7.807 1.00 62.00 332 THR A CA 1
ATOM 2581 C C . THR A 1 332 ? -21.252 -5.750 8.997 1.00 62.00 332 THR A C 1
ATOM 2583 O O . THR A 1 332 ? -20.720 -6.228 9.988 1.00 62.00 332 THR A O 1
ATOM 2586 N N . HIS A 1 333 ? -21.516 -4.444 8.898 1.00 72.62 333 HIS A N 1
ATOM 2587 C CA . HIS A 1 333 ? -21.187 -3.489 9.958 1.00 72.62 333 HIS A CA 1
ATOM 2588 C C . HIS A 1 333 ? -22.443 -3.090 10.724 1.00 72.62 333 HIS A C 1
ATOM 2590 O O . HIS A 1 333 ? -23.355 -2.504 10.147 1.00 72.62 333 HIS A O 1
ATOM 2596 N N . VAL A 1 334 ? -22.489 -3.397 12.015 1.00 78.12 334 VAL A N 1
ATOM 2597 C CA . VAL A 1 334 ? -23.597 -3.014 12.890 1.00 78.12 334 VAL A CA 1
ATOM 2598 C C . VAL A 1 334 ? -23.326 -1.614 13.437 1.00 78.12 334 VAL A C 1
ATOM 2600 O O . VAL A 1 334 ? -22.267 -1.356 14.013 1.00 78.12 334 VAL A O 1
ATOM 2603 N N . SER A 1 335 ? -24.264 -0.698 13.206 1.00 79.12 335 SER A N 1
ATOM 2604 C CA . SER A 1 335 ? -24.158 0.691 13.652 1.00 79.12 335 SER A CA 1
ATOM 2605 C C . SER A 1 335 ? -24.284 0.734 15.166 1.00 79.12 335 SER A C 1
ATOM 2607 O O . SER A 1 335 ? -25.307 0.308 15.704 1.00 79.12 335 SER A O 1
ATOM 2609 N N . HIS A 1 336 ? -23.238 1.190 15.850 1.00 84.00 336 HIS A N 1
ATOM 2610 C CA . HIS A 1 336 ? -23.214 1.324 17.300 1.00 84.00 336 HIS A CA 1
ATOM 2611 C C . HIS A 1 336 ? -22.548 2.642 17.701 1.00 84.00 336 HIS A C 1
ATOM 2613 O O . HIS A 1 336 ? -21.607 3.094 17.049 1.00 84.00 336 HIS A O 1
ATOM 2619 N N . LEU A 1 337 ? -23.054 3.257 18.766 1.00 86.00 337 LEU A N 1
ATOM 2620 C CA . LEU A 1 337 ? -22.548 4.494 19.344 1.00 86.00 337 LEU A CA 1
ATOM 2621 C C . LEU A 1 337 ? -22.428 4.309 20.854 1.00 86.00 337 LEU A C 1
ATOM 2623 O O . LEU A 1 337 ? -23.424 4.028 21.522 1.00 86.00 337 LEU A O 1
ATOM 2627 N N . LEU A 1 338 ? -21.214 4.487 21.365 1.00 85.00 338 LEU A N 1
ATOM 2628 C CA . LEU A 1 338 ? -20.937 4.597 22.792 1.00 85.00 338 LEU A CA 1
ATOM 2629 C C . LEU A 1 338 ? -20.962 6.080 23.170 1.00 85.00 338 LEU A C 1
ATOM 2631 O O . LEU A 1 338 ? -20.317 6.887 22.499 1.00 85.00 338 LEU A O 1
ATOM 2635 N N . TYR A 1 339 ? -21.718 6.445 24.201 1.00 84.00 339 TYR A N 1
ATOM 2636 C CA . TYR A 1 339 ? -21.760 7.814 24.714 1.00 84.00 339 TYR A CA 1
ATOM 2637 C C . TYR A 1 339 ? -21.957 7.827 26.227 1.00 84.00 339 TYR A C 1
ATOM 2639 O O . TYR A 1 339 ? -22.555 6.917 26.791 1.00 84.00 339 TYR A O 1
ATOM 2647 N N . GLU A 1 340 ? -21.476 8.877 26.881 1.00 85.75 340 GLU A N 1
ATOM 2648 C CA . GLU A 1 340 ? -21.626 9.065 28.322 1.00 85.75 340 GLU A CA 1
ATOM 2649 C C . GLU A 1 340 ? -22.736 10.082 28.597 1.00 85.75 340 GLU A C 1
ATOM 2651 O O . GLU A 1 340 ? -22.807 11.136 27.957 1.00 85.75 340 GLU A O 1
ATOM 2656 N N . LYS A 1 341 ? -23.623 9.766 29.540 1.00 79.06 341 LYS A N 1
ATOM 2657 C CA . LYS A 1 341 ? -24.655 10.689 30.013 1.00 79.06 341 LYS A CA 1
ATOM 2658 C C . LYS A 1 341 ? -24.891 10.458 31.504 1.00 79.06 341 LYS A C 1
ATOM 2660 O O . LYS A 1 341 ? -25.003 9.317 31.937 1.00 79.06 341 LYS A O 1
ATOM 2665 N N . ASP A 1 342 ? -24.944 11.530 32.294 1.00 77.75 342 ASP A N 1
ATOM 2666 C CA . ASP A 1 342 ? -25.199 11.475 33.745 1.00 77.75 342 ASP A CA 1
ATOM 2667 C C . ASP A 1 342 ? -24.218 10.538 34.504 1.00 77.75 342 ASP A C 1
ATOM 2669 O O . ASP A 1 342 ? -24.546 9.870 35.493 1.00 77.75 342 ASP A O 1
ATOM 2673 N N . GLY A 1 343 ? -22.974 10.469 34.008 1.00 76.44 343 GLY A N 1
ATOM 2674 C CA . GLY A 1 343 ? -21.888 9.642 34.540 1.00 76.44 343 GLY A CA 1
ATOM 2675 C C . GLY A 1 343 ? -22.101 8.132 34.394 1.00 76.44 343 GLY A C 1
ATOM 2676 O O . GLY A 1 343 ? -21.567 7.379 35.207 1.00 76.44 343 GLY A O 1
ATOM 2677 N N . ALA A 1 344 ? -22.949 7.691 33.461 1.00 81.38 344 ALA A N 1
ATOM 2678 C CA . ALA A 1 344 ? -23.110 6.294 33.061 1.00 81.38 344 ALA A CA 1
ATOM 2679 C C . ALA A 1 344 ? -22.820 6.144 31.560 1.00 81.38 344 ALA A C 1
ATOM 2681 O O . ALA A 1 344 ? -23.158 7.030 30.765 1.00 81.38 344 ALA A O 1
ATOM 2682 N N . ASN A 1 345 ? -22.225 5.016 31.168 1.00 83.69 345 ASN A N 1
ATOM 2683 C CA . ASN A 1 345 ? -21.985 4.708 29.765 1.00 83.69 345 ASN A CA 1
ATOM 2684 C C . ASN A 1 345 ? -23.238 4.120 29.118 1.00 83.69 345 ASN A C 1
ATOM 2686 O O . ASN A 1 345 ? -23.900 3.240 29.666 1.00 83.69 345 ASN A O 1
ATOM 2690 N N . TYR A 1 346 ? -23.543 4.589 27.918 1.00 88.75 346 TYR A N 1
ATOM 2691 C CA . TYR A 1 346 ? -24.634 4.104 27.094 1.00 88.75 346 TYR A CA 1
ATOM 2692 C C . TYR A 1 346 ? -24.082 3.499 25.812 1.00 88.75 346 TYR A C 1
ATOM 2694 O O . TYR A 1 346 ? -23.172 4.044 25.185 1.00 88.75 346 TYR A O 1
ATOM 2702 N N . LEU A 1 347 ? -24.692 2.398 25.386 1.00 89.38 347 LEU A N 1
ATOM 2703 C CA . LEU A 1 347 ? -24.455 1.766 24.098 1.00 89.38 347 LEU A CA 1
ATOM 2704 C C . LEU A 1 347 ? -25.757 1.773 23.307 1.00 89.38 347 LEU A C 1
ATOM 2706 O O . LEU A 1 347 ? -26.701 1.059 23.639 1.00 89.38 347 LEU A O 1
ATOM 2710 N N . ARG A 1 348 ? -25.797 2.543 22.223 1.00 91.12 348 ARG A N 1
ATOM 2711 C CA . ARG A 1 348 ? -26.917 2.541 21.281 1.00 91.12 348 ARG A CA 1
ATOM 2712 C C . ARG A 1 348 ? -26.546 1.770 20.034 1.00 91.12 348 ARG A C 1
ATOM 2714 O O . ARG A 1 348 ? -25.473 1.988 19.482 1.00 91.12 348 ARG A O 1
ATOM 2721 N N . MET A 1 349 ? -27.434 0.902 19.564 1.00 91.69 349 MET A N 1
ATOM 2722 C CA . MET A 1 349 ? -27.177 0.064 18.399 1.00 91.69 349 MET A CA 1
ATOM 2723 C C . MET A 1 349 ? -28.404 -0.059 17.498 1.00 91.69 349 MET A C 1
ATOM 2725 O O . MET A 1 349 ? -29.547 -0.104 17.958 1.00 91.69 349 MET A O 1
ATOM 2729 N N . LYS A 1 350 ? -28.139 -0.123 16.191 1.00 92.75 350 LYS A N 1
ATOM 2730 C CA . LYS A 1 350 ? -29.143 -0.307 15.145 1.00 92.75 350 LYS A CA 1
ATOM 2731 C C . LYS A 1 350 ? -28.701 -1.377 14.148 1.00 92.75 350 LYS A C 1
ATOM 2733 O O . LYS A 1 350 ? -27.592 -1.319 13.608 1.00 92.75 350 LYS A O 1
ATOM 2738 N N . PHE A 1 351 ? -29.593 -2.322 13.865 1.00 93.38 351 PHE A N 1
ATOM 2739 C CA . PHE A 1 351 ? -29.410 -3.346 12.834 1.00 93.38 351 PHE A CA 1
ATOM 2740 C C . PHE A 1 351 ? -30.745 -3.723 12.182 1.00 93.38 351 PHE A C 1
ATOM 2742 O O . PHE A 1 351 ? -31.790 -3.184 12.538 1.00 93.38 351 PHE A O 1
ATOM 2749 N N . TYR A 1 352 ? -30.711 -4.620 11.201 1.00 93.19 352 TYR A N 1
ATOM 2750 C CA . TYR A 1 352 ? -31.856 -4.942 10.356 1.00 93.19 352 TYR A CA 1
ATOM 2751 C C . TYR A 1 352 ? -32.119 -6.448 10.331 1.00 93.19 352 TYR A C 1
ATOM 2753 O O . TYR A 1 352 ? -31.196 -7.262 10.382 1.00 93.19 352 TYR A O 1
ATOM 2761 N N . LEU A 1 353 ? -33.391 -6.814 10.229 1.00 93.19 353 LEU A N 1
ATOM 2762 C CA . LEU A 1 353 ? -33.886 -8.177 10.096 1.00 93.19 353 LEU A CA 1
ATOM 2763 C C . LEU A 1 353 ? -34.598 -8.330 8.753 1.00 93.19 353 LEU A C 1
ATOM 2765 O O . LEU A 1 353 ? -35.349 -7.454 8.327 1.00 93.19 353 LEU A O 1
ATOM 2769 N N . LYS A 1 354 ? -34.396 -9.469 8.094 1.00 93.12 354 LYS A N 1
ATOM 2770 C CA . LYS A 1 354 ? -35.116 -9.850 6.875 1.00 93.12 354 LYS A CA 1
ATOM 2771 C C . LYS A 1 354 ? -35.663 -11.257 7.031 1.00 93.12 354 LYS A C 1
ATOM 2773 O O . LYS A 1 354 ? -34.879 -12.198 7.148 1.00 93.12 354 LYS A O 1
ATOM 2778 N N . GLY A 1 355 ? -36.985 -11.367 7.029 1.00 91.75 355 GLY A N 1
ATOM 2779 C CA . GLY A 1 355 ? -37.700 -12.633 6.932 1.00 91.75 355 GLY A CA 1
ATOM 2780 C C . GLY A 1 355 ? -38.189 -12.906 5.511 1.00 91.75 355 GLY A C 1
ATOM 2781 O O . GLY A 1 355 ? -37.852 -12.184 4.565 1.00 91.75 355 GLY A O 1
ATOM 2782 N N . SER A 1 356 ? -38.981 -13.965 5.357 1.00 91.25 356 SER A N 1
ATOM 2783 C CA . SER A 1 356 ? -39.578 -14.366 4.078 1.00 91.25 356 SER A CA 1
ATOM 2784 C C . SER A 1 356 ? -40.712 -13.442 3.622 1.00 91.25 356 SER A C 1
ATOM 2786 O O . SER A 1 356 ? -40.918 -13.290 2.419 1.00 91.25 356 SER A O 1
ATOM 2788 N N . ARG A 1 357 ? -41.420 -12.803 4.564 1.00 89.69 357 ARG A N 1
ATOM 2789 C CA . ARG A 1 357 ? -42.542 -11.889 4.294 1.00 89.69 357 ARG A CA 1
ATOM 2790 C C . ARG A 1 357 ? -42.116 -10.425 4.310 1.00 89.69 357 ARG A C 1
ATOM 2792 O O . ARG A 1 357 ? -42.432 -9.700 3.375 1.00 89.69 357 ARG A O 1
ATOM 2799 N N . ASN A 1 358 ? -41.405 -9.994 5.354 1.00 91.06 358 ASN A N 1
ATOM 2800 C CA . ASN A 1 358 ? -41.110 -8.578 5.602 1.00 91.06 358 ASN A CA 1
ATOM 2801 C C . ASN A 1 358 ? -39.670 -8.325 6.071 1.00 91.06 358 ASN A C 1
ATOM 2803 O O . ASN A 1 358 ? -38.909 -9.242 6.390 1.00 91.06 358 ASN A O 1
ATOM 2807 N N . GLN A 1 359 ? -39.310 -7.040 6.120 1.00 92.62 359 GLN A N 1
ATOM 2808 C CA . GLN A 1 359 ? -38.082 -6.531 6.730 1.00 92.62 359 GLN A CA 1
ATOM 2809 C C . GLN A 1 359 ? -38.423 -5.661 7.943 1.00 92.62 359 GLN A C 1
ATOM 2811 O O . GLN A 1 359 ? -39.508 -5.076 8.017 1.00 92.62 359 GLN A O 1
ATOM 2816 N N . ALA A 1 360 ? -37.505 -5.596 8.900 1.00 93.88 360 ALA A N 1
ATOM 2817 C CA . ALA A 1 360 ? -37.625 -4.743 10.071 1.00 93.88 360 ALA A CA 1
ATOM 2818 C C . ALA A 1 360 ? -36.280 -4.150 10.479 1.00 93.88 360 ALA A C 1
ATOM 2820 O O . ALA A 1 360 ? -35.221 -4.734 10.262 1.00 93.88 360 ALA A O 1
ATOM 2821 N N . THR A 1 361 ? -36.344 -3.008 11.145 1.00 93.81 361 THR A N 1
ATOM 2822 C CA . THR A 1 361 ? -35.225 -2.381 11.834 1.00 93.81 361 THR A CA 1
ATOM 2823 C C . THR A 1 361 ? -35.318 -2.683 13.326 1.00 93.81 361 THR A C 1
ATOM 2825 O O . THR A 1 361 ? -36.367 -2.495 13.939 1.00 93.81 361 THR A O 1
ATOM 2828 N N . VAL A 1 362 ? -34.210 -3.097 13.930 1.00 94.88 362 VAL A N 1
ATOM 2829 C CA . VAL A 1 362 ? -34.076 -3.271 15.378 1.00 94.88 362 VAL A CA 1
ATOM 2830 C C . VAL A 1 362 ? -33.318 -2.085 15.944 1.00 94.88 362 VAL A C 1
ATOM 2832 O O . VAL A 1 362 ? -32.234 -1.744 15.463 1.00 94.88 362 VAL A O 1
ATOM 2835 N N . ASN A 1 363 ? -33.891 -1.467 16.971 1.00 94.25 363 ASN A N 1
ATOM 2836 C CA . ASN A 1 363 ? -33.258 -0.394 17.722 1.00 94.25 363 ASN A CA 1
ATOM 2837 C C . ASN A 1 363 ? -33.113 -0.835 19.173 1.00 94.25 363 ASN A C 1
ATOM 2839 O O . ASN A 1 363 ? -34.083 -1.285 19.789 1.00 94.25 363 ASN A O 1
ATOM 2843 N N . LEU A 1 364 ? -31.911 -0.671 19.714 1.00 94.06 364 LEU A N 1
ATOM 2844 C CA . LEU A 1 364 ? -31.641 -0.949 21.114 1.00 94.06 364 LEU A CA 1
ATOM 2845 C C . LEU A 1 364 ? -30.736 0.104 21.728 1.00 94.06 364 LEU A C 1
ATOM 2847 O O . LEU A 1 364 ? -29.916 0.732 21.053 1.00 94.06 364 LEU A O 1
ATOM 2851 N N . GLU A 1 365 ? -30.882 0.251 23.033 1.00 92.06 365 GLU A N 1
ATOM 2852 C CA . GLU A 1 365 ? -30.008 1.055 23.865 1.00 92.06 365 GLU A CA 1
ATOM 2853 C C . GLU A 1 365 ? -29.816 0.342 25.190 1.00 92.06 365 GLU A C 1
ATOM 2855 O O . GLU A 1 365 ? -30.780 -0.125 25.800 1.00 92.06 365 GLU A O 1
ATOM 2860 N N . MET A 1 366 ? -28.567 0.252 25.614 1.00 89.94 366 MET A N 1
ATOM 2861 C CA . MET A 1 366 ? -28.176 -0.317 26.890 1.00 89.94 366 MET A CA 1
ATOM 2862 C C . MET A 1 366 ? -27.478 0.752 27.719 1.00 89.94 366 MET A C 1
ATOM 2864 O O . MET A 1 366 ? -26.803 1.621 27.165 1.00 89.94 366 MET A O 1
ATOM 2868 N N . VAL A 1 367 ? -27.647 0.687 29.032 1.00 88.62 367 VAL A N 1
ATOM 2869 C CA . VAL A 1 367 ? -27.011 1.573 30.005 1.00 88.62 367 VAL A CA 1
ATOM 2870 C C . VAL A 1 367 ? -26.197 0.734 30.977 1.00 88.62 367 VAL A C 1
ATOM 2872 O O . VAL A 1 367 ? -26.643 -0.326 31.411 1.00 88.62 367 VAL A O 1
ATOM 2875 N N . GLU A 1 368 ? -24.995 1.188 31.295 1.00 85.38 368 GLU A N 1
ATOM 2876 C CA . GLU A 1 368 ? -24.153 0.565 32.305 1.00 85.38 368 GLU A CA 1
ATOM 2877 C C . GLU A 1 368 ? -24.737 0.814 33.700 1.00 85.38 368 GLU A C 1
ATOM 2879 O O . GLU A 1 368 ? -24.924 1.956 34.135 1.00 85.38 368 GLU A O 1
ATOM 2884 N N . ASN A 1 369 ? -25.025 -0.266 34.421 1.00 82.38 369 ASN A N 1
ATOM 2885 C CA . ASN A 1 369 ? -25.443 -0.184 35.808 1.00 82.38 369 ASN A CA 1
ATOM 2886 C C . ASN A 1 369 ? -24.212 0.057 36.697 1.00 82.38 369 ASN A C 1
ATOM 2888 O O . ASN A 1 369 ? -23.345 -0.804 36.826 1.00 82.38 369 ASN A O 1
ATOM 2892 N N . LYS A 1 370 ? -24.162 1.216 37.366 1.00 73.62 370 LYS A N 1
ATOM 2893 C CA . LYS A 1 370 ? -23.031 1.632 38.220 1.00 73.62 370 LYS A CA 1
ATOM 2894 C C . LYS A 1 370 ? -22.744 0.685 39.394 1.00 73.62 370 LYS A C 1
ATOM 2896 O O . LYS A 1 370 ? -21.662 0.749 39.966 1.00 73.62 370 LYS A O 1
ATOM 2901 N N . GLN A 1 371 ? -23.705 -0.154 39.785 1.00 71.38 371 GLN A N 1
ATOM 2902 C CA . GLN A 1 371 ? -23.560 -1.087 40.907 1.00 71.38 371 GLN A CA 1
ATOM 2903 C C . GLN A 1 371 ? -23.008 -2.448 40.474 1.00 71.38 371 GLN A C 1
ATOM 2905 O O . GLN A 1 371 ? -22.295 -3.088 41.243 1.00 71.38 371 GLN A O 1
ATOM 2910 N N . THR A 1 372 ? -23.338 -2.898 39.262 1.00 70.31 372 THR A N 1
ATOM 2911 C CA . THR A 1 372 ? -22.962 -4.229 38.756 1.00 70.31 372 THR A CA 1
ATOM 2912 C C . THR A 1 372 ? -21.867 -4.174 37.691 1.00 70.31 372 THR A C 1
ATOM 2914 O O . THR A 1 372 ? -21.232 -5.191 37.436 1.00 70.31 372 THR A O 1
ATOM 2917 N N . GLY A 1 373 ? -21.631 -3.007 37.081 1.00 71.06 373 GLY A N 1
ATOM 2918 C CA . GLY A 1 373 ? -20.705 -2.827 35.959 1.00 71.06 373 GLY A CA 1
ATOM 2919 C C . GLY A 1 373 ? -21.173 -3.491 34.661 1.00 71.06 373 GLY A C 1
ATOM 2920 O O . GLY A 1 373 ? -20.392 -3.606 33.725 1.00 71.06 373 GLY A O 1
ATOM 2921 N N . HIS A 1 374 ? -22.424 -3.961 34.601 1.00 76.44 374 HIS A N 1
ATOM 2922 C CA . HIS A 1 374 ? -22.989 -4.639 33.437 1.00 76.44 374 HIS A CA 1
ATOM 2923 C C . HIS A 1 374 ? -23.961 -3.735 32.679 1.00 76.44 374 HIS A C 1
ATOM 2925 O O . HIS A 1 374 ? -24.671 -2.917 33.268 1.00 76.44 374 HIS A O 1
ATOM 2931 N N . PHE A 1 375 ? -24.029 -3.919 31.360 1.00 82.56 375 PHE A N 1
ATOM 2932 C CA . PHE A 1 375 ? -25.004 -3.234 30.520 1.00 82.56 375 PHE A CA 1
ATOM 2933 C C . PHE A 1 375 ? -26.393 -3.865 30.653 1.00 82.56 375 PHE A C 1
ATOM 2935 O O . PHE A 1 375 ? -26.593 -5.051 30.391 1.00 82.56 375 PHE A O 1
ATOM 2942 N N . GLU A 1 376 ? -27.380 -3.039 30.978 1.00 87.31 376 GLU A N 1
ATOM 2943 C CA . GLU A 1 376 ? -28.791 -3.408 31.023 1.00 87.31 376 GLU A CA 1
ATOM 2944 C C . GLU A 1 376 ? -29.549 -2.729 29.881 1.00 87.31 376 GLU A C 1
ATOM 2946 O O . GLU A 1 376 ? -29.309 -1.564 29.560 1.00 87.31 376 GLU A O 1
ATOM 2951 N N . TYR A 1 377 ? -30.483 -3.442 29.246 1.00 89.44 377 TYR A N 1
ATOM 2952 C CA . TYR A 1 377 ? -31.300 -2.858 28.184 1.00 89.44 377 TYR A CA 1
ATOM 2953 C C . TYR A 1 377 ? -32.201 -1.767 28.752 1.00 89.44 377 TYR A C 1
ATOM 2955 O O . TYR A 1 377 ? -33.094 -2.028 29.559 1.00 89.44 377 TYR A O 1
ATOM 2963 N N . ARG A 1 378 ? -32.019 -0.547 28.256 1.00 89.75 378 ARG A N 1
ATOM 2964 C CA . ARG A 1 378 ? -32.961 0.547 28.460 1.00 89.75 378 ARG A CA 1
ATOM 2965 C C . ARG A 1 378 ? -34.175 0.371 27.556 1.00 89.75 378 ARG A C 1
ATOM 2967 O O . ARG A 1 378 ? -35.300 0.534 28.014 1.00 89.75 378 ARG A O 1
ATOM 2974 N N . TYR A 1 379 ? -33.954 0.003 26.296 1.00 92.06 379 TYR A N 1
ATOM 2975 C CA . TYR A 1 379 ? -35.004 -0.474 25.398 1.00 92.06 379 TYR A CA 1
ATOM 2976 C C . TYR A 1 379 ? -34.437 -1.396 24.316 1.00 92.06 379 TYR A C 1
ATOM 2978 O O . TYR A 1 379 ? -33.282 -1.274 23.909 1.00 92.06 379 TYR A O 1
ATOM 2986 N N . LEU A 1 380 ? -35.289 -2.282 23.811 1.00 93.81 380 LEU A N 1
ATOM 2987 C CA . LEU A 1 380 ? -35.075 -3.118 22.639 1.00 93.81 380 LEU A CA 1
ATOM 2988 C C . LEU A 1 380 ? -36.425 -3.279 21.936 1.00 93.81 380 LEU A C 1
ATOM 2990 O O . LEU A 1 380 ? -37.362 -3.853 22.493 1.00 93.81 380 LEU A O 1
ATOM 2994 N N . PHE A 1 381 ? -36.538 -2.777 20.709 1.00 94.00 381 PHE A N 1
ATOM 2995 C CA . PHE A 1 381 ? -37.755 -2.924 19.915 1.00 94.00 381 PHE A CA 1
ATOM 2996 C C . PHE A 1 381 ? -37.452 -3.156 18.437 1.00 94.00 381 PHE A C 1
ATOM 2998 O O . PHE A 1 381 ? -36.429 -2.722 17.900 1.00 94.00 381 PHE A O 1
ATOM 3005 N N . VAL A 1 382 ? -38.386 -3.831 17.777 1.00 93.81 382 VAL A N 1
ATOM 3006 C CA . VAL A 1 382 ? -38.357 -4.171 16.358 1.00 93.81 382 VAL A CA 1
ATOM 3007 C C . VAL A 1 382 ? -39.450 -3.379 15.656 1.00 93.81 382 VAL A C 1
ATOM 3009 O O . VAL A 1 382 ? -40.608 -3.425 16.058 1.00 93.81 382 VAL A O 1
ATOM 3012 N N . GLN A 1 383 ? -39.096 -2.650 14.606 1.00 93.81 383 GLN A N 1
ATOM 3013 C CA . GLN A 1 383 ? -40.027 -1.866 13.804 1.00 93.81 383 GLN A CA 1
ATOM 3014 C C . GLN A 1 383 ? -40.054 -2.399 12.376 1.00 93.81 383 GLN A C 1
ATOM 3016 O O . GLN A 1 383 ? -39.018 -2.433 11.714 1.00 93.81 383 GLN A O 1
ATOM 3021 N N . THR A 1 384 ? -41.223 -2.799 11.886 1.00 92.19 384 THR A N 1
ATOM 3022 C CA . THR A 1 384 ? -41.382 -3.276 10.510 1.00 92.19 384 THR A CA 1
ATOM 3023 C C . THR A 1 384 ? -41.238 -2.136 9.504 1.00 92.19 384 THR A C 1
ATOM 3025 O O . THR A 1 384 ? -41.597 -0.989 9.770 1.00 92.19 384 THR A O 1
ATOM 3028 N N . GLU A 1 385 ? -40.711 -2.460 8.325 1.00 87.81 385 GLU A N 1
ATOM 3029 C CA . GLU A 1 385 ? -40.577 -1.526 7.196 1.00 87.81 385 GLU A CA 1
ATOM 3030 C C . GLU A 1 385 ? -41.804 -1.541 6.265 1.00 87.81 385 GLU A C 1
ATOM 3032 O O . GLU A 1 385 ? -41.796 -0.911 5.209 1.00 87.81 385 GLU A O 1
ATOM 3037 N N . ASP A 1 386 ? -42.870 -2.252 6.646 1.00 83.88 386 ASP A N 1
ATOM 3038 C CA . ASP A 1 386 ? -44.147 -2.223 5.936 1.00 83.88 386 ASP A CA 1
ATOM 3039 C C . ASP A 1 386 ? -44.840 -0.855 6.077 1.00 83.88 386 ASP A C 1
ATOM 3041 O O . ASP A 1 386 ? -44.514 -0.039 6.942 1.00 83.88 386 ASP A O 1
ATOM 3045 N N . MET A 1 387 ? -45.836 -0.593 5.225 1.00 79.25 387 MET A N 1
ATOM 3046 C CA . MET A 1 387 ? -46.592 0.672 5.239 1.00 79.25 387 MET A CA 1
ATOM 3047 C C . MET A 1 387 ? -47.227 0.973 6.607 1.00 79.25 387 MET A C 1
ATOM 3049 O O . MET A 1 387 ? -47.437 2.134 6.944 1.00 79.25 387 MET A O 1
ATOM 3053 N N . ALA A 1 388 ? -47.506 -0.064 7.404 1.00 80.56 388 ALA A N 1
ATOM 3054 C CA . ALA A 1 388 ? -48.092 0.052 8.734 1.00 80.56 388 ALA A CA 1
ATOM 3055 C C . ALA A 1 388 ? -47.073 0.376 9.845 1.00 80.56 388 ALA A C 1
ATOM 3057 O O . ALA A 1 388 ? -47.495 0.735 10.942 1.00 80.56 388 ALA A O 1
ATOM 3058 N N . ARG A 1 389 ? -45.758 0.251 9.591 1.00 86.56 389 ARG A N 1
ATOM 3059 C CA . ARG A 1 389 ? -44.658 0.526 10.539 1.00 86.56 389 ARG A CA 1
ATOM 3060 C C . ARG A 1 389 ? -44.913 -0.003 11.957 1.00 86.56 389 ARG A C 1
ATOM 3062 O O . ARG A 1 389 ? -44.708 0.709 12.943 1.00 86.56 389 ARG A O 1
ATOM 3069 N N . ARG A 1 390 ? -45.379 -1.248 12.063 1.00 89.56 390 ARG A N 1
ATOM 3070 C CA . ARG A 1 390 ? -45.705 -1.901 13.338 1.00 89.56 390 ARG A CA 1
ATOM 3071 C C . ARG A 1 390 ? -44.462 -2.018 14.218 1.00 89.56 390 ARG A C 1
ATOM 3073 O O . ARG A 1 390 ? -43.381 -2.355 13.742 1.00 89.56 390 ARG A O 1
ATOM 3080 N N . VAL A 1 391 ? -44.631 -1.760 15.514 1.00 91.25 391 VAL A N 1
ATOM 3081 C CA . VAL A 1 391 ? -43.553 -1.817 16.509 1.00 91.25 391 VAL A CA 1
ATOM 3082 C C . VAL A 1 391 ? 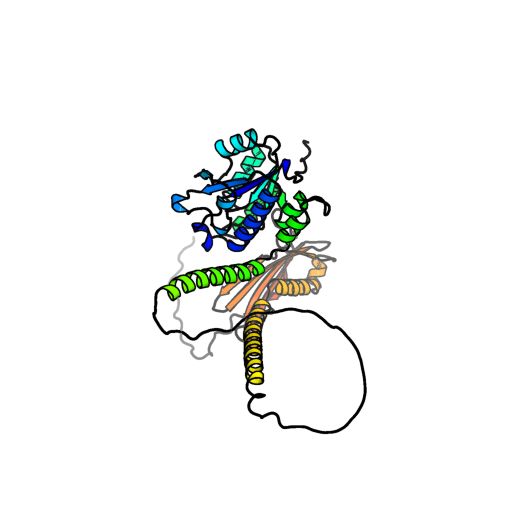-43.830 -2.948 17.492 1.00 91.25 391 VAL A C 1
ATOM 3084 O O . VAL A 1 391 ? -44.882 -2.982 18.125 1.00 91.25 391 VAL A O 1
ATOM 3087 N N . VAL A 1 392 ? -42.870 -3.858 17.638 1.00 91.88 392 VAL A N 1
ATOM 3088 C CA . VAL A 1 392 ? -42.845 -4.891 18.676 1.00 91.88 392 VAL A CA 1
ATOM 3089 C C . VAL A 1 392 ? -41.792 -4.508 19.700 1.00 91.88 392 VAL A C 1
ATOM 3091 O O . VAL A 1 392 ? -40.604 -4.444 19.390 1.00 91.88 392 VAL A O 1
ATOM 3094 N N . ILE A 1 393 ? -42.231 -4.242 20.923 1.00 91.75 393 ILE A N 1
ATOM 3095 C CA . ILE A 1 393 ? -41.349 -3.943 22.048 1.00 91.75 393 ILE A CA 1
ATOM 3096 C C . ILE A 1 393 ? -40.970 -5.272 22.702 1.00 91.75 393 ILE A C 1
ATOM 3098 O O . ILE A 1 393 ? -41.852 -5.998 23.155 1.00 91.75 393 ILE A O 1
ATOM 3102 N N . LEU A 1 394 ? -39.673 -5.580 22.722 1.00 90.00 394 LEU A N 1
ATOM 3103 C CA . LEU A 1 394 ? -39.125 -6.771 23.375 1.00 90.00 394 LEU A CA 1
ATOM 3104 C C . LEU A 1 394 ? -38.776 -6.457 24.831 1.00 90.00 394 LEU A C 1
ATOM 3106 O O . LEU A 1 394 ? -39.152 -7.197 25.731 1.00 90.00 394 LEU A O 1
ATOM 3110 N N . GLU A 1 395 ? -38.108 -5.326 25.063 1.00 89.62 395 GLU A N 1
ATOM 3111 C CA . GLU A 1 395 ? -37.819 -4.806 26.399 1.00 89.62 395 GLU A CA 1
ATOM 3112 C C . GLU A 1 395 ? -37.933 -3.280 26.410 1.00 89.62 395 GLU A C 1
ATOM 3114 O O . GLU A 1 395 ? -37.514 -2.604 25.470 1.00 89.62 395 GLU A O 1
ATOM 3119 N N . ASP A 1 396 ? -38.490 -2.726 27.482 1.00 88.31 396 ASP A N 1
ATOM 3120 C CA . ASP A 1 396 ? -38.572 -1.283 27.700 1.00 88.31 396 ASP A CA 1
ATOM 3121 C C . ASP A 1 396 ? -38.475 -0.983 29.197 1.00 88.31 396 ASP A C 1
ATOM 3123 O O . ASP A 1 396 ? -39.445 -1.089 29.944 1.00 88.31 396 ASP A O 1
ATOM 3127 N N . ASN A 1 397 ? -37.269 -0.636 29.639 1.00 85.94 397 ASN A N 1
ATOM 3128 C CA . ASN A 1 397 ? -36.971 -0.240 31.012 1.00 85.94 397 ASN A CA 1
ATOM 3129 C C . ASN A 1 397 ? -36.807 1.285 31.141 1.00 85.94 397 ASN A C 1
ATOM 3131 O O . ASN A 1 397 ? -36.318 1.755 32.168 1.00 85.94 397 ASN A O 1
ATOM 3135 N N . ARG A 1 398 ? -37.238 2.080 30.145 1.00 78.00 398 ARG A N 1
ATOM 3136 C CA . ARG A 1 398 ? -37.107 3.552 30.165 1.00 78.00 398 ARG A CA 1
ATOM 3137 C C . ARG A 1 398 ? -37.767 4.207 31.381 1.00 78.00 398 ARG A C 1
ATOM 3139 O O . ARG A 1 398 ? -37.306 5.256 31.803 1.00 78.00 398 ARG A O 1
ATOM 3146 N N . GLY A 1 399 ? -38.799 3.583 31.956 1.00 62.41 399 GLY A N 1
ATOM 3147 C CA . GLY A 1 399 ? -39.487 4.075 33.157 1.00 62.41 399 GLY A CA 1
ATOM 3148 C C . GLY A 1 399 ? -38.838 3.696 34.496 1.00 62.41 399 GLY A C 1
ATOM 3149 O O . GLY A 1 399 ? -39.283 4.184 35.529 1.00 62.41 399 GLY A O 1
ATOM 3150 N N . LYS A 1 400 ? -37.814 2.829 34.516 1.00 60.84 400 LYS A N 1
ATOM 3151 C CA . LYS A 1 400 ? -37.144 2.395 35.760 1.00 60.84 400 LYS A CA 1
ATOM 3152 C C . LYS A 1 400 ? -35.927 3.252 36.120 1.00 60.84 400 LYS A C 1
ATOM 3154 O O . LYS A 1 400 ? -35.555 3.306 37.286 1.00 60.84 400 LYS A O 1
ATOM 3159 N N . THR A 1 401 ? -35.322 3.928 35.143 1.00 46.72 401 THR A N 1
ATOM 3160 C CA . THR A 1 401 ? -34.075 4.693 35.321 1.00 46.72 401 THR A CA 1
ATOM 3161 C C . THR A 1 401 ? -34.263 6.085 35.933 1.00 46.72 401 THR A C 1
ATOM 3163 O O . THR A 1 401 ? -33.287 6.657 36.405 1.00 46.72 401 THR A O 1
ATOM 3166 N N . ASP A 1 402 ? -35.492 6.611 35.987 1.00 45.50 402 ASP A N 1
ATOM 3167 C CA . ASP A 1 402 ? -35.762 7.987 36.443 1.00 45.50 402 ASP A CA 1
ATOM 3168 C C . ASP A 1 402 ? -36.085 8.103 37.951 1.00 45.50 402 ASP A C 1
ATOM 3170 O O . ASP A 1 402 ? -36.319 9.201 38.446 1.00 45.50 402 ASP A O 1
ATOM 3174 N N . TYR A 1 403 ? -36.063 7.000 38.714 1.00 41.84 403 TYR A N 1
ATOM 3175 C CA . TYR A 1 403 ? -36.446 6.996 40.140 1.00 41.84 403 TYR A CA 1
ATOM 3176 C C . TYR A 1 403 ? -35.304 6.747 41.138 1.00 41.84 403 TYR A C 1
ATOM 3178 O O . TYR A 1 403 ? -35.541 6.729 42.343 1.00 41.84 403 TYR A O 1
ATOM 3186 N N . THR A 1 404 ? -34.050 6.613 40.699 1.00 41.38 404 THR A N 1
ATOM 3187 C CA . THR A 1 404 ? -32.903 6.441 41.620 1.00 41.38 404 THR A CA 1
ATOM 3188 C C . THR A 1 404 ? -32.245 7.753 42.064 1.00 41.38 404 THR A C 1
ATOM 3190 O O . THR A 1 404 ? -31.088 7.760 42.476 1.00 41.38 404 THR A O 1
ATOM 3193 N N . SER A 1 405 ? -32.986 8.863 42.044 1.00 42.62 405 SER A N 1
ATOM 3194 C CA . SER A 1 405 ? -32.604 10.103 42.729 1.00 42.62 405 SER A CA 1
ATOM 3195 C C . SER A 1 405 ? -33.833 10.854 43.251 1.00 42.62 405 SER A C 1
ATOM 3197 O O . SER A 1 405 ? -34.214 11.897 42.727 1.00 42.62 405 SER A O 1
ATOM 3199 N N . SER A 1 406 ? -34.454 10.340 44.308 1.00 32.88 406 SER A N 1
ATOM 3200 C CA . SER A 1 406 ? -35.338 11.143 45.159 1.00 32.88 406 SER A CA 1
ATOM 3201 C C . SER A 1 406 ? -35.102 10.779 46.628 1.00 32.88 406 SER A C 1
ATOM 3203 O O . SER A 1 406 ? -35.317 9.619 46.990 1.00 32.88 406 SER A O 1
ATOM 3205 N N . PRO A 1 407 ? -34.663 11.721 47.485 1.00 35.66 407 PRO A N 1
ATOM 3206 C CA . PRO A 1 407 ? -34.786 11.556 48.922 1.00 35.66 407 PRO A CA 1
ATOM 3207 C C . PRO A 1 407 ? -36.262 11.632 49.350 1.00 35.66 407 PRO A C 1
ATOM 3209 O O . PRO A 1 407 ? -37.117 12.153 48.636 1.00 35.66 407 PRO A O 1
ATOM 3212 N N . SER A 1 408 ? -36.526 11.047 50.516 1.00 33.03 408 SER A N 1
ATOM 3213 C CA . SER A 1 408 ? -37.813 10.813 51.185 1.00 33.03 408 SER A CA 1
ATOM 3214 C C . SER A 1 408 ? -38.808 11.989 51.215 1.00 33.03 408 SER A C 1
ATOM 3216 O O . SER A 1 408 ? -38.387 13.145 51.257 1.00 33.03 408 SER A O 1
ATOM 3218 N N . PRO A 1 409 ? -40.126 11.709 51.320 1.00 39.81 409 PRO A N 1
ATOM 3219 C CA . PRO A 1 409 ? -41.165 12.726 51.408 1.00 39.81 409 PRO A CA 1
ATOM 3220 C C . PRO A 1 409 ? -41.239 13.313 52.822 1.00 39.81 409 PRO A C 1
ATOM 3222 O O . PRO A 1 409 ? -42.023 12.866 53.656 1.00 39.81 409 PRO A O 1
ATOM 3225 N N . THR A 1 410 ? -40.456 14.357 53.067 1.00 41.09 410 THR A N 1
ATOM 3226 C CA . THR A 1 410 ? -40.705 15.282 54.172 1.00 41.09 410 THR A CA 1
ATOM 3227 C C . THR A 1 410 ? -40.359 16.682 53.695 1.00 41.09 410 THR A C 1
ATOM 3229 O O . THR A 1 410 ? -39.194 17.046 53.667 1.00 41.09 410 THR A O 1
ATOM 3232 N N . GLU A 1 411 ? -41.375 17.405 53.227 1.00 35.25 411 GLU A N 1
ATOM 3233 C CA . GLU A 1 411 ? -41.625 18.836 53.458 1.00 35.25 411 GLU A CA 1
ATOM 3234 C C . GLU A 1 411 ? -42.611 19.353 52.405 1.00 35.25 411 GLU A C 1
ATOM 3236 O O . GLU A 1 411 ? -42.297 19.610 51.244 1.00 35.25 411 GLU A O 1
ATOM 3241 N N . LEU A 1 412 ? -43.865 19.454 52.842 1.00 45.34 412 LEU A N 1
ATOM 3242 C CA . LEU A 1 412 ? -44.949 20.118 52.142 1.00 45.34 412 LEU A CA 1
ATOM 3243 C C . LEU A 1 412 ? -44.764 21.632 52.342 1.00 45.34 412 LEU A C 1
ATOM 3245 O O . LEU A 1 412 ? -45.048 22.148 53.420 1.00 45.34 412 LEU A O 1
ATOM 3249 N N . GLY A 1 413 ? -44.272 22.333 51.320 1.00 33.00 413 GLY A N 1
ATOM 3250 C CA . GLY A 1 413 ? -44.086 23.785 51.328 1.00 33.00 413 GLY A CA 1
ATOM 3251 C C . GLY A 1 413 ? -44.686 24.430 50.079 1.00 33.00 413 GLY A C 1
ATOM 3252 O O . GLY A 1 413 ? -44.163 24.281 48.983 1.00 33.00 413 GLY A O 1
ATOM 3253 N N . SER A 1 414 ? -45.811 25.113 50.278 1.00 41.66 414 SER A N 1
ATOM 3254 C CA . SER A 1 414 ? -46.594 25.965 49.366 1.00 41.66 414 SER A CA 1
ATOM 3255 C C . SER A 1 414 ? -45.894 26.542 48.118 1.00 41.66 414 SER A C 1
ATOM 3257 O O . SER A 1 414 ? -44.955 27.329 48.235 1.00 41.66 414 SER A O 1
ATOM 3259 N N . LEU A 1 415 ? -46.469 26.285 46.935 1.00 36.41 415 LEU A N 1
ATOM 3260 C CA . LEU A 1 415 ? -46.231 27.059 45.707 1.00 36.41 415 LEU A CA 1
ATOM 3261 C C . LEU A 1 415 ? -47.287 28.180 45.566 1.00 36.41 415 LEU A C 1
ATOM 3263 O O . LEU A 1 415 ? -48.470 27.912 45.792 1.00 36.41 415 LEU A O 1
ATOM 3267 N N . PRO A 1 416 ? -46.907 29.418 45.191 1.00 38.59 416 PRO A N 1
ATOM 3268 C CA . PRO A 1 416 ? -47.845 30.519 44.990 1.00 38.59 416 PRO A CA 1
ATOM 3269 C C . PRO A 1 416 ? -48.536 30.453 43.616 1.00 38.59 416 PRO A C 1
ATOM 3271 O O . PRO A 1 416 ? -47.989 29.936 42.642 1.00 38.59 416 PRO A O 1
ATOM 3274 N N . ALA A 1 417 ? -49.755 30.995 43.557 1.00 44.06 417 ALA A N 1
ATOM 3275 C CA . ALA A 1 417 ? -50.608 31.041 42.370 1.00 44.06 417 ALA A CA 1
ATOM 3276 C C . ALA A 1 417 ? -49.997 31.872 41.216 1.00 44.06 417 ALA A C 1
ATOM 3278 O O . ALA A 1 417 ? -49.316 32.868 41.474 1.00 44.06 417 ALA A O 1
ATOM 3279 N N . PRO A 1 418 ? -50.264 31.517 39.945 1.00 38.97 418 PRO A N 1
ATOM 3280 C CA . PRO A 1 418 ? -49.719 32.233 38.799 1.00 38.97 418 PRO A CA 1
ATOM 3281 C C . PRO A 1 418 ? -50.436 33.570 38.555 1.00 38.97 418 PRO A C 1
ATOM 3283 O O . PRO A 1 418 ? -51.650 33.634 38.366 1.00 38.97 418 PRO A O 1
ATOM 3286 N N . LEU A 1 419 ? -49.641 34.640 38.510 1.00 39.66 419 LEU A N 1
ATOM 3287 C CA . LEU A 1 419 ? -49.982 35.930 37.917 1.00 39.66 419 LEU A CA 1
ATOM 3288 C C . LEU A 1 419 ? -49.868 35.805 36.392 1.00 39.66 419 LEU A C 1
ATOM 3290 O O . LEU A 1 419 ? -48.772 35.569 35.902 1.00 39.66 419 LEU A O 1
ATOM 3294 N N . PHE A 1 420 ? -50.989 35.896 35.673 1.00 35.59 420 PHE A N 1
ATOM 3295 C CA . PHE A 1 420 ? -51.237 36.768 34.506 1.00 35.59 420 PHE A CA 1
ATOM 3296 C C . PHE A 1 420 ? -52.496 36.294 33.739 1.00 35.59 420 PHE A C 1
ATOM 3298 O O . PHE A 1 420 ? -52.660 35.089 33.538 1.00 35.59 420 PHE A O 1
ATOM 3305 N N . PRO A 1 421 ? -53.398 37.202 33.308 1.00 42.94 421 PRO A N 1
ATOM 3306 C CA . PRO A 1 421 ? -54.651 36.843 32.643 1.00 42.94 421 PRO A CA 1
ATOM 3307 C C . PRO A 1 421 ? -54.479 36.703 31.122 1.00 42.94 421 PRO A C 1
ATOM 3309 O O . PRO A 1 421 ? -53.799 37.510 30.490 1.00 42.94 421 PRO A O 1
ATOM 3312 N N . LEU A 1 422 ? -55.148 35.713 30.524 1.00 40.50 422 LEU A N 1
ATOM 3313 C CA . LEU A 1 422 ? -55.325 35.610 29.074 1.00 40.50 422 LEU A CA 1
ATOM 3314 C C . LEU A 1 422 ? -56.538 36.451 28.651 1.00 40.50 422 LEU A C 1
ATOM 3316 O O . LEU A 1 422 ? -57.681 36.020 28.793 1.00 40.50 422 LEU A O 1
ATOM 3320 N N . GLU A 1 423 ? -56.282 37.646 28.122 1.00 43.53 423 GLU A N 1
ATOM 3321 C CA . GLU A 1 423 ? -57.258 38.412 27.346 1.00 43.53 423 GLU A CA 1
ATOM 3322 C C . GLU A 1 423 ? -57.216 38.008 25.862 1.00 43.53 423 GLU A C 1
ATOM 3324 O O . GLU A 1 423 ? -56.162 38.013 25.232 1.00 43.53 423 GLU A O 1
ATOM 3329 N N . GLY A 1 424 ? -58.402 37.747 25.302 1.00 36.91 424 GLY 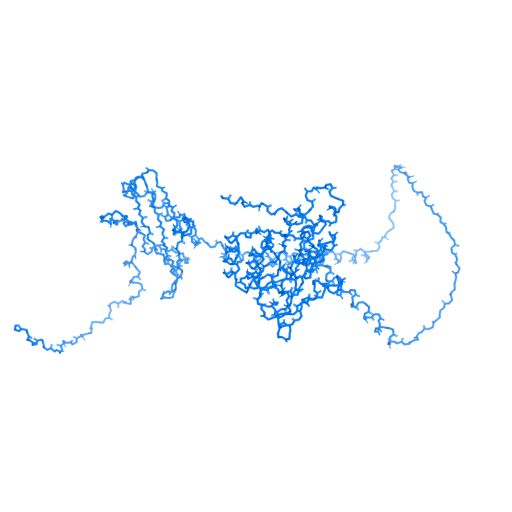A N 1
ATOM 3330 C CA . GLY A 1 424 ? -58.779 38.228 23.970 1.00 36.91 424 GLY A CA 1
ATOM 3331 C C . GLY A 1 424 ? -58.421 37.375 22.749 1.00 36.91 424 GLY A C 1
ATOM 3332 O O . GLY A 1 424 ? -57.470 37.674 22.037 1.00 36.91 424 GLY A O 1
ATOM 3333 N N . LEU A 1 425 ? -59.304 36.438 22.394 1.00 37.00 425 LEU A N 1
ATOM 3334 C CA . LEU A 1 425 ? -59.547 36.048 21.000 1.00 37.00 425 LEU A CA 1
ATOM 3335 C C . LEU A 1 425 ? -61.030 36.303 20.697 1.00 37.00 425 LEU A C 1
ATOM 3337 O O . LEU A 1 425 ? -61.905 35.684 21.302 1.00 37.00 425 LEU A O 1
ATOM 3341 N N . LYS A 1 426 ? -61.276 37.287 19.825 1.00 46.47 426 LYS A N 1
ATOM 3342 C CA . LYS A 1 426 ? -62.526 37.449 19.074 1.00 46.47 426 LYS A CA 1
ATOM 3343 C C . LYS A 1 426 ? -62.544 36.482 17.900 1.00 46.47 426 LYS A C 1
ATOM 3345 O O . LYS A 1 426 ? -61.446 36.251 17.344 1.00 46.47 426 LYS A O 1
#

Foldseek 3Di:
DPPQDDDFDAQLQEAEEAEAQFDQCVVQWDPSVQLLLLLLLVLVLNVLSVHHYAAAHAPCVPRNDHDCSSVCVVVVHDHHYDNALEPPDCVVVVVCCVVRVSHQEYEYAYDDLLTSVLVNLLVSVVVRGAYEYALSNYTHSDPVSSVVSVVVSVVSRHHYHHSLRNLCSHQVDCPRPCNVVSVVSVPDDPVNVVVVVVVVVVVVVVVVVVVVVVPDDDDDDDDDDDDDDDDDDDDDDDDDDDDDDDDDDDDDPVPVVPVVVVVVVVVVVVVVVVVVVVVVVVVVCCVVPDCDDPVNVVVVLVVLLCPDVVSCVVQPPPKDKFADQDPVRHGHDWDWDWDDDPNKIKIWTKIKMHHPHFIWIWTWMWIQDPVPRDTDTCWIWIFTPDPVRDIDTSDHNVVVVPPPDDDDDDDDDDDDDDDDDDDDDD

Radius of gyration: 36.21 Å; Cα contacts (8 Å, |Δi|>4): 570; chains: 1; bounding box: 124×92×79 Å

Sequence (426 aa):
MSGRLVTRLSSVRCSLFLCDMQEKFRTNIQYFNEVVFNSSRLLKVAKLLDMPVVCTEQYPKGLGPTVPELGIQEYGIVPVEKTQFSMVLPQITDNLLKNHEQVNTIILCGIETHACIHETALDLLEKGFGVHVVVDACSSRSMLDRKYAFKRLKAAGVTLNTCEGVVLSLAKDSKHPKFRELQKLIWESMSGIANCARLGVLLRSEAILRQYLTRYSPCVTHLHTGSKTPLGQKQKALSEHVDGGDNVPSMTVKEKVKETTKTVGYSGIVLAGLGVTSIILYYVFRELFSSDSPNSVYTAALDRCLRDPKVADLLGEPIKGFGEETRRGRRTHVSHLLYEKDGANYLRMKFYLKGSRNQATVNLEMVENKQTGHFEYRYLFVQTEDMARRVVILEDNRGKTDYTSSPSPTELGSLPAPLFPLEGLK

Solvent-accessible surface area (backbone atoms only — not comparable to full-atom values): 24998 Å² total; per-residue (Å²): 130,86,75,83,76,80,78,76,65,38,46,80,31,30,32,42,36,43,31,37,55,26,53,67,45,58,87,54,32,53,62,39,67,55,22,48,51,42,43,30,50,49,52,53,50,30,61,74,54,74,29,56,72,46,41,37,29,57,47,37,95,80,31,38,55,66,42,73,88,53,43,46,69,85,72,70,50,74,64,46,77,36,84,62,60,41,72,80,39,69,78,50,52,54,49,45,46,73,78,39,70,65,47,48,32,38,40,38,34,31,34,35,29,58,46,26,48,38,46,25,52,50,56,39,45,74,73,66,32,36,44,34,38,24,57,60,15,34,31,22,65,42,72,66,50,30,55,50,26,53,54,49,42,48,71,77,66,36,42,80,41,38,60,62,56,48,55,52,44,48,48,72,44,87,83,33,94,60,30,72,63,54,50,51,62,62,70,59,49,73,72,59,47,60,55,49,51,54,49,53,54,51,56,53,49,52,56,53,48,55,64,53,60,76,73,69,82,80,90,87,82,88,83,87,88,83,82,82,86,82,86,82,83,91,83,84,89,80,89,77,92,82,84,85,83,89,82,85,81,86,79,67,78,74,63,71,56,64,64,57,60,62,59,54,57,57,54,53,52,50,52,52,51,52,49,54,50,50,53,53,49,48,53,51,50,54,67,75,61,48,86,78,42,73,67,51,52,49,51,55,53,48,55,52,51,69,70,34,65,69,51,41,71,64,20,27,74,72,70,45,80,35,23,49,70,42,102,81,73,50,39,82,51,64,49,68,48,79,48,77,56,98,91,31,51,32,43,37,38,41,36,34,39,40,28,68,74,32,44,29,42,37,44,35,33,28,38,41,37,90,87,78,76,44,75,41,67,34,32,32,35,39,32,36,72,53,99,78,51,51,72,48,76,79,44,77,39,69,84,65,72,78,66,87,80,70,83,77,99,79,81,95,74,88,82,82,83,86,90,78,84,90,81,87,84,132

Secondary structure (DSSP, 8-state):
----------GGGEEEEEE--BGGGTTTSTTHHHHHHHHHHHHHHHHHTT--EEEEEESHHHH-SBPGGG-TTTTTPPPEEESSSSS--HHHHHHHHHH-TT--EEEEEEE-TTTHHHHHHHHHHHTT-EEEEEEEEEE-SSHHHHHHHHHHHHHHTPEEE-HHHHHHHHH-STT-TTHHHHHHHHH--HHHHHHHHHHHHHHHHHHHHHHHHTTS------------------------------------TTTHHHHHHHHHHHHHHHHHHHHHHHHHHHHHHHHHT-TT-HHHHHHHHHHHHHH-HHH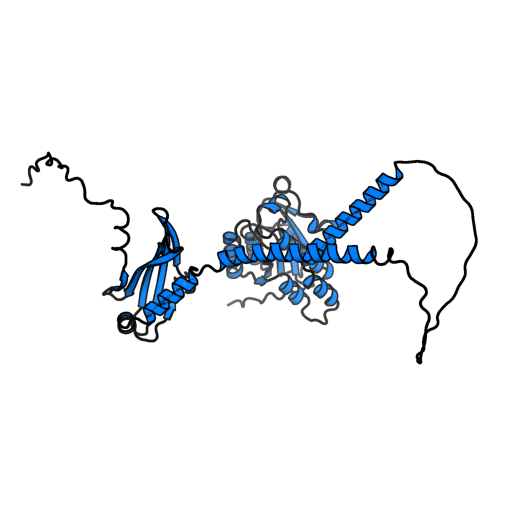HHHH-SSPEEE-B--TTS---B-EEEEEEETTEEEEEEEEEEE-SS-EEEEEEEEEE-TTT--EEEEEEEEEE-STT--EEEEEE-TTTTTSSS---S-----PPPP--------

InterPro domains:
  IPR000868 Isochorismatase-like domain [PF00857] (16-160)
  IPR013261 Mitochondrial import inner membrane translocase subunit Tim21 [PF08294] (256-396)
  IPR036380 Isochorismatase-like superfamily [G3DSA:3.40.50.850] (2-192)
  IPR036380 Isochorismatase-like superfamily [SSF52499] (7-190)
  IPR038552 Tim21 IMS domain superfamily [G3DSA:3.10.450.320] (290-401)
  IPR050993 Isochorismatase domain-containing protein [PTHR14119] (4-191)

pLDDT: mean 77.71, std 24.37, range [24.23, 98.88]

Nearest PDB structures (foldseek):
  2b34-assembly1_A  TM=9.413E-01  e=1.223E-22  Caenorhabditis elegans
  1yac-assembly1_A  TM=8.129E-01  e=4.307E-13  Escherichia coli
  4wgf-assembly1_B  TM=8.440E-01  e=1.629E-12  Pseudomonas aeruginosa PAO1
  5gle-assembly1_A  TM=7.747E-01  e=1.002E-09  Vibrio anguillarum 775
  3kl2-assembly1_C  TM=7.182E-01  e=4.884E-07  Streptomyces avermitilis

Mean predicted aligned error: 20.76 Å